Protein AF-A0A3M1RGP3-F1 (afdb_monomer)

Sequence (458 aa):
MGAYPSLNSSNGSRHYDITQAWLGENVTSEGDSKQVDNDDFDDGLNSTTPVTFTVTNDKWDGELYVNILMDLNHDGDWENSTHNGPDTSPDEWVVKNMKVDVPEGETRGFKTNVSLPEETWMRLTLTSHVLKDWFGEGEFEIGETEDYYFSRITATPPPTTAPPVTTPPPTTTPPPTEIPPPTETPPPPEKFYCSQNTFENNSYRPGNICVDDCPENFICTEECVCVAYAINPPTPEPTLPPTTPPPSCEDLGGYSTQSACESSCQKPDFCQYGEGISNCWVCIDVTCQPPLTESQSCDNACGTGEVCLEYQNSGCYSCECEVDLDVTALSAGINLHSSTECVNNECSTTCSLEATSYVKVINRGLGNAGASTLSVDISPGVGAQTASIPALGPGEVSQTVTITHSKSAVVAGKAEACATLSWWSATYTVTATADAGNQIAECNEDNSLSGTATPQSQ

Solvent-accessible surface area (backbone atoms only — not comparable to full-atom values): 27195 Å² total; per-residue (Å²): 130,55,77,55,44,24,40,66,92,57,43,12,39,44,48,76,35,46,81,31,27,31,41,14,91,49,79,66,94,67,90,42,34,59,68,82,55,84,50,83,50,78,50,21,70,77,44,48,84,46,31,22,34,30,36,25,17,56,70,47,90,70,60,37,22,38,34,30,38,37,33,82,84,73,81,32,55,54,75,64,51,79,88,89,57,94,70,86,70,71,72,21,60,72,37,73,54,43,74,53,93,51,57,63,69,35,72,45,77,50,75,55,93,52,57,66,63,75,68,24,44,36,38,43,35,38,28,65,59,82,80,71,97,67,55,61,56,43,80,38,71,30,13,36,59,48,55,45,75,40,68,70,81,73,70,72,72,73,79,75,75,75,72,79,89,70,79,81,76,85,86,77,83,81,80,83,85,80,80,82,80,84,86,79,81,85,78,82,86,79,86,85,75,95,75,86,83,85,90,80,78,99,68,86,74,92,85,80,90,57,86,86,76,52,58,97,67,39,48,65,43,100,82,71,44,70,42,73,66,78,80,68,76,79,73,81,71,75,81,72,72,85,73,75,74,78,79,51,31,66,78,72,72,28,21,89,39,65,69,64,27,55,73,68,39,59,80,39,21,32,66,45,76,41,83,84,89,65,78,20,22,32,71,45,87,51,75,61,49,87,81,30,27,72,37,80,58,33,82,71,67,50,59,66,27,35,40,57,40,64,49,82,77,11,61,23,13,29,63,39,43,34,24,27,51,33,47,70,41,79,50,60,52,36,41,57,48,70,50,69,51,72,57,96,90,47,36,37,14,43,32,36,39,45,34,42,35,42,33,28,39,31,20,78,8,76,33,70,37,64,65,42,33,36,30,41,34,36,36,55,71,70,48,72,49,74,48,80,40,72,59,29,46,52,72,32,65,50,72,77,45,78,48,76,49,78,50,73,49,77,38,76,34,52,67,76,43,43,64,73,41,77,52,48,65,78,60,31,44,40,36,38,26,40,44,67,73,66,82,63,68,33,51,52,87,82,17,61,39,76,49,78,35,59,54,53,88,118

Radius of gyration: 32.44 Å; Cα contacts (8 Å, |Δi|>4): 927; chains: 1; bounding box: 83×82×86 Å

Nearest PDB structures (foldseek):
  1qrk-assembly1_A  TM=2.706E-01  e=4.408E-01  Homo sapiens
  4v2t-assembly1_A  TM=1.969E-01  e=1.156E+00  Pleurotus ostreatus
  7nyd-assembly1_C  TM=1.085E-01  e=2.580E+00  Homo sapiens
  7nyd-assembly1_D  TM=2.063E-01  e=9.842E+00  Homo sapiens

Foldseek 3Di:
DAPEQFAVVSQFEDEPAAPFKEAADDDDDDRTQPADFPDPDPHQFDAQAPTKGKMDGAHDPAKKWKWKFKPQVPNRFQDQDPDDDDGPDDNRRPGFGHIDDADHGGMDMDTDPHGHDAQMKMKMWMARDGDDPDGRGHYGHYYDIHIDTHHPLPPPPDPPPPPPDDDDDDDDDDDDDDDDDDDDDDDDDDDDDDDDDDDDDDDDDPDDDDCPPAPPQWDQDPVRDTDGDPPDPDPPDPPDPPDDPDDALVSVQFAPDQVVQQVVADALWHWDQDPDDHRGIHTDDDDQDPVWDLDQQSVVPADWQWHWDRDRSRSITHTFHQWAKAWRDKDKAKAWDKDWDDDPNKIKIKIKMKMKMKTKMFIQGQHKAAKAKKWKQKDDPQGIDIDIFHIHHHGGMTRIDMDMTMDIDMAIDGPVRLVVDSGDDQKMKMKMATRPVPPDGTSDNPRMDIDMYGHDDD

Structure (mmCIF, N/CA/C/O backbone):
data_AF-A0A3M1RGP3-F1
#
_entry.id   AF-A0A3M1RGP3-F1
#
loop_
_atom_site.group_PDB
_atom_site.id
_atom_site.type_symbol
_atom_site.label_atom_id
_atom_site.label_alt_id
_atom_site.label_comp_id
_atom_site.label_asym_id
_atom_site.label_entity_id
_atom_site.label_seq_id
_atom_site.pdbx_PDB_ins_code
_atom_site.Cartn_x
_atom_site.Cartn_y
_atom_site.Cartn_z
_atom_site.occupancy
_atom_site.B_iso_or_equiv
_atom_site.auth_seq_id
_atom_site.auth_comp_id
_atom_site.auth_asym_id
_atom_site.auth_atom_id
_atom_site.pdbx_PDB_model_num
ATOM 1 N N . MET A 1 1 ? 18.348 -0.772 -4.976 1.00 46.59 1 MET A N 1
ATOM 2 C CA . MET A 1 1 ? 17.249 -1.742 -4.827 1.00 46.59 1 MET A CA 1
ATOM 3 C C . MET A 1 1 ? 17.706 -2.992 -5.547 1.00 46.59 1 MET A C 1
ATOM 5 O O . MET A 1 1 ? 18.244 -2.838 -6.640 1.00 46.59 1 MET A O 1
ATOM 9 N N . GLY A 1 2 ? 17.644 -4.149 -4.885 1.00 49.38 2 GLY A N 1
ATOM 10 C CA . GLY A 1 2 ? 17.996 -5.438 -5.487 1.00 49.38 2 GLY A CA 1
ATOM 11 C C . GLY A 1 2 ? 17.131 -5.729 -6.709 1.00 49.38 2 GLY A C 1
ATOM 12 O O . GLY A 1 2 ? 16.048 -5.159 -6.842 1.00 49.38 2 GLY A O 1
ATOM 13 N N . ALA A 1 3 ? 17.629 -6.563 -7.615 1.00 64.00 3 ALA A N 1
ATOM 14 C CA . ALA A 1 3 ? 16.906 -6.979 -8.811 1.00 64.00 3 ALA A CA 1
ATOM 15 C C . ALA A 1 3 ? 16.181 -8.299 -8.529 1.00 64.00 3 ALA A C 1
ATOM 17 O O . ALA A 1 3 ? 16.393 -9.286 -9.228 1.00 64.00 3 ALA A O 1
ATOM 18 N N . TYR A 1 4 ? 15.351 -8.333 -7.484 1.00 77.31 4 TYR A N 1
ATOM 19 C CA . TYR A 1 4 ? 14.565 -9.525 -7.195 1.00 77.31 4 TYR A CA 1
ATOM 20 C C . TYR A 1 4 ? 13.663 -9.821 -8.404 1.00 77.31 4 TYR A C 1
ATOM 22 O O . TYR A 1 4 ? 13.050 -8.900 -8.952 1.00 77.31 4 TYR A O 1
ATOM 30 N N . PRO A 1 5 ? 13.520 -11.080 -8.832 1.00 67.44 5 PRO A N 1
ATOM 31 C CA . PRO A 1 5 ? 12.704 -11.414 -9.991 1.00 67.44 5 PRO A CA 1
ATOM 32 C C . PRO A 1 5 ? 11.212 -11.191 -9.688 1.00 67.44 5 PRO A C 1
ATOM 34 O O . PRO A 1 5 ? 10.537 -12.060 -9.146 1.00 67.44 5 PRO A O 1
ATOM 37 N N . SER A 1 6 ? 10.697 -9.994 -9.957 1.00 70.81 6 SER A N 1
ATOM 38 C CA . SER A 1 6 ? 9.275 -9.604 -9.849 1.00 70.81 6 SER A CA 1
ATOM 39 C C . SER A 1 6 ? 8.570 -9.629 -11.182 1.00 70.81 6 SER A C 1
ATOM 41 O O . SER A 1 6 ? 7.405 -9.997 -11.296 1.00 70.81 6 SER A O 1
ATOM 43 N N . LEU A 1 7 ? 9.299 -9.154 -12.184 1.00 74.69 7 LEU A N 1
ATOM 44 C CA . LEU A 1 7 ? 8.767 -8.864 -13.491 1.00 74.69 7 LEU A CA 1
ATOM 45 C C . LEU A 1 7 ? 8.746 -10.138 -14.322 1.00 74.69 7 LEU A C 1
ATOM 47 O O . LEU A 1 7 ? 9.617 -11.005 -14.223 1.00 74.69 7 LEU A O 1
ATOM 51 N N . ASN A 1 8 ? 7.805 -10.207 -15.247 1.00 75.56 8 ASN A N 1
ATOM 52 C CA . ASN A 1 8 ? 7.763 -11.234 -16.269 1.00 75.56 8 ASN A CA 1
ATOM 53 C C . ASN A 1 8 ? 9.063 -11.252 -17.100 1.00 75.56 8 ASN A C 1
ATOM 55 O O . ASN A 1 8 ? 9.512 -12.314 -17.527 1.00 75.56 8 ASN A O 1
ATOM 59 N N . SER A 1 9 ? 9.722 -10.097 -17.277 1.00 78.56 9 SER A N 1
ATOM 60 C CA . SER A 1 9 ? 11.030 -10.001 -17.944 1.00 78.56 9 SER A CA 1
ATOM 61 C C . SER 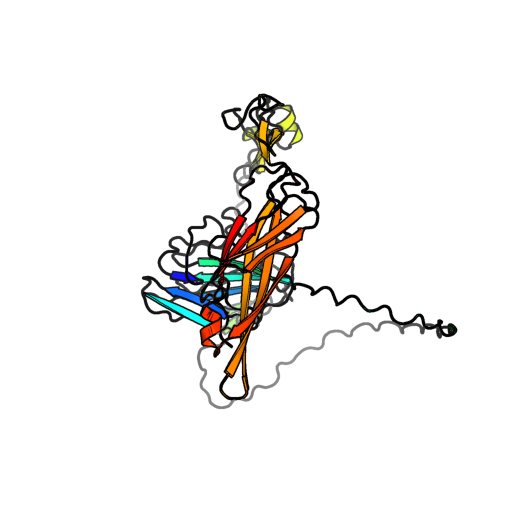A 1 9 ? 12.166 -10.696 -17.185 1.00 78.56 9 SER A C 1
ATOM 63 O O . SER A 1 9 ? 13.125 -11.130 -17.819 1.00 78.56 9 SER A O 1
ATOM 65 N N . SER A 1 10 ? 12.050 -10.842 -15.862 1.00 77.25 10 SER A N 1
ATOM 66 C CA . SER A 1 10 ? 12.989 -11.565 -14.997 1.00 77.25 10 SER A CA 1
ATOM 67 C C . SER A 1 10 ? 12.436 -12.910 -14.518 1.00 77.25 10 SER A C 1
ATOM 69 O O . SER A 1 10 ? 12.938 -13.470 -13.552 1.00 77.25 10 SER A O 1
ATOM 71 N N . ASN A 1 11 ? 11.409 -13.445 -15.193 1.00 85.50 11 ASN A N 1
ATOM 72 C CA . ASN A 1 11 ? 10.757 -14.706 -14.836 1.00 85.50 11 ASN A CA 1
ATOM 73 C C . ASN A 1 11 ? 10.256 -14.751 -13.376 1.00 85.50 11 ASN A C 1
ATOM 75 O O . ASN A 1 11 ? 10.244 -15.810 -12.741 1.00 85.50 11 ASN A O 1
ATOM 79 N N . GLY A 1 12 ? 9.797 -13.608 -12.861 1.00 86.19 12 GLY A N 1
ATOM 80 C CA . GLY A 1 12 ? 9.202 -13.523 -11.535 1.00 86.19 12 GLY A CA 1
ATOM 81 C C . GLY A 1 12 ? 8.064 -14.522 -11.330 1.00 86.19 12 GLY A C 1
ATOM 82 O O . GLY A 1 12 ? 7.392 -14.940 -12.283 1.00 86.19 12 GLY A O 1
ATOM 83 N N . SER A 1 13 ? 7.894 -14.933 -10.071 1.00 88.94 13 SER A N 1
ATOM 84 C CA . SER A 1 13 ? 6.812 -15.830 -9.663 1.00 88.94 13 SER A CA 1
ATOM 85 C C . SER A 1 13 ? 5.458 -15.264 -10.083 1.00 88.94 13 SER A C 1
ATOM 87 O O . SER A 1 13 ? 5.135 -14.125 -9.760 1.00 88.94 13 SER A O 1
ATOM 89 N N . ARG A 1 14 ? 4.680 -16.060 -10.822 1.00 89.38 14 ARG A N 1
ATOM 90 C CA . ARG A 1 14 ? 3.366 -15.665 -11.346 1.00 89.38 14 ARG A CA 1
ATOM 91 C C . ARG A 1 14 ? 2.382 -16.824 -11.361 1.00 89.38 14 ARG A C 1
ATOM 93 O O . ARG A 1 14 ? 2.771 -17.986 -11.495 1.00 89.38 14 ARG A O 1
ATOM 100 N N . HIS A 1 15 ? 1.099 -16.491 -11.275 1.00 91.31 15 HIS A N 1
ATOM 101 C CA . HIS A 1 15 ? 0.010 -17.457 -11.165 1.00 91.31 15 HIS A CA 1
ATOM 102 C C . HIS A 1 15 ? -0.970 -17.317 -12.330 1.00 91.31 15 HIS A C 1
ATOM 104 O O . HIS A 1 15 ? -1.378 -16.215 -12.687 1.00 91.31 15 HIS A O 1
ATOM 110 N N . TYR A 1 16 ? -1.360 -18.442 -12.930 1.00 89.62 16 TYR A N 1
ATOM 111 C CA . TYR A 1 16 ? -2.324 -18.456 -14.033 1.00 89.62 16 TYR A CA 1
ATOM 112 C C . TYR A 1 16 ? -3.757 -18.178 -13.566 1.00 89.62 16 TYR A C 1
ATOM 114 O O . TYR A 1 16 ? -4.519 -17.528 -14.283 1.00 89.62 16 TYR A O 1
ATOM 122 N N . ASP A 1 17 ? -4.133 -18.682 -12.389 1.00 92.56 17 ASP A N 1
ATOM 123 C CA . ASP A 1 17 ? -5.457 -18.482 -11.804 1.00 92.56 17 ASP A CA 1
ATOM 124 C C . ASP A 1 17 ? -5.375 -18.192 -10.300 1.00 92.56 17 ASP A C 1
ATOM 126 O O . ASP A 1 17 ? -5.370 -19.078 -9.444 1.00 92.56 17 ASP A O 1
ATOM 130 N N . ILE A 1 18 ? -5.366 -16.902 -9.996 1.00 92.00 18 ILE A N 1
ATOM 131 C CA . ILE A 1 18 ? -5.402 -16.338 -8.643 1.00 92.00 18 ILE A CA 1
ATOM 132 C C . ILE A 1 18 ? -6.786 -16.453 -7.974 1.00 92.00 18 ILE A C 1
ATOM 134 O O . ILE A 1 18 ? -6.942 -16.185 -6.792 1.00 92.00 18 ILE A O 1
ATOM 138 N N . THR A 1 19 ? -7.834 -16.851 -8.709 1.00 93.94 19 THR A N 1
ATOM 139 C CA . THR A 1 19 ? -9.224 -16.803 -8.215 1.00 93.94 19 THR A CA 1
ATOM 140 C C . THR A 1 19 ? -9.668 -18.071 -7.494 1.00 93.94 19 THR A C 1
ATOM 142 O O . THR A 1 19 ? -10.836 -18.183 -7.125 1.00 93.94 19 THR A O 1
ATOM 145 N N . GLN A 1 20 ? -8.796 -19.075 -7.367 1.00 96.50 20 GLN A N 1
ATOM 146 C CA . GLN A 1 20 ? -9.144 -20.338 -6.703 1.00 96.50 20 GLN A CA 1
ATOM 147 C C . GLN A 1 20 ? -8.692 -20.374 -5.248 1.00 96.50 20 GLN A C 1
ATOM 149 O O . GLN A 1 20 ? -9.427 -20.867 -4.393 1.00 96.50 20 GLN A O 1
ATOM 154 N N . ALA A 1 21 ? -7.495 -19.856 -4.988 1.00 97.25 21 ALA A N 1
ATOM 155 C CA . ALA A 1 21 ? -6.922 -19.688 -3.666 1.00 97.25 21 ALA A CA 1
ATOM 156 C C . ALA A 1 21 ? -5.844 -18.601 -3.729 1.00 97.25 21 ALA A C 1
ATOM 158 O O . ALA A 1 21 ? -5.143 -18.507 -4.736 1.00 97.25 21 ALA A O 1
ATOM 159 N N . TRP A 1 22 ? -5.714 -17.827 -2.659 1.00 96.38 22 TRP A N 1
ATOM 160 C CA . TRP A 1 22 ? -4.839 -16.657 -2.580 1.00 96.38 22 TRP A CA 1
ATOM 161 C C . TRP A 1 22 ? -4.418 -16.382 -1.129 1.00 96.38 22 TRP A C 1
ATOM 163 O O . TRP A 1 22 ? -4.882 -17.049 -0.190 1.00 96.38 22 TRP A O 1
ATOM 173 N N . LEU A 1 23 ? -3.479 -15.466 -0.945 1.00 95.44 23 LEU A N 1
ATOM 174 C CA . LEU A 1 23 ? -3.013 -14.983 0.346 1.00 95.44 23 LEU A CA 1
ATOM 175 C C . LEU A 1 23 ? -3.961 -13.877 0.826 1.00 95.44 23 LEU A C 1
ATOM 177 O O . LEU A 1 23 ? -4.411 -13.053 0.057 1.00 95.44 23 LEU A O 1
ATOM 181 N N . GLY A 1 24 ? -4.325 -13.888 2.107 1.00 94.38 24 GLY A N 1
ATOM 182 C CA . GLY A 1 24 ? -5.146 -12.808 2.664 1.00 94.38 24 GLY A CA 1
ATOM 183 C C . GLY A 1 24 ? -6.655 -12.936 2.424 1.00 94.38 24 GLY A C 1
ATOM 184 O O . GLY A 1 24 ? -7.174 -14.054 2.352 1.00 94.38 24 GLY A O 1
ATOM 185 N N . GLU A 1 25 ? -7.390 -11.820 2.449 1.00 89.31 25 GLU A N 1
ATOM 186 C CA . GLU A 1 25 ? -8.863 -11.780 2.343 1.00 89.31 25 GLU A CA 1
ATOM 187 C C . GLU A 1 25 ? -9.347 -11.534 0.911 1.00 89.31 25 GLU A C 1
ATOM 189 O O . GLU A 1 25 ? -10.409 -12.032 0.529 1.00 89.31 25 GLU A O 1
ATOM 194 N N . ASN A 1 26 ? -8.578 -10.806 0.106 1.00 88.31 26 ASN A N 1
ATOM 195 C CA . ASN A 1 26 ? -8.952 -10.403 -1.247 1.00 88.31 26 ASN A CA 1
ATOM 196 C C . ASN A 1 26 ? -7.829 -10.742 -2.225 1.00 88.31 26 ASN A C 1
ATOM 198 O O . ASN A 1 26 ? -6.731 -11.059 -1.808 1.00 88.31 26 ASN A O 1
ATOM 202 N N . VAL A 1 27 ? -8.130 -10.705 -3.523 1.00 86.25 27 VAL A N 1
ATOM 203 C CA . VAL A 1 27 ? -7.144 -10.998 -4.565 1.00 86.25 27 VAL A CA 1
ATOM 204 C C . VAL A 1 27 ? -7.339 -10.075 -5.755 1.00 86.25 27 VAL A C 1
ATOM 206 O O . VAL A 1 27 ? -8.477 -9.777 -6.147 1.00 86.25 27 VAL A O 1
ATOM 209 N N . THR A 1 28 ? -6.241 -9.654 -6.366 1.00 79.81 28 THR A N 1
ATOM 210 C CA . THR A 1 28 ? -6.213 -8.796 -7.556 1.00 79.81 28 THR A CA 1
ATOM 211 C C . THR A 1 28 ? -5.351 -9.402 -8.646 1.00 79.81 28 THR A C 1
ATOM 213 O O . THR A 1 28 ? -4.367 -10.093 -8.415 1.00 79.81 28 THR A O 1
ATOM 216 N N . SER A 1 29 ? -5.778 -9.188 -9.894 1.00 68.56 29 SER A N 1
ATOM 217 C CA . SER A 1 29 ? -5.028 -9.661 -11.055 1.00 68.56 29 SER A CA 1
ATOM 218 C C . SER A 1 29 ? -3.837 -8.758 -11.301 1.00 68.56 29 SER A C 1
ATOM 220 O O . SER A 1 29 ? -3.963 -7.708 -11.929 1.00 68.56 29 SER A O 1
ATOM 222 N N . GLU A 1 30 ? -2.687 -9.243 -10.876 1.00 64.44 30 GLU A N 1
ATOM 223 C CA . GLU A 1 30 ? -1.382 -8.648 -11.101 1.00 64.44 30 GLU A CA 1
ATOM 224 C C . GLU A 1 30 ? -0.695 -9.362 -12.284 1.00 64.44 30 GLU A C 1
ATOM 226 O O . GLU A 1 30 ? -0.736 -10.588 -12.405 1.00 64.44 30 GLU A O 1
ATOM 231 N N . GLY A 1 31 ? -0.128 -8.599 -13.225 1.00 57.97 31 GLY A N 1
ATOM 232 C CA . GLY A 1 31 ? 0.628 -9.163 -14.356 1.00 57.97 31 GLY A CA 1
ATOM 233 C C . GLY A 1 31 ? 2.078 -9.521 -14.005 1.00 57.97 31 GLY A C 1
ATOM 234 O O . GLY A 1 31 ? 2.650 -10.409 -14.633 1.00 57.97 31 GLY A O 1
ATOM 235 N N . ASP A 1 32 ? 2.627 -8.842 -12.997 1.00 63.00 32 ASP A N 1
ATOM 236 C CA . ASP A 1 32 ? 3.975 -8.962 -12.434 1.00 63.00 32 ASP A CA 1
ATOM 237 C C . ASP A 1 32 ? 3.838 -8.927 -10.901 1.00 63.00 32 ASP A C 1
ATOM 239 O O . ASP A 1 32 ? 2.897 -8.300 -10.421 1.00 63.00 32 ASP A O 1
ATOM 243 N N . SER A 1 33 ? 4.746 -9.536 -10.122 1.00 55.97 33 SER A N 1
ATOM 244 C CA . SER A 1 33 ? 4.723 -9.334 -8.662 1.00 55.97 33 SER A CA 1
ATOM 245 C C . SER A 1 33 ? 5.227 -7.916 -8.381 1.00 55.97 33 SER A C 1
ATOM 247 O O . SER A 1 33 ? 6.406 -7.605 -8.559 1.00 55.97 33 SER A O 1
ATOM 249 N N . LYS A 1 34 ? 4.331 -6.981 -8.075 1.00 58.12 34 LYS A N 1
ATOM 250 C CA . LYS A 1 34 ? 4.708 -5.581 -7.879 1.00 58.12 34 LYS A CA 1
ATOM 251 C C . LYS A 1 34 ? 5.490 -5.433 -6.584 1.00 58.12 34 LYS A C 1
ATOM 253 O O . LYS A 1 34 ? 4.974 -5.428 -5.481 1.00 58.12 34 LYS A O 1
ATOM 258 N N . GLN A 1 35 ? 6.803 -5.341 -6.727 1.00 51.16 35 GLN A N 1
ATOM 259 C CA . GLN A 1 35 ? 7.724 -5.539 -5.616 1.00 51.16 35 GLN A CA 1
ATOM 260 C C . GLN A 1 35 ? 7.766 -4.443 -4.545 1.00 51.16 35 GLN A C 1
ATOM 262 O O . GLN A 1 35 ? 8.606 -4.551 -3.661 1.00 51.16 35 GLN A O 1
ATOM 267 N N . VAL A 1 36 ? 6.990 -3.354 -4.592 1.00 46.66 36 VAL A N 1
ATOM 268 C CA . VAL A 1 36 ? 7.234 -2.233 -3.650 1.00 46.66 36 VAL A CA 1
ATOM 269 C C . VAL A 1 36 ? 6.022 -1.345 -3.329 1.00 46.66 36 VAL A C 1
ATOM 271 O O . VAL A 1 36 ? 6.083 -0.554 -2.386 1.00 46.66 36 VAL A O 1
ATOM 274 N N . ASP A 1 37 ? 4.923 -1.439 -4.057 1.00 44.66 37 ASP A N 1
ATOM 275 C CA . ASP A 1 37 ? 3.616 -0.928 -3.658 1.00 44.66 37 ASP A CA 1
ATOM 276 C C . ASP A 1 37 ? 2.801 -2.168 -3.308 1.00 44.66 37 ASP A C 1
ATOM 278 O O . ASP A 1 37 ? 2.616 -2.985 -4.187 1.00 44.66 37 ASP A O 1
ATOM 282 N N . ASN A 1 38 ? 2.415 -2.447 -2.053 1.00 48.03 38 ASN A N 1
ATOM 283 C CA . ASN A 1 38 ? 1.129 -2.010 -1.484 1.00 48.03 38 ASN A CA 1
ATOM 284 C C . ASN A 1 38 ? 0.089 -1.710 -2.568 1.00 48.03 38 ASN A C 1
ATOM 286 O O . ASN A 1 38 ? -0.570 -0.663 -2.546 1.00 48.03 38 ASN A O 1
ATOM 290 N N . ASP A 1 39 ? 0.019 -2.611 -3.538 1.00 57.03 39 ASP A N 1
ATOM 291 C CA . ASP A 1 39 ? -1.046 -2.705 -4.490 1.00 57.03 39 ASP A CA 1
ATOM 292 C C . ASP A 1 39 ? -2.323 -3.028 -3.714 1.00 57.03 39 ASP A C 1
ATOM 294 O O . ASP A 1 39 ? -2.351 -3.205 -2.484 1.00 57.03 39 ASP A O 1
ATOM 298 N N . ASP A 1 40 ? -3.442 -2.943 -4.417 1.00 55.59 40 ASP A N 1
ATOM 299 C CA . ASP A 1 40 ? -4.697 -3.292 -3.793 1.00 55.59 40 ASP A CA 1
ATOM 300 C C . ASP A 1 40 ? -4.605 -4.777 -3.404 1.00 55.59 40 ASP A C 1
ATOM 302 O O . ASP A 1 40 ? -4.646 -5.630 -4.284 1.00 55.59 40 ASP A O 1
ATOM 306 N N . PHE A 1 41 ? -4.546 -5.041 -2.092 1.00 67.00 41 PHE A N 1
ATOM 307 C CA . PHE A 1 41 ? -4.661 -6.353 -1.440 1.00 67.00 41 PHE A CA 1
ATOM 308 C C . PHE A 1 41 ? -3.394 -7.213 -1.246 1.00 67.00 41 PHE A C 1
ATOM 310 O O . PHE A 1 41 ? -3.543 -8.420 -1.108 1.00 67.00 41 PHE A O 1
ATOM 317 N N . ASP A 1 42 ? -2.217 -6.614 -1.017 1.00 77.38 42 ASP A N 1
ATOM 318 C CA . ASP A 1 42 ? -1.113 -7.232 -0.236 1.00 77.38 42 ASP A CA 1
ATOM 319 C C . ASP A 1 42 ? -1.530 -7.493 1.245 1.00 77.38 42 ASP A C 1
ATOM 321 O O . ASP A 1 42 ? -0.951 -6.975 2.212 1.00 77.38 42 ASP A O 1
ATOM 325 N N . ASP A 1 43 ? -2.629 -8.221 1.455 1.00 80.00 43 ASP A N 1
ATOM 326 C CA . ASP A 1 43 ? -3.298 -8.417 2.744 1.00 80.00 43 ASP A CA 1
ATOM 327 C C . ASP A 1 43 ? -3.035 -9.807 3.356 1.00 80.00 43 ASP A C 1
ATOM 329 O O . ASP A 1 43 ? -3.526 -10.132 4.447 1.00 80.00 43 ASP A O 1
ATOM 333 N N . GLY A 1 44 ? -2.168 -10.603 2.721 1.00 87.06 44 GLY A N 1
ATOM 334 C CA . GLY A 1 44 ? -1.752 -11.915 3.189 1.00 87.06 44 GLY A CA 1
ATOM 335 C C . GLY A 1 44 ? -0.969 -11.924 4.493 1.00 87.06 44 GLY A C 1
ATOM 336 O O . GLY A 1 44 ? -1.117 -12.863 5.284 1.00 87.06 44 GLY A O 1
ATOM 337 N N . LEU A 1 45 ? -0.152 -10.912 4.784 1.00 92.94 45 LEU A N 1
ATOM 338 C CA . LEU A 1 45 ? 0.722 -10.910 5.958 1.00 92.94 45 LEU A CA 1
ATOM 339 C C . LEU A 1 45 ? 0.121 -10.193 7.181 1.00 92.94 45 LEU A C 1
ATOM 341 O O . LEU A 1 45 ? -0.057 -8.981 7.216 1.00 92.94 45 LEU A O 1
ATOM 345 N N . ASN A 1 46 ? -0.041 -10.931 8.283 1.00 90.38 46 ASN A N 1
ATOM 346 C CA . ASN A 1 46 ? -0.625 -10.416 9.530 1.00 90.38 46 ASN A CA 1
ATOM 347 C C . ASN A 1 46 ? 0.409 -9.933 10.570 1.00 90.38 46 ASN A C 1
ATOM 349 O O . ASN A 1 46 ? 0.113 -9.085 11.410 1.00 90.38 46 ASN A O 1
ATOM 353 N N . SER A 1 47 ? 1.600 -10.541 10.618 1.00 92.44 47 SER A N 1
ATOM 354 C CA . SER A 1 47 ? 2.681 -10.182 11.558 1.00 92.44 47 SER A CA 1
ATOM 355 C C . SER A 1 47 ? 4.008 -10.779 11.101 1.00 92.44 47 SER A C 1
ATOM 357 O O . SER A 1 47 ? 4.017 -11.802 10.427 1.00 92.44 47 SER A O 1
ATOM 359 N N . THR A 1 48 ? 5.125 -10.177 11.519 1.00 92.12 48 THR A N 1
ATOM 360 C CA . THR A 1 48 ? 6.495 -10.582 11.161 1.00 92.12 48 THR A CA 1
ATOM 361 C C . THR A 1 48 ? 7.272 -11.291 12.273 1.00 92.12 48 THR A C 1
ATOM 363 O O . THR A 1 48 ? 8.321 -11.875 12.007 1.00 92.12 48 THR A O 1
ATOM 366 N N . THR A 1 49 ? 6.799 -11.259 13.527 1.00 91.62 49 THR A N 1
ATOM 367 C CA . THR A 1 49 ? 7.534 -11.808 14.686 1.00 91.62 49 THR A CA 1
ATOM 368 C C . THR A 1 49 ? 6.626 -12.615 15.631 1.00 91.62 49 THR A C 1
ATOM 370 O O . THR A 1 49 ? 6.129 -12.092 16.633 1.00 91.62 49 THR A O 1
ATOM 373 N N . PRO A 1 50 ? 6.428 -13.920 15.372 1.00 95.69 50 PRO A N 1
ATOM 374 C CA . PRO A 1 50 ? 6.854 -14.634 14.168 1.00 95.69 50 PRO A CA 1
ATOM 375 C C . PRO A 1 50 ? 5.960 -14.304 12.972 1.00 95.69 50 PRO A C 1
ATOM 377 O O . PRO A 1 50 ? 4.905 -13.678 13.127 1.00 95.69 50 PRO A O 1
ATOM 380 N N . VAL A 1 51 ? 6.383 -14.758 11.794 1.00 95.88 51 VAL A N 1
ATOM 381 C CA . VAL A 1 51 ? 5.621 -14.597 10.562 1.00 95.88 51 VAL A CA 1
ATOM 382 C C . VAL A 1 51 ? 4.285 -15.326 10.688 1.00 95.88 51 VAL A C 1
ATOM 384 O O . VAL A 1 51 ? 4.236 -16.543 10.905 1.00 95.88 51 VAL A O 1
ATOM 387 N N . THR A 1 52 ? 3.204 -14.563 10.572 1.00 97.31 52 THR A N 1
ATOM 388 C CA . THR A 1 52 ? 1.828 -15.055 10.508 1.00 97.31 52 THR A CA 1
ATOM 389 C C . THR A 1 52 ? 1.156 -14.471 9.287 1.00 97.31 52 THR A C 1
ATOM 391 O O . THR A 1 52 ? 1.301 -13.278 9.042 1.00 97.31 52 THR A O 1
ATOM 394 N N . PHE A 1 53 ? 0.384 -15.282 8.585 1.00 97.06 53 PHE A N 1
ATOM 395 C CA . PHE A 1 53 ? -0.262 -14.909 7.332 1.00 97.06 53 PHE A CA 1
ATOM 396 C C . PHE A 1 53 ? -1.649 -15.546 7.243 1.00 97.06 53 PHE A C 1
ATOM 398 O O . PHE A 1 53 ? -1.980 -16.417 8.053 1.00 97.06 53 PHE A O 1
ATOM 405 N N . THR A 1 54 ? -2.458 -15.101 6.297 1.00 97.62 54 THR A N 1
ATOM 406 C CA . THR A 1 54 ? -3.795 -15.620 6.013 1.00 97.62 54 THR A CA 1
ATOM 407 C C . THR A 1 54 ? -3.802 -16.266 4.632 1.00 97.62 54 THR A C 1
ATOM 409 O O . THR A 1 54 ? -3.062 -15.853 3.749 1.00 97.62 54 THR A O 1
ATOM 412 N N . VAL A 1 55 ? -4.606 -17.311 4.453 1.00 97.94 55 VAL A N 1
ATOM 413 C CA . VAL A 1 55 ? -4.863 -17.939 3.152 1.00 97.94 55 VAL A CA 1
ATOM 414 C C . VAL A 1 55 ? -6.366 -18.078 2.983 1.00 97.94 55 VAL A C 1
ATOM 416 O O . VAL A 1 55 ? -7.037 -18.576 3.897 1.00 97.94 55 VAL A O 1
ATOM 419 N N . THR A 1 56 ? -6.870 -17.700 1.816 1.00 98.00 56 THR A N 1
ATOM 420 C CA . THR A 1 56 ? -8.249 -17.947 1.396 1.00 98.00 56 THR A CA 1
ATOM 421 C C . THR A 1 56 ? -8.279 -19.042 0.340 1.00 98.00 56 THR A C 1
ATOM 423 O O . THR A 1 56 ? -7.493 -19.039 -0.603 1.00 98.00 56 THR A O 1
ATOM 426 N N . ASN A 1 57 ? -9.186 -20.003 0.510 1.00 98.31 57 ASN A N 1
ATOM 427 C CA . ASN A 1 57 ? -9.501 -21.002 -0.503 1.00 98.31 57 ASN A CA 1
ATOM 42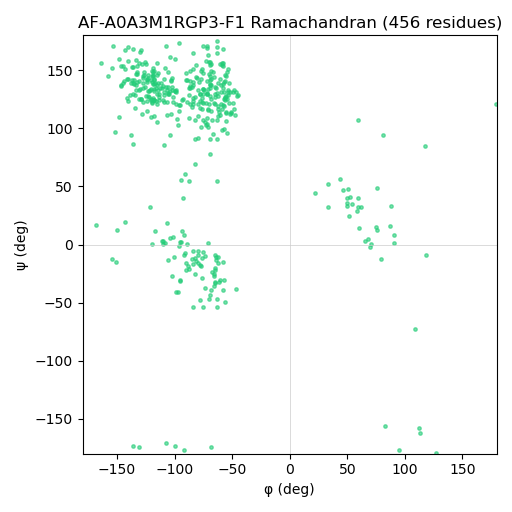8 C C . ASN A 1 57 ? -10.952 -20.799 -0.942 1.00 98.31 57 ASN A C 1
ATOM 430 O O . ASN A 1 57 ? -11.868 -21.154 -0.204 1.00 98.31 57 ASN A O 1
ATOM 434 N N . ASP A 1 58 ? -11.168 -20.239 -2.129 1.00 97.88 58 ASP A N 1
ATOM 435 C CA . ASP A 1 58 ? -12.512 -20.025 -2.673 1.00 97.88 58 ASP A CA 1
ATOM 436 C C . ASP A 1 58 ? -13.119 -21.336 -3.168 1.00 97.88 58 ASP A C 1
ATOM 438 O O . ASP A 1 58 ? -14.208 -21.719 -2.742 1.00 97.88 58 ASP A O 1
ATOM 442 N N . LYS A 1 59 ? -12.399 -22.042 -4.049 1.00 97.62 59 LYS A N 1
ATOM 443 C CA . LYS A 1 59 ? -12.939 -23.182 -4.814 1.00 97.62 59 LYS A CA 1
ATOM 444 C C . LYS A 1 59 ? -11.915 -24.269 -5.179 1.00 97.62 59 LYS A C 1
ATOM 446 O O . LYS A 1 59 ? -12.202 -25.103 -6.037 1.00 97.62 59 LYS A O 1
ATOM 451 N N . TRP A 1 60 ? -10.718 -24.261 -4.588 1.00 97.69 60 TRP A N 1
ATOM 452 C CA . TRP A 1 60 ? -9.681 -25.264 -4.859 1.00 97.69 60 TRP A CA 1
ATOM 453 C C . TRP A 1 60 ? -9.908 -26.543 -4.042 1.00 97.69 60 TRP A C 1
ATOM 455 O O . TRP A 1 60 ? -10.012 -26.503 -2.813 1.00 97.69 60 TRP A O 1
ATOM 465 N N . ASP A 1 61 ? -9.938 -27.697 -4.715 1.00 96.94 61 ASP A N 1
ATOM 466 C CA . ASP A 1 61 ? -10.157 -29.013 -4.094 1.00 96.94 61 ASP A CA 1
ATOM 467 C C . ASP A 1 61 ? -8.856 -29.782 -3.778 1.00 96.94 61 ASP A C 1
ATOM 469 O O . ASP A 1 61 ? -8.895 -30.887 -3.222 1.00 96.94 61 ASP A O 1
ATOM 473 N N . GLY A 1 62 ? -7.701 -29.198 -4.112 1.00 96.69 62 GLY A N 1
ATOM 474 C CA . GLY A 1 62 ? -6.379 -29.796 -3.952 1.00 96.69 62 GLY A CA 1
ATOM 475 C C . GLY A 1 62 ? -5.606 -29.336 -2.712 1.00 96.69 62 GLY A C 1
ATOM 476 O O . GLY A 1 62 ? -6.095 -28.621 -1.840 1.00 96.69 62 GLY A O 1
ATOM 477 N N . GLU A 1 63 ? -4.347 -29.771 -2.632 1.00 98.50 63 GLU A N 1
ATOM 478 C CA . GLU A 1 63 ? -3.422 -29.321 -1.589 1.00 98.50 63 GLU A CA 1
ATOM 479 C C . GLU A 1 63 ? -2.897 -27.915 -1.905 1.00 98.50 63 GLU A C 1
ATOM 481 O O . GLU A 1 63 ? -2.754 -27.540 -3.069 1.00 98.50 63 GLU A O 1
ATOM 486 N N . LEU A 1 64 ? -2.604 -27.153 -0.850 1.00 98.50 64 LEU A N 1
ATOM 487 C CA . LEU A 1 64 ? -2.007 -25.826 -0.922 1.00 98.50 64 LEU A CA 1
ATOM 488 C C . LEU A 1 64 ? -0.720 -25.799 -0.093 1.00 98.50 64 LEU A C 1
ATOM 490 O O . LEU A 1 64 ? -0.658 -26.361 1.0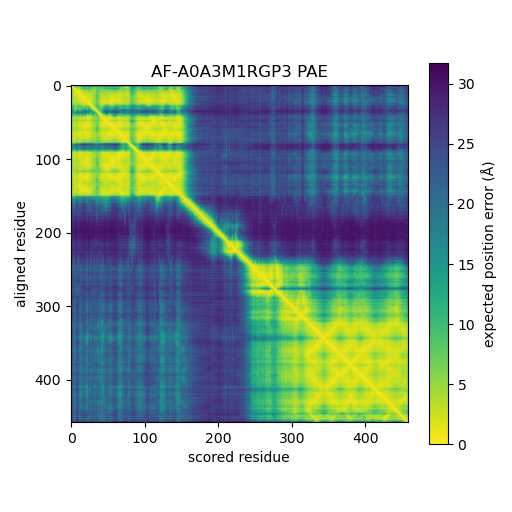09 1.00 98.50 64 LEU A O 1
ATOM 494 N N . TYR A 1 65 ? 0.302 -25.133 -0.622 1.00 98.69 65 TYR A N 1
ATOM 495 C CA . TYR A 1 65 ? 1.620 -25.017 -0.010 1.00 98.69 65 TYR A CA 1
ATOM 496 C C . TYR A 1 65 ? 2.080 -23.571 0.000 1.00 98.69 65 TYR A C 1
ATOM 498 O O . TYR A 1 65 ? 2.042 -22.897 -1.026 1.00 98.69 65 TYR A O 1
ATOM 506 N N . VAL A 1 66 ? 2.571 -23.132 1.154 1.00 98.44 66 VAL A N 1
ATOM 507 C CA . VAL A 1 66 ? 3.187 -21.821 1.329 1.00 98.44 66 VAL A CA 1
ATOM 508 C C . VAL A 1 66 ? 4.701 -21.950 1.362 1.00 98.44 66 VAL A C 1
ATOM 510 O O . VAL A 1 66 ? 5.259 -22.818 2.045 1.00 98.44 66 VAL A O 1
ATOM 513 N N . ASN A 1 67 ? 5.352 -21.051 0.635 1.00 97.81 67 ASN A N 1
ATOM 514 C CA . ASN A 1 67 ? 6.792 -20.886 0.577 1.00 97.81 67 ASN A CA 1
ATOM 515 C C . ASN A 1 67 ? 7.165 -19.455 0.966 1.00 97.81 67 ASN A C 1
ATOM 517 O O . ASN A 1 67 ? 6.434 -18.523 0.638 1.00 97.81 67 ASN A O 1
ATOM 521 N N . ILE A 1 68 ? 8.282 -19.295 1.681 1.00 96.19 68 ILE A N 1
ATOM 522 C CA . ILE A 1 68 ? 8.793 -17.978 2.081 1.00 96.19 68 ILE A CA 1
ATOM 523 C C . ILE A 1 68 ? 10.275 -17.880 1.748 1.00 96.19 68 ILE A C 1
ATOM 525 O O . ILE A 1 68 ? 11.045 -18.720 2.225 1.00 96.19 68 ILE A O 1
ATOM 529 N N . LEU A 1 69 ? 10.648 -16.852 0.984 1.00 94.62 69 LEU A N 1
ATOM 530 C CA . LEU A 1 69 ? 12.033 -16.418 0.796 1.00 94.62 69 LEU A CA 1
ATOM 531 C C . LEU A 1 69 ? 12.302 -15.175 1.647 1.00 94.62 69 LEU A C 1
ATOM 533 O O . LEU A 1 69 ? 11.413 -14.340 1.811 1.00 94.62 69 LEU A O 1
ATOM 537 N N . MET A 1 70 ? 13.502 -15.063 2.206 1.00 93.62 70 MET A N 1
ATOM 538 C CA . MET A 1 70 ? 13.983 -13.882 2.924 1.00 93.62 70 MET A CA 1
ATOM 539 C C . MET A 1 70 ? 15.400 -13.566 2.457 1.00 93.62 70 MET A C 1
ATOM 541 O O . MET A 1 70 ? 16.230 -14.462 2.501 1.00 93.62 70 MET A O 1
ATOM 545 N N . ASP A 1 71 ? 15.676 -12.323 2.068 1.00 91.69 71 ASP A N 1
ATOM 546 C CA . ASP A 1 71 ? 17.007 -11.887 1.657 1.00 91.69 71 ASP A CA 1
ATOM 547 C C . ASP A 1 71 ? 17.774 -11.639 2.952 1.00 91.69 71 ASP A C 1
ATOM 549 O O . ASP A 1 71 ? 17.641 -10.604 3.618 1.00 91.69 71 ASP A O 1
ATOM 553 N N . LEU A 1 72 ? 18.456 -12.681 3.406 1.00 89.50 72 LEU A N 1
ATOM 554 C CA . LEU A 1 72 ? 19.122 -12.694 4.699 1.00 89.50 72 LEU A CA 1
ATOM 555 C C . LEU A 1 72 ? 20.542 -12.144 4.593 1.00 89.50 72 LEU A C 1
ATOM 557 O O . LEU A 1 72 ? 21.128 -11.798 5.624 1.00 89.50 72 LEU A O 1
ATOM 561 N N . ASN A 1 73 ? 21.104 -12.100 3.385 1.00 87.75 73 ASN A N 1
ATOM 562 C CA . ASN A 1 73 ? 22.465 -11.647 3.128 1.00 87.75 73 ASN A CA 1
ATOM 563 C C . ASN A 1 73 ? 22.523 -10.188 2.599 1.00 87.75 73 ASN A C 1
ATOM 565 O O . ASN A 1 73 ? 23.597 -9.579 2.620 1.00 87.75 73 ASN A O 1
ATOM 569 N N . HIS A 1 74 ? 21.366 -9.618 2.244 1.00 86.69 74 HIS A N 1
ATOM 570 C CA . HIS A 1 74 ? 21.132 -8.267 1.728 1.00 86.69 74 HIS A CA 1
ATOM 571 C C . HIS A 1 74 ? 21.826 -7.981 0.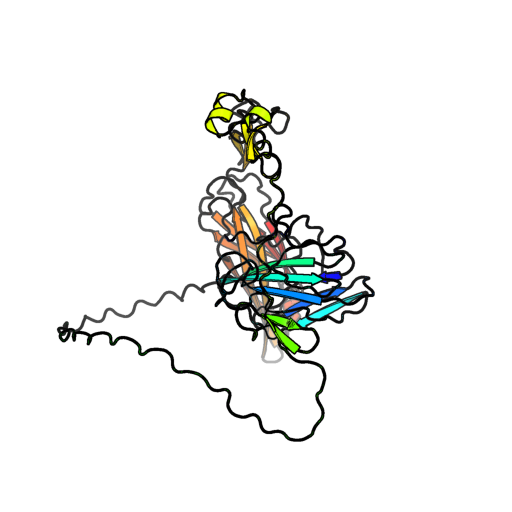390 1.00 86.69 74 HIS A C 1
ATOM 573 O O . HIS A 1 74 ? 22.255 -6.845 0.150 1.00 86.69 74 HIS A O 1
ATOM 579 N N . ASP A 1 75 ? 21.979 -8.983 -0.473 1.00 84.06 75 ASP A N 1
ATOM 580 C CA . ASP A 1 75 ? 22.644 -8.832 -1.771 1.00 84.06 75 ASP A CA 1
ATOM 581 C C . ASP A 1 75 ? 21.694 -8.489 -2.927 1.00 84.06 75 ASP A C 1
ATOM 583 O O . ASP A 1 75 ? 22.152 -8.037 -3.984 1.00 84.06 75 ASP A O 1
ATOM 587 N N . GLY A 1 76 ? 20.382 -8.541 -2.687 1.00 83.44 76 GLY A N 1
ATOM 588 C CA . GLY A 1 76 ? 19.385 -8.137 -3.665 1.00 83.44 76 GLY A CA 1
ATOM 589 C C . GLY A 1 76 ? 18.958 -9.231 -4.638 1.00 83.44 76 GLY A C 1
ATOM 590 O O . GLY A 1 76 ? 18.354 -8.884 -5.660 1.00 83.44 76 GLY A O 1
ATOM 591 N N . ASP A 1 77 ? 19.250 -10.494 -4.337 1.00 84.62 77 ASP A N 1
ATOM 592 C CA . ASP A 1 77 ? 18.652 -11.662 -4.973 1.00 84.62 77 ASP A CA 1
ATOM 593 C C . ASP A 1 77 ? 18.160 -12.683 -3.920 1.00 84.62 77 ASP A C 1
ATOM 595 O O . ASP A 1 77 ? 18.046 -12.361 -2.739 1.00 84.62 77 ASP A O 1
ATOM 599 N N . TRP A 1 78 ? 17.697 -13.853 -4.370 1.00 85.62 78 TRP A N 1
ATOM 600 C CA . TRP A 1 78 ? 17.285 -14.957 -3.486 1.00 85.62 78 TRP A CA 1
ATOM 601 C C . TRP A 1 78 ? 18.160 -16.205 -3.698 1.00 85.62 78 TRP A C 1
ATOM 603 O O . TRP A 1 78 ? 17.785 -17.319 -3.310 1.00 85.62 78 TRP A O 1
ATOM 613 N N . GLU A 1 79 ? 19.267 -16.062 -4.432 1.00 77.38 79 GLU A N 1
ATOM 614 C CA . GLU A 1 79 ? 20.082 -17.161 -4.941 1.00 77.38 79 GLU A CA 1
ATOM 615 C C . GLU A 1 79 ? 21.198 -17.549 -3.965 1.00 77.38 79 GLU A C 1
ATOM 617 O O . GLU A 1 79 ? 22.378 -17.604 -4.310 1.00 77.38 79 GLU A O 1
ATOM 622 N N . ASN A 1 80 ? 20.845 -17.977 -2.757 1.00 64.94 80 ASN A N 1
ATOM 623 C CA . ASN A 1 80 ? 21.824 -18.643 -1.899 1.00 64.94 80 ASN A CA 1
ATOM 624 C C . ASN A 1 80 ? 21.961 -20.133 -2.275 1.00 64.94 80 ASN A C 1
ATOM 626 O O . ASN A 1 80 ? 21.231 -20.990 -1.772 1.00 64.94 80 ASN A O 1
ATOM 630 N N . SER A 1 81 ? 22.905 -20.419 -3.193 1.00 44.28 81 SER A N 1
ATOM 631 C CA . SER A 1 81 ? 23.715 -21.660 -3.343 1.00 44.28 81 SER A CA 1
ATOM 632 C C . SER A 1 81 ? 23.621 -22.504 -4.623 1.00 44.28 81 SER A C 1
ATOM 634 O O . SER A 1 81 ? 24.462 -23.393 -4.774 1.00 44.28 81 SER A O 1
ATOM 636 N N . THR A 1 82 ? 22.708 -22.291 -5.580 1.00 44.88 82 THR A N 1
ATOM 637 C CA . THR A 1 82 ? 22.503 -23.321 -6.634 1.00 44.88 82 THR A CA 1
ATOM 638 C C . THR A 1 82 ? 22.941 -23.026 -8.063 1.00 44.88 82 THR A C 1
ATOM 640 O O . THR A 1 82 ? 22.830 -23.955 -8.863 1.00 44.88 82 THR A O 1
ATOM 643 N N . HIS A 1 83 ? 23.520 -21.870 -8.428 1.00 44.41 83 HIS A N 1
ATOM 644 C CA . HIS A 1 83 ? 24.065 -21.783 -9.794 1.00 44.41 83 HIS A CA 1
ATOM 645 C C . HIS A 1 83 ? 25.484 -22.352 -9.947 1.00 44.41 83 HIS A C 1
ATOM 647 O O . HIS A 1 83 ? 25.621 -23.222 -10.793 1.00 44.41 83 HIS A O 1
ATOM 653 N N . ASN A 1 84 ? 26.524 -21.961 -9.176 1.00 46.00 84 ASN A N 1
ATOM 654 C CA . ASN A 1 84 ? 27.901 -22.515 -9.336 1.00 46.00 84 ASN A CA 1
ATOM 655 C C . ASN A 1 84 ? 28.940 -22.195 -8.206 1.00 46.00 84 ASN A C 1
ATOM 657 O O . ASN A 1 84 ? 30.144 -22.311 -8.450 1.00 46.00 84 ASN A O 1
ATOM 661 N N . GLY A 1 85 ? 28.558 -21.759 -6.994 1.00 46.34 85 GLY A N 1
ATOM 662 C CA . GLY A 1 85 ? 29.509 -21.233 -5.983 1.00 46.34 85 GLY A CA 1
ATOM 663 C C . GLY A 1 85 ? 29.598 -22.028 -4.663 1.00 46.34 85 GLY A C 1
ATOM 664 O O . GLY A 1 85 ? 28.600 -22.606 -4.247 1.00 46.34 85 GLY A O 1
ATOM 665 N N . PRO A 1 86 ? 30.763 -22.069 -3.975 1.00 47.97 86 PRO A N 1
ATOM 666 C CA . PRO A 1 86 ? 30.869 -22.629 -2.626 1.00 47.97 86 PRO A CA 1
ATOM 667 C C . PRO A 1 86 ? 30.199 -21.684 -1.622 1.00 47.97 86 PRO A C 1
ATOM 669 O O . PRO A 1 86 ? 30.759 -20.640 -1.286 1.00 47.97 86 PRO A O 1
ATOM 672 N N . ASP A 1 87 ? 28.996 -22.042 -1.178 1.00 57.56 87 ASP A N 1
ATOM 673 C CA . ASP A 1 87 ? 28.150 -21.147 -0.392 1.00 57.56 87 ASP A CA 1
ATOM 674 C C . ASP A 1 87 ? 28.424 -21.221 1.124 1.00 57.56 87 ASP A C 1
ATOM 676 O O . ASP A 1 87 ? 28.555 -22.298 1.713 1.00 57.56 87 ASP A O 1
ATOM 680 N N . THR A 1 88 ? 28.520 -20.052 1.757 1.00 60.50 88 THR A N 1
ATOM 681 C CA . THR A 1 88 ? 28.546 -19.879 3.222 1.00 60.50 88 THR A CA 1
ATOM 682 C C . THR A 1 88 ? 27.384 -19.023 3.728 1.00 60.50 88 THR A C 1
ATOM 684 O O . THR A 1 88 ? 27.305 -18.763 4.932 1.00 60.50 88 THR A O 1
ATOM 687 N N . SER A 1 89 ? 26.516 -18.562 2.832 1.00 64.75 89 SER A N 1
ATOM 688 C CA . SER A 1 89 ? 25.355 -17.744 3.142 1.00 64.75 89 SER A CA 1
ATOM 689 C C . SER A 1 89 ? 24.222 -18.594 3.737 1.00 64.75 89 SER A C 1
ATOM 691 O O . SER A 1 89 ? 24.152 -19.808 3.518 1.00 64.75 89 SER A O 1
ATOM 693 N N . PRO A 1 90 ? 23.365 -18.001 4.585 1.00 72.50 90 PRO A N 1
ATOM 694 C CA . PRO A 1 90 ? 22.201 -18.692 5.127 1.00 72.50 90 PRO A CA 1
ATOM 695 C C . PRO A 1 90 ? 21.186 -19.023 4.019 1.00 72.50 90 PRO A C 1
ATOM 697 O O . PRO A 1 90 ? 20.980 -18.237 3.106 1.00 72.50 90 PRO A O 1
ATOM 700 N N . ASP A 1 91 ? 20.524 -20.175 4.135 1.00 87.00 91 ASP A N 1
ATOM 701 C CA . ASP A 1 91 ? 19.428 -20.600 3.250 1.00 87.00 91 ASP A CA 1
ATOM 702 C C . ASP A 1 91 ? 18.276 -19.584 3.294 1.00 87.00 91 ASP A C 1
ATOM 704 O O . ASP A 1 91 ? 17.662 -19.379 4.346 1.00 87.00 91 ASP A O 1
ATOM 708 N N . GLU A 1 92 ? 17.997 -18.945 2.160 1.00 91.62 92 GLU A N 1
ATOM 709 C CA . GLU A 1 92 ? 17.000 -17.870 2.054 1.00 91.62 92 GLU A CA 1
ATOM 710 C C . GLU A 1 92 ? 15.590 -18.396 1.864 1.00 91.62 92 GLU A C 1
ATOM 712 O O . GLU A 1 92 ? 14.627 -17.700 2.175 1.00 91.62 92 GLU A O 1
ATOM 717 N N . TRP A 1 93 ? 15.435 -19.663 1.477 1.00 94.06 93 TRP A N 1
ATOM 718 C CA . TRP A 1 93 ? 14.140 -20.332 1.425 1.00 94.06 93 TRP A CA 1
ATOM 719 C C . TRP A 1 93 ? 13.740 -20.843 2.813 1.00 94.06 93 TRP A C 1
ATOM 721 O O . TRP A 1 93 ? 13.702 -22.038 3.114 1.00 94.06 93 TRP A O 1
ATOM 731 N N . VAL A 1 94 ? 13.435 -19.890 3.689 1.00 95.19 94 VAL A N 1
ATOM 732 C CA . VAL A 1 94 ? 13.233 -20.090 5.129 1.00 95.19 94 VAL A CA 1
ATOM 733 C C . VAL A 1 94 ? 11.985 -20.903 5.492 1.00 95.19 94 VAL A C 1
ATOM 735 O O . VAL A 1 94 ? 11.938 -21.512 6.565 1.00 95.19 94 VAL A O 1
ATOM 738 N N . VAL A 1 95 ? 10.968 -20.951 4.623 1.00 96.69 95 VAL A N 1
ATOM 739 C CA . VAL A 1 95 ? 9.806 -21.845 4.774 1.00 96.69 95 VAL A CA 1
ATOM 740 C C . VAL A 1 95 ? 9.606 -22.634 3.490 1.00 96.69 95 VAL A C 1
ATOM 742 O O . VAL A 1 95 ? 9.212 -22.075 2.470 1.00 96.69 95 VAL A O 1
ATOM 745 N N . LYS A 1 96 ? 9.844 -23.949 3.566 1.00 97.12 96 LYS A N 1
ATOM 746 C CA . LYS A 1 96 ? 9.789 -24.873 2.427 1.00 97.12 96 LYS A CA 1
ATOM 747 C C . LYS A 1 96 ? 8.512 -25.697 2.450 1.00 97.12 96 LYS A C 1
ATOM 749 O O . LYS A 1 96 ? 8.356 -26.566 3.309 1.00 97.12 96 LYS A O 1
ATOM 754 N N . ASN A 1 97 ? 7.638 -25.459 1.477 1.00 97.94 97 ASN A N 1
ATOM 755 C CA . ASN A 1 97 ? 6.447 -26.253 1.191 1.00 97.94 97 ASN A CA 1
ATOM 756 C C . ASN A 1 97 ? 5.580 -26.508 2.433 1.00 97.94 97 ASN A C 1
ATOM 758 O O . ASN A 1 97 ? 5.178 -27.643 2.716 1.00 97.94 97 ASN A O 1
ATOM 762 N N . MET A 1 98 ? 5.305 -25.456 3.206 1.00 98.38 98 MET A N 1
ATOM 763 C CA . MET A 1 98 ? 4.425 -25.557 4.363 1.00 98.38 98 MET A CA 1
ATOM 764 C C . MET A 1 98 ? 3.004 -25.829 3.876 1.00 98.38 98 MET A C 1
ATOM 766 O O . MET A 1 98 ? 2.341 -24.941 3.350 1.00 98.38 98 MET A O 1
ATOM 770 N N . LYS A 1 99 ? 2.527 -27.062 4.062 1.00 98.50 99 LYS A N 1
ATOM 771 C CA . LYS A 1 99 ? 1.149 -27.421 3.724 1.00 98.50 99 LYS A CA 1
ATOM 772 C C . LYS A 1 99 ? 0.167 -26.612 4.576 1.00 98.50 99 LYS A C 1
ATOM 774 O O . LYS A 1 99 ? 0.254 -26.641 5.807 1.00 98.50 99 LYS A O 1
ATOM 779 N N . VAL A 1 100 ? -0.787 -25.956 3.923 1.00 98.25 100 VAL A N 1
ATOM 780 C CA . VAL A 1 100 ? -1.868 -25.196 4.560 1.00 98.25 100 VAL A CA 1
ATOM 781 C C . VAL A 1 100 ? -3.207 -25.883 4.284 1.00 98.25 100 VAL A C 1
ATOM 783 O O . VAL A 1 100 ? -3.518 -26.232 3.151 1.00 98.25 100 VAL A O 1
ATOM 786 N N . ASP A 1 101 ? -3.971 -26.159 5.343 1.00 98.25 101 ASP A N 1
ATOM 787 C CA . ASP A 1 101 ? -5.260 -26.861 5.260 1.00 98.25 101 ASP A CA 1
ATOM 788 C C . ASP A 1 101 ? -6.410 -25.859 5.416 1.00 98.25 101 ASP A C 1
ATOM 790 O O . ASP A 1 101 ? -6.792 -25.487 6.537 1.00 98.25 101 ASP A O 1
ATOM 794 N N . VAL A 1 102 ? -6.913 -25.393 4.271 1.00 97.75 102 VAL A N 1
ATOM 795 C CA . VAL A 1 102 ? -7.994 -24.410 4.145 1.00 97.75 102 VAL A CA 1
ATOM 796 C C . VAL A 1 102 ? -9.137 -25.054 3.361 1.00 97.75 102 VAL A C 1
ATOM 798 O O . VAL A 1 102 ? -8.967 -25.319 2.172 1.00 97.75 102 VAL A O 1
ATOM 801 N N . PRO A 1 103 ? -10.280 -25.363 3.998 1.00 98.12 103 PRO A N 1
ATOM 802 C CA . PRO A 1 103 ? -11.451 -25.858 3.293 1.00 98.12 103 PRO A CA 1
ATOM 803 C C . PRO A 1 103 ? -11.941 -24.871 2.241 1.00 98.12 103 PRO A C 1
ATOM 805 O O . PRO A 1 103 ? -11.767 -23.665 2.382 1.00 98.12 103 PRO A O 1
ATOM 808 N N . GLU A 1 104 ? -12.609 -25.410 1.230 1.00 98.06 104 GLU A N 1
ATOM 809 C CA . GLU A 1 104 ? -13.310 -24.633 0.213 1.00 98.06 104 GLU A CA 1
ATOM 810 C C . GLU A 1 104 ? -14.297 -23.634 0.849 1.00 98.06 104 GLU A C 1
ATOM 812 O O . GLU A 1 104 ? -15.099 -24.003 1.715 1.00 98.06 104 GLU A O 1
ATOM 817 N N . GLY A 1 105 ? -14.241 -22.376 0.412 1.00 97.06 105 GLY A N 1
ATOM 818 C CA . GLY A 1 105 ? -15.042 -21.260 0.908 1.00 97.06 105 GLY A CA 1
ATOM 819 C C . GLY A 1 105 ? -14.606 -20.695 2.266 1.00 97.06 105 GLY A C 1
ATOM 820 O O . GLY A 1 105 ? -15.377 -19.950 2.876 1.00 97.06 105 GLY A O 1
ATOM 821 N N . GLU A 1 106 ? -13.425 -21.059 2.778 1.00 98.06 106 GLU A N 1
ATOM 822 C CA . GLU A 1 106 ? -12.897 -20.562 4.054 1.00 98.06 106 GLU A CA 1
ATOM 823 C C . GLU A 1 106 ? -11.617 -19.728 3.894 1.00 98.06 106 GLU A C 1
ATOM 825 O O . GLU A 1 106 ? -10.815 -19.910 2.979 1.00 98.06 106 GLU A O 1
ATOM 830 N N . THR A 1 107 ? -11.396 -18.872 4.891 1.00 97.69 107 THR A N 1
ATOM 831 C CA . THR A 1 107 ? -10.163 -18.113 5.113 1.00 97.69 107 THR A CA 1
ATOM 832 C C . THR A 1 107 ? -9.561 -18.535 6.451 1.00 97.69 107 THR A C 1
ATOM 834 O O . THR A 1 107 ? -10.272 -18.624 7.460 1.00 97.69 107 THR A O 1
ATOM 837 N N . ARG A 1 108 ? -8.255 -18.823 6.496 1.00 98.19 108 ARG A N 1
ATOM 838 C CA . ARG A 1 108 ? -7.570 -19.269 7.722 1.00 98.19 108 ARG A CA 1
ATOM 839 C C . ARG A 1 108 ? -6.222 -18.595 7.923 1.00 98.19 108 ARG A C 1
ATOM 841 O O . ARG A 1 108 ? -5.445 -18.436 6.991 1.00 98.19 108 ARG A O 1
ATOM 848 N N . GLY A 1 109 ? -5.931 -18.278 9.184 1.00 97.19 109 GLY A N 1
ATOM 849 C CA . GLY A 1 109 ? -4.633 -17.773 9.619 1.00 97.19 109 GLY A CA 1
ATOM 850 C C . GLY A 1 109 ? -3.647 -18.896 9.949 1.00 97.19 109 GLY A C 1
ATOM 851 O O . GLY A 1 109 ? -3.998 -19.888 10.594 1.00 97.19 109 GLY A O 1
ATOM 852 N N . PHE A 1 110 ? -2.390 -18.698 9.571 1.00 98.25 110 PHE A N 1
ATOM 853 C CA . PHE A 1 110 ? -1.272 -19.603 9.798 1.00 98.25 110 PHE A CA 1
ATOM 854 C C . PHE A 1 110 ? -0.123 -18.881 10.498 1.00 98.25 110 PHE A C 1
ATOM 856 O O . PHE A 1 110 ? 0.005 -17.657 10.468 1.00 98.25 110 PHE A O 1
ATOM 863 N N . LYS A 1 111 ? 0.721 -19.664 11.169 1.00 97.75 111 LYS A N 1
ATOM 864 C CA . LYS A 1 111 ? 1.862 -19.178 11.942 1.00 97.75 111 LYS A CA 1
ATOM 865 C C . LYS A 1 111 ? 3.075 -20.046 11.661 1.00 97.75 111 LYS A C 1
ATOM 867 O O . LYS A 1 111 ? 2.997 -21.267 11.796 1.00 97.75 111 LYS A O 1
ATOM 872 N N . THR A 1 112 ? 4.191 -19.411 11.332 1.00 97.50 112 THR A N 1
ATOM 873 C CA . THR A 1 112 ? 5.480 -20.083 11.162 1.00 97.50 112 THR A CA 1
ATOM 874 C C . THR A 1 112 ? 6.314 -19.995 12.446 1.00 97.50 112 THR A C 1
ATOM 876 O O . THR A 1 112 ? 5.949 -19.320 13.414 1.00 97.50 112 THR A O 1
ATOM 879 N N . ASN A 1 113 ? 7.457 -20.682 12.453 1.00 96.75 113 ASN A N 1
ATOM 880 C CA . ASN A 1 113 ? 8.487 -20.510 13.481 1.00 96.75 113 ASN A CA 1
ATOM 881 C C . ASN A 1 113 ? 9.584 -19.517 13.058 1.00 96.75 113 ASN A C 1
ATOM 883 O O . ASN A 1 113 ? 10.538 -19.319 13.808 1.00 96.75 113 ASN A O 1
ATOM 887 N N . VAL A 1 114 ? 9.464 -18.919 11.870 1.00 94.94 114 VAL A N 1
ATOM 888 C CA . VAL A 1 114 ? 10.418 -17.948 11.334 1.00 94.94 114 VAL A CA 1
ATOM 889 C C . VAL A 1 114 ? 9.979 -16.554 11.772 1.00 94.94 114 VAL A C 1
ATOM 891 O O . VAL A 1 114 ? 8.788 -16.260 11.860 1.00 94.94 114 VAL A O 1
ATOM 894 N N . SER A 1 115 ? 10.938 -15.703 12.115 1.00 94.81 115 SER A N 1
ATOM 895 C CA . SER A 1 115 ? 10.704 -14.279 12.355 1.00 94.81 115 SER A CA 1
ATOM 896 C C . SER A 1 115 ? 11.517 -13.506 11.342 1.00 94.81 115 SER A C 1
ATOM 898 O O . SER A 1 115 ? 12.659 -13.876 11.073 1.00 94.81 115 SER A O 1
ATOM 900 N N . LEU A 1 116 ? 10.917 -12.467 10.787 1.00 90.12 116 LEU A N 1
ATOM 901 C CA . LEU A 1 116 ? 11.552 -11.666 9.764 1.00 90.12 116 LEU A CA 1
ATOM 902 C C . LEU A 1 116 ? 12.568 -10.716 10.410 1.00 90.12 116 LEU A C 1
ATOM 904 O O . LEU A 1 116 ? 12.189 -9.968 11.321 1.00 90.12 116 LEU A O 1
ATOM 908 N N . PRO A 1 117 ? 13.846 -10.757 9.997 1.00 89.69 117 PRO A N 1
ATOM 909 C CA . PRO A 1 117 ? 14.825 -9.781 10.439 1.00 89.69 117 PRO A CA 1
ATOM 910 C C . PRO A 1 117 ? 14.453 -8.369 9.985 1.00 89.69 117 PRO A C 1
ATOM 912 O O . PRO A 1 117 ? 13.595 -8.149 9.132 1.00 89.69 117 PRO A O 1
ATOM 915 N N . GLU A 1 118 ? 15.107 -7.393 10.595 1.00 84.81 118 GLU A N 1
ATOM 916 C CA . GLU A 1 118 ? 14.950 -5.998 10.202 1.00 84.81 118 GLU A CA 1
ATOM 917 C C . GLU A 1 118 ? 15.695 -5.725 8.905 1.00 84.81 118 GLU A C 1
ATOM 919 O O . GLU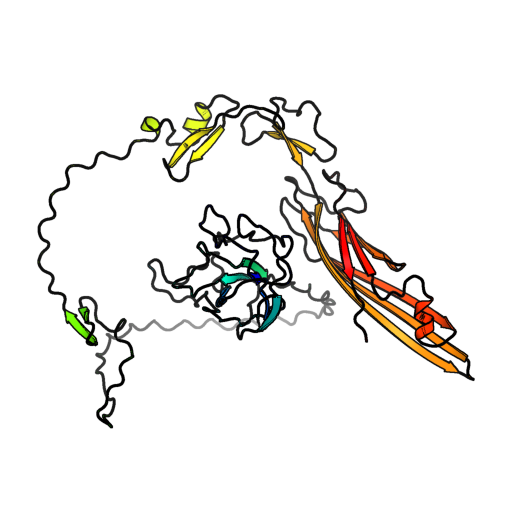 A 1 118 ? 16.760 -6.292 8.679 1.00 84.81 118 GLU A O 1
ATOM 924 N N . GLU A 1 119 ? 15.148 -4.813 8.101 1.00 85.94 119 GLU A N 1
ATOM 925 C CA . GLU A 1 119 ? 15.724 -4.376 6.824 1.00 85.94 119 GLU A CA 1
ATOM 926 C C . GLU A 1 119 ? 15.899 -5.527 5.825 1.00 85.94 119 GLU A C 1
ATOM 928 O O . GLU A 1 119 ? 16.803 -5.515 5.001 1.00 85.94 119 GLU A O 1
ATOM 933 N N . THR A 1 120 ? 15.006 -6.516 5.885 1.00 89.88 120 THR A N 1
ATOM 934 C CA . THR A 1 120 ? 15.023 -7.695 5.018 1.00 89.88 120 THR A CA 1
ATOM 935 C C . THR A 1 120 ? 13.836 -7.679 4.059 1.00 89.88 120 THR A C 1
ATOM 937 O O . THR A 1 120 ? 12.707 -7.344 4.437 1.00 89.88 120 THR A O 1
ATOM 940 N N . TRP A 1 121 ? 14.114 -8.059 2.814 1.00 90.69 121 TRP A N 1
ATOM 941 C CA . TRP A 1 121 ? 13.106 -8.390 1.817 1.00 90.69 121 TRP A CA 1
ATOM 942 C C . TRP A 1 121 ? 12.537 -9.779 2.074 1.00 90.69 121 TRP A C 1
ATOM 944 O O . TRP A 1 121 ? 13.264 -10.691 2.465 1.00 90.69 121 TRP A O 1
ATOM 954 N N . MET A 1 122 ? 11.239 -9.948 1.853 1.00 92.62 122 MET A N 1
ATOM 955 C CA . MET A 1 122 ? 10.555 -11.228 1.974 1.00 92.62 122 MET A CA 1
ATOM 956 C C . MET A 1 122 ? 9.620 -11.449 0.792 1.00 92.62 122 MET A C 1
ATOM 958 O O . MET A 1 122 ? 8.871 -10.546 0.443 1.00 92.62 122 MET A O 1
ATOM 962 N N . ARG A 1 123 ? 9.601 -12.669 0.258 1.00 93.06 123 ARG A N 1
ATOM 963 C CA . ARG A 1 123 ? 8.586 -13.137 -0.690 1.00 93.06 123 ARG A CA 1
ATOM 964 C C . ARG A 1 123 ? 7.747 -14.227 -0.054 1.00 93.06 123 ARG A C 1
ATOM 966 O O . ARG A 1 123 ? 8.300 -15.202 0.456 1.00 93.06 123 ARG A O 1
ATOM 973 N N . LEU A 1 124 ? 6.429 -14.091 -0.114 1.00 94.69 124 LEU A N 1
ATOM 974 C CA . LEU A 1 124 ? 5.454 -15.099 0.290 1.00 94.69 124 LEU A CA 1
ATOM 975 C C . LEU A 1 124 ? 4.790 -15.655 -0.971 1.00 94.69 124 LEU A C 1
ATOM 977 O O . LEU A 1 124 ? 4.402 -14.902 -1.853 1.00 94.69 124 LEU A O 1
ATOM 981 N N . THR A 1 125 ? 4.701 -16.976 -1.121 1.00 95.50 125 THR A N 1
ATOM 982 C CA . THR A 1 125 ? 4.089 -17.577 -2.319 1.00 95.50 125 THR A CA 1
ATOM 983 C C . THR A 1 125 ? 3.264 -18.806 -1.971 1.00 95.50 125 THR A C 1
ATOM 985 O O . THR A 1 125 ? 3.756 -19.743 -1.334 1.00 95.50 125 THR A O 1
ATOM 988 N N . LEU A 1 126 ? 2.005 -18.801 -2.404 1.00 97.50 126 LEU A N 1
ATOM 989 C CA . LEU A 1 126 ? 1.041 -19.886 -2.268 1.00 97.50 126 LEU A CA 1
ATOM 990 C C . LEU A 1 126 ? 0.964 -20.678 -3.576 1.00 97.50 126 LEU A C 1
ATOM 992 O O . LEU A 1 126 ? 0.810 -20.096 -4.637 1.00 97.50 126 LEU A O 1
ATOM 996 N N . THR A 1 127 ? 1.030 -22.007 -3.526 1.00 98.19 127 THR A N 1
ATOM 997 C CA . THR A 1 127 ? 1.028 -22.868 -4.727 1.00 98.19 127 THR A CA 1
ATOM 998 C C . THR A 1 127 ? 0.193 -24.130 -4.531 1.00 98.19 127 THR A C 1
ATOM 1000 O O . THR A 1 127 ? -0.012 -24.583 -3.404 1.00 98.19 127 THR A O 1
ATOM 1003 N N . SER A 1 128 ? -0.251 -24.744 -5.633 1.00 98.00 128 SER A N 1
ATOM 1004 C CA . SER A 1 128 ? -0.965 -26.035 -5.638 1.00 98.00 128 SER A CA 1
ATOM 1005 C C . SER A 1 128 ? -0.071 -27.273 -5.514 1.00 98.00 128 SER A C 1
ATOM 1007 O O . SER A 1 128 ? -0.569 -28.399 -5.453 1.00 98.00 128 SER A O 1
ATOM 1009 N N . HIS A 1 129 ? 1.252 -27.110 -5.526 1.00 97.88 129 HIS A N 1
ATOM 1010 C CA . HIS A 1 129 ? 2.194 -28.224 -5.544 1.00 97.88 129 HIS A CA 1
ATOM 1011 C C . HIS A 1 129 ? 3.497 -27.888 -4.820 1.00 97.88 129 HIS A C 1
ATOM 1013 O O . HIS A 1 129 ? 3.858 -26.735 -4.627 1.00 97.88 129 HIS A O 1
ATOM 1019 N N . VAL A 1 130 ? 4.222 -28.934 -4.430 1.00 98.06 130 VAL A N 1
ATOM 1020 C CA . VAL A 1 130 ? 5.532 -28.817 -3.784 1.00 98.06 130 VAL A CA 1
ATOM 1021 C C . VAL A 1 130 ? 6.560 -28.280 -4.784 1.00 98.06 130 VAL A C 1
ATOM 1023 O O . VAL A 1 130 ? 6.785 -28.893 -5.830 1.00 98.06 130 VAL A O 1
ATOM 1026 N N . LEU A 1 131 ? 7.228 -27.186 -4.425 1.00 95.81 131 LEU A N 1
ATOM 1027 C CA . LEU A 1 131 ? 8.333 -26.597 -5.173 1.00 95.81 131 LEU A CA 1
ATOM 1028 C C . LEU A 1 131 ? 9.652 -27.325 -4.886 1.00 95.81 131 LEU A C 1
ATOM 1030 O O . LEU A 1 131 ? 9.836 -27.928 -3.821 1.00 95.81 131 LEU A O 1
ATOM 1034 N N . LYS A 1 132 ? 10.585 -27.255 -5.837 1.00 94.25 132 LYS A N 1
ATOM 1035 C CA . LYS A 1 132 ? 11.949 -27.790 -5.734 1.00 94.25 132 LYS A CA 1
ATOM 1036 C C . LYS A 1 132 ? 12.924 -26.738 -6.230 1.00 94.25 132 LYS A C 1
ATOM 1038 O O . LYS A 1 132 ? 12.643 -26.135 -7.258 1.00 94.25 132 LYS A O 1
ATOM 1043 N N . ASP A 1 133 ? 14.029 -26.570 -5.506 1.00 89.44 133 ASP A N 1
ATOM 1044 C CA . ASP A 1 133 ? 15.122 -25.657 -5.859 1.00 89.44 133 ASP A CA 1
ATOM 1045 C C . ASP A 1 133 ? 14.603 -24.271 -6.286 1.00 89.44 133 ASP A C 1
ATOM 1047 O O . ASP A 1 133 ? 14.960 -23.756 -7.339 1.00 89.44 133 ASP A O 1
ATOM 1051 N N . TRP A 1 134 ? 13.671 -23.718 -5.502 1.00 91.25 134 TRP A N 1
ATOM 1052 C CA . TRP A 1 134 ? 12.961 -22.488 -5.835 1.00 91.25 134 TRP A CA 1
ATOM 1053 C C . TRP A 1 134 ? 13.663 -21.271 -5.236 1.00 91.25 134 TRP A C 1
ATOM 1055 O O . TRP A 1 134 ? 13.870 -21.206 -4.026 1.00 91.25 134 TRP A O 1
ATOM 1065 N N . PHE A 1 135 ? 13.977 -20.310 -6.100 1.00 89.88 135 PHE A N 1
ATOM 1066 C CA . PHE A 1 135 ? 14.685 -19.057 -5.806 1.00 89.88 135 PHE A CA 1
ATOM 1067 C C . PHE A 1 135 ? 13.831 -17.839 -6.198 1.00 89.88 135 PHE A C 1
ATOM 1069 O O . PHE A 1 135 ? 14.318 -16.803 -6.633 1.00 89.88 135 PHE A O 1
ATOM 1076 N N . GLY A 1 136 ? 12.509 -17.975 -6.076 1.00 89.88 136 GLY A N 1
ATOM 1077 C CA . GLY A 1 136 ? 11.575 -16.871 -6.289 1.00 89.88 136 GLY A CA 1
ATOM 1078 C C . GLY A 1 136 ? 11.070 -16.744 -7.721 1.00 89.88 136 GLY A C 1
ATOM 1079 O O . GLY A 1 136 ? 10.253 -15.871 -7.987 1.00 89.88 136 GLY A O 1
ATOM 1080 N N . GLU A 1 137 ? 11.461 -17.617 -8.638 1.00 90.38 137 GLU A N 1
ATOM 1081 C CA . GLU A 1 137 ? 11.009 -17.581 -10.032 1.00 90.38 137 GLU A CA 1
ATOM 1082 C C . GLU A 1 137 ? 9.958 -18.645 -10.361 1.00 90.38 137 GLU A C 1
ATOM 1084 O O . GLU A 1 137 ? 9.854 -19.673 -9.684 1.00 90.38 137 GLU A O 1
ATOM 1089 N N . GLY A 1 138 ? 9.229 -18.435 -11.459 1.00 90.56 138 GLY A N 1
ATOM 1090 C CA . GLY A 1 138 ? 8.448 -19.485 -12.113 1.00 90.56 138 GLY A CA 1
ATOM 1091 C C . GLY A 1 138 ? 6.975 -19.168 -12.350 1.00 90.56 138 GLY A C 1
ATOM 1092 O O . GLY A 1 138 ? 6.468 -18.095 -12.043 1.00 90.56 138 GLY A O 1
ATOM 1093 N N . GLU A 1 139 ? 6.289 -20.144 -12.939 1.00 92.31 139 GLU A N 1
ATOM 1094 C CA . GLU A 1 139 ? 4.861 -20.089 -13.251 1.00 92.31 139 GLU A CA 1
ATOM 1095 C C . GLU A 1 139 ? 4.113 -21.176 -12.495 1.00 92.31 139 GLU A C 1
ATOM 1097 O O . GLU A 1 139 ? 4.504 -22.348 -12.521 1.00 92.31 139 GLU A O 1
ATOM 1102 N N . PHE A 1 140 ? 2.993 -20.805 -11.888 1.00 93.94 140 PHE A N 1
ATOM 1103 C CA . PHE A 1 140 ? 2.177 -21.704 -11.087 1.00 93.94 140 PHE A CA 1
ATOM 1104 C C . PHE A 1 140 ? 0.726 -21.695 -11.566 1.00 93.94 140 PHE A C 1
ATOM 1106 O O . PHE A 1 140 ? 0.201 -20.683 -12.021 1.00 93.94 140 PHE A O 1
ATOM 1113 N N . GLU A 1 141 ? 0.061 -22.846 -11.479 1.00 95.44 141 GLU A N 1
ATOM 1114 C CA . GLU A 1 141 ? -1.319 -23.010 -11.957 1.00 95.44 141 GLU A CA 1
ATOM 1115 C C . GLU A 1 141 ? -2.309 -22.119 -11.196 1.00 95.44 141 GLU A C 1
ATOM 1117 O O . GLU A 1 141 ? -3.121 -21.434 -11.810 1.00 95.44 141 GLU A O 1
ATOM 1122 N N . ILE A 1 142 ? -2.209 -22.110 -9.867 1.00 95.38 142 ILE A N 1
ATOM 1123 C CA . ILE A 1 142 ? -3.043 -21.309 -8.968 1.00 95.38 142 ILE A CA 1
ATOM 1124 C C . ILE A 1 142 ? -2.204 -20.745 -7.824 1.00 95.38 142 ILE A C 1
ATOM 1126 O O . ILE A 1 142 ? -1.067 -21.189 -7.617 1.00 95.38 142 ILE A O 1
ATOM 1130 N N . GLY A 1 143 ? -2.790 -19.831 -7.056 1.00 94.81 143 GLY A N 1
ATOM 1131 C CA . GLY A 1 143 ? -2.184 -19.233 -5.873 1.00 94.81 143 GLY A CA 1
ATOM 1132 C C . GLY A 1 143 ? -1.886 -17.756 -6.070 1.00 94.81 143 GLY A C 1
ATOM 1133 O O . GLY A 1 143 ? -2.475 -17.119 -6.937 1.00 94.81 143 GLY A O 1
ATOM 1134 N N . GLU A 1 144 ? -0.957 -17.243 -5.275 1.00 93.12 144 GLU A N 1
ATOM 1135 C CA . GLU A 1 144 ? -0.550 -15.841 -5.282 1.00 93.12 144 GLU A CA 1
ATOM 1136 C C . GLU A 1 144 ? 0.882 -15.697 -4.755 1.00 93.12 144 GLU A C 1
ATOM 1138 O O . GLU A 1 144 ? 1.335 -16.509 -3.934 1.00 93.12 144 GLU A O 1
ATOM 1143 N N . THR A 1 145 ? 1.572 -14.656 -5.219 1.00 92.44 145 THR A N 1
ATOM 1144 C CA . THR A 1 145 ? 2.873 -14.218 -4.716 1.00 92.44 145 THR A CA 1
ATOM 1145 C C . THR A 1 145 ? 2.761 -12.775 -4.249 1.00 92.44 145 THR A C 1
ATOM 1147 O O . THR A 1 145 ? 2.394 -11.920 -5.043 1.00 92.44 145 THR A O 1
ATOM 1150 N N . GLU A 1 146 ? 3.172 -12.518 -3.010 1.00 90.38 146 GLU A N 1
ATOM 1151 C CA . GLU A 1 146 ? 3.264 -11.181 -2.417 1.00 90.38 146 GLU A CA 1
ATOM 1152 C C . GLU A 1 146 ? 4.715 -10.912 -1.985 1.00 90.38 146 GLU A C 1
ATOM 1154 O O . GLU A 1 146 ? 5.398 -11.802 -1.453 1.00 90.38 146 GLU A O 1
ATOM 1159 N N . ASP A 1 147 ? 5.186 -9.682 -2.181 1.00 88.38 147 ASP A N 1
ATOM 1160 C CA . ASP A 1 147 ? 6.531 -9.239 -1.817 1.00 88.38 147 ASP A CA 1
ATOM 1161 C C . ASP A 1 147 ? 6.476 -8.138 -0.760 1.00 88.38 147 ASP A C 1
ATOM 1163 O O . ASP A 1 147 ? 5.681 -7.210 -0.825 1.00 88.38 147 ASP A O 1
ATOM 1167 N N . TYR A 1 148 ? 7.371 -8.204 0.220 1.00 86.94 148 TYR A N 1
ATOM 1168 C CA . TYR A 1 148 ? 7.368 -7.285 1.346 1.00 86.94 148 TYR A CA 1
ATOM 1169 C C . TYR A 1 148 ? 8.770 -6.786 1.680 1.00 86.94 148 TYR A C 1
ATOM 1171 O O . TYR A 1 148 ? 9.720 -7.566 1.779 1.00 86.94 148 TYR A O 1
ATOM 1179 N N . TYR A 1 149 ? 8.881 -5.492 1.985 1.00 87.00 149 TYR A N 1
ATOM 1180 C CA . TYR A 1 149 ? 10.097 -4.903 2.543 1.00 87.00 149 TYR A CA 1
ATOM 1181 C C . TYR A 1 149 ? 9.873 -4.318 3.934 1.00 87.00 149 TYR A C 1
ATOM 1183 O O . TYR A 1 149 ? 9.050 -3.420 4.136 1.00 87.00 149 TYR A O 1
ATOM 1191 N N . PHE A 1 150 ? 10.670 -4.773 4.902 1.00 80.81 150 PHE A N 1
ATOM 1192 C CA . PHE A 1 150 ? 10.553 -4.337 6.291 1.00 80.81 150 PHE A CA 1
ATOM 1193 C C . PHE A 1 150 ? 11.713 -3.458 6.714 1.00 80.81 150 PHE A C 1
ATOM 1195 O O . PHE A 1 150 ? 12.646 -3.907 7.371 1.00 80.81 150 PHE A O 1
ATOM 1202 N N . SER A 1 151 ? 11.623 -2.159 6.446 1.00 79.62 151 SER A N 1
ATOM 1203 C CA . SER A 1 151 ? 12.497 -1.196 7.117 1.00 79.62 151 SER A CA 1
ATOM 1204 C C . SER A 1 151 ? 12.029 -0.987 8.558 1.00 79.62 151 SER A C 1
ATOM 1206 O O . SER A 1 151 ? 10.857 -0.659 8.784 1.00 79.62 151 SER A O 1
ATOM 1208 N N . ARG A 1 152 ? 12.927 -1.096 9.545 1.00 66.25 152 ARG A N 1
ATOM 1209 C CA . ARG A 1 152 ? 12.608 -0.649 10.905 1.00 66.25 152 ARG A CA 1
ATOM 1210 C C . ARG A 1 152 ? 12.225 0.830 10.821 1.00 66.25 152 ARG A C 1
ATOM 1212 O O . ARG A 1 152 ? 13.016 1.649 10.361 1.00 66.25 152 ARG A O 1
ATOM 1219 N N . ILE A 1 153 ? 11.043 1.202 11.317 1.00 47.41 153 ILE A N 1
ATOM 1220 C CA . ILE A 1 153 ? 10.811 2.600 11.684 1.00 47.41 153 ILE A CA 1
ATOM 1221 C C . ILE A 1 153 ? 11.742 2.831 12.869 1.00 47.41 153 ILE A C 1
ATOM 1223 O O . ILE A 1 153 ? 11.415 2.475 14.003 1.00 47.41 153 ILE A O 1
ATOM 1227 N N . THR A 1 154 ? 12.941 3.357 12.623 1.00 41.72 154 THR A N 1
ATOM 1228 C CA . THR A 1 154 ? 13.759 3.899 13.700 1.00 41.72 154 THR A CA 1
ATOM 1229 C C . THR A 1 154 ? 12.924 4.996 14.326 1.00 41.72 154 THR A C 1
ATOM 1231 O O . THR A 1 154 ? 12.836 6.095 13.782 1.00 41.72 154 THR A O 1
ATOM 1234 N N . ALA A 1 155 ? 12.257 4.691 15.441 1.00 39.28 155 ALA A N 1
ATOM 1235 C CA . ALA A 1 155 ? 11.684 5.716 16.284 1.00 39.28 155 ALA A CA 1
ATOM 1236 C C . ALA A 1 155 ? 12.829 6.686 16.550 1.00 39.28 155 ALA A C 1
ATOM 1238 O O . ALA A 1 155 ? 13.829 6.295 17.162 1.00 39.28 155 ALA A O 1
ATOM 1239 N N . THR A 1 156 ? 12.725 7.902 16.007 1.00 37.84 156 THR A N 1
ATOM 1240 C CA . THR A 1 156 ? 13.698 8.955 16.268 1.00 37.84 156 THR A CA 1
ATOM 1241 C C . THR A 1 156 ? 13.877 8.968 17.777 1.00 37.84 156 THR A C 1
ATOM 1243 O O . THR A 1 156 ? 12.874 9.154 18.478 1.00 37.84 156 THR A O 1
ATOM 1246 N N . PRO A 1 157 ? 15.083 8.669 18.304 1.00 42.72 157 PRO A N 1
ATOM 1247 C CA . PRO A 1 157 ? 15.265 8.596 19.740 1.00 42.72 157 PRO A CA 1
ATOM 1248 C C . PRO A 1 157 ? 14.724 9.907 20.313 1.00 42.72 157 PRO A C 1
ATOM 1250 O O . PRO A 1 157 ? 15.016 10.965 19.738 1.00 42.72 157 PRO A O 1
ATOM 1253 N N . PRO A 1 158 ? 13.878 9.860 21.363 1.00 47.19 158 PRO A N 1
ATOM 1254 C CA . PRO A 1 158 ? 13.301 11.068 21.936 1.00 47.19 158 PRO A CA 1
ATOM 1255 C C . PRO A 1 158 ? 14.443 12.060 22.144 1.00 47.19 158 PRO A C 1
ATOM 1257 O O . PRO A 1 158 ? 15.499 11.620 22.611 1.00 47.19 158 PRO A O 1
ATOM 1260 N N . PRO A 1 159 ? 14.288 13.337 21.737 1.00 47.97 159 PRO A N 1
ATOM 1261 C CA . PRO A 1 159 ? 15.390 14.286 21.676 1.00 47.97 159 PRO A CA 1
ATOM 1262 C C . PRO A 1 159 ? 16.162 14.199 22.980 1.00 47.97 159 PRO A C 1
ATOM 1264 O O . PRO A 1 159 ? 15.616 14.512 24.039 1.00 47.97 159 PRO A O 1
ATOM 1267 N N . THR A 1 160 ? 17.393 13.682 22.907 1.00 53.78 160 THR A N 1
ATOM 1268 C CA . THR A 1 160 ? 18.234 13.494 24.082 1.00 53.78 160 THR A CA 1
ATOM 1269 C C . THR A 1 160 ? 18.336 14.853 24.743 1.00 53.78 160 THR A C 1
ATOM 1271 O O . THR A 1 160 ? 18.993 15.750 24.213 1.00 53.78 160 THR A O 1
ATOM 1274 N N . THR A 1 161 ? 17.644 15.033 25.872 1.00 45.84 161 THR A N 1
ATOM 1275 C CA . THR A 1 161 ? 17.787 16.226 26.702 1.00 45.84 161 THR A CA 1
ATOM 1276 C C . THR A 1 161 ? 19.275 16.392 26.931 1.00 45.84 161 THR A C 1
ATOM 1278 O O . THR A 1 161 ? 19.899 15.501 27.512 1.00 45.84 161 THR A O 1
ATOM 1281 N N . ALA A 1 162 ? 19.844 17.470 26.384 1.00 48.16 162 ALA A N 1
ATOM 1282 C CA . ALA A 1 162 ? 21.280 17.677 26.379 1.00 48.16 162 ALA A CA 1
ATOM 1283 C C . ALA A 1 162 ? 21.809 17.452 27.805 1.00 48.16 162 ALA A C 1
ATOM 1285 O O . ALA A 1 162 ? 21.314 18.104 28.734 1.00 48.16 162 ALA A O 1
ATOM 1286 N N . PRO A 1 163 ? 22.751 16.515 28.017 1.00 55.38 163 PRO A N 1
ATOM 1287 C CA . PRO A 1 163 ? 23.328 16.334 29.335 1.00 55.38 163 PRO A CA 1
ATOM 1288 C C . PRO A 1 163 ? 23.930 17.673 29.784 1.00 55.38 163 PRO A C 1
ATOM 1290 O O . PRO A 1 163 ? 24.506 18.391 28.957 1.00 55.38 163 PRO A O 1
ATOM 1293 N N . PRO A 1 164 ? 23.788 18.052 31.067 1.00 58.25 164 PRO A N 1
ATOM 1294 C CA . PRO A 1 164 ? 24.412 19.261 31.579 1.00 58.25 164 PRO A CA 1
ATOM 1295 C C . PRO A 1 164 ? 25.903 19.208 31.257 1.00 58.25 164 PRO A C 1
ATOM 1297 O O . PRO A 1 164 ? 26.560 18.206 31.531 1.00 58.25 164 PRO A O 1
ATOM 1300 N N . VAL A 1 165 ? 26.410 20.279 30.643 1.00 56.09 165 VAL A N 1
ATOM 1301 C CA . VAL A 1 165 ? 27.813 20.435 30.250 1.00 56.09 165 VAL A CA 1
ATOM 1302 C C . VAL A 1 165 ? 28.697 20.217 31.478 1.00 56.09 165 VAL A C 1
ATOM 1304 O O . VAL A 1 165 ? 28.906 21.125 32.281 1.00 56.09 165 VAL A O 1
ATOM 1307 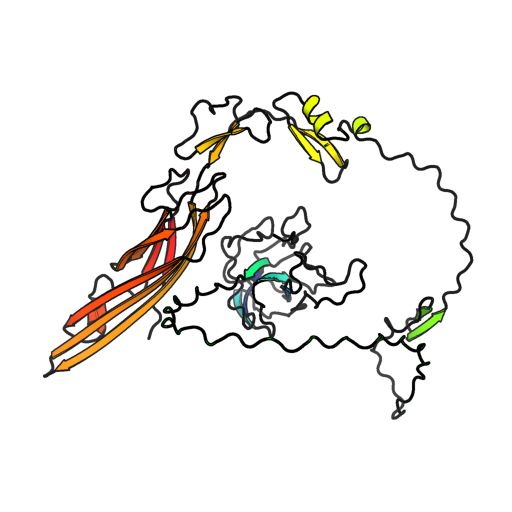N N . THR A 1 166 ? 29.209 19.000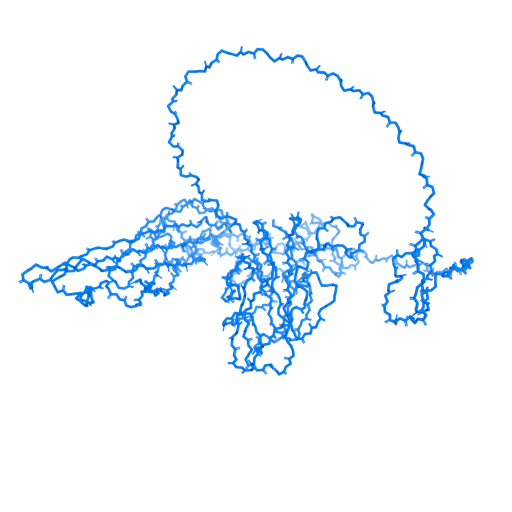 31.650 1.00 51.62 166 THR A N 1
ATOM 1308 C CA . THR A 1 166 ? 30.242 18.706 32.636 1.00 51.62 166 THR A CA 1
ATOM 1309 C C . THR A 1 166 ? 31.596 18.919 31.987 1.00 51.62 166 THR A C 1
ATOM 1311 O O . THR A 1 166 ? 31.920 18.314 30.967 1.00 51.62 166 THR A O 1
ATOM 1314 N N . THR A 1 167 ? 32.371 19.806 32.601 1.00 52.06 167 THR A N 1
ATOM 1315 C CA . THR A 1 167 ? 33.751 20.148 32.263 1.00 52.06 167 THR A CA 1
ATOM 1316 C C . THR A 1 167 ? 34.594 18.887 32.030 1.00 52.06 167 THR A C 1
ATOM 1318 O O . THR A 1 167 ? 34.554 17.983 32.870 1.00 52.06 167 THR A O 1
ATOM 1321 N N . PRO A 1 168 ? 35.366 18.804 30.930 1.00 48.31 168 PRO A N 1
ATOM 1322 C CA . PRO A 1 168 ? 36.151 17.616 30.627 1.00 48.31 168 PRO A CA 1
ATOM 1323 C C . PRO A 1 168 ? 37.228 17.380 31.704 1.00 48.31 168 PRO A C 1
ATOM 1325 O O . PRO A 1 168 ? 37.917 18.328 32.098 1.00 48.31 168 PRO A O 1
ATOM 1328 N N . PRO A 1 169 ? 37.397 16.137 32.188 1.00 62.34 169 PRO A N 1
ATOM 1329 C CA . PRO A 1 169 ? 38.517 15.774 33.046 1.00 62.34 169 PRO A CA 1
ATOM 1330 C C . PRO A 1 169 ? 39.840 15.783 32.254 1.00 62.34 169 PRO A C 1
ATOM 1332 O O . PRO A 1 169 ? 39.832 15.615 31.033 1.00 62.34 169 PRO A O 1
ATOM 1335 N N . PRO A 1 170 ? 40.986 15.992 32.929 1.00 54.47 170 PRO A N 1
ATOM 1336 C CA . PRO A 1 170 ? 42.283 16.122 32.277 1.00 54.47 170 PRO A CA 1
ATOM 1337 C C . PRO A 1 170 ? 42.681 14.838 31.542 1.00 54.47 170 PRO A C 1
ATOM 1339 O O . PRO A 1 170 ? 42.660 13.745 32.105 1.00 54.47 170 PRO A O 1
ATOM 1342 N N . THR A 1 171 ? 43.088 15.012 30.287 1.00 52.72 171 THR A N 1
ATOM 1343 C CA . THR A 1 171 ? 43.607 13.980 29.390 1.00 52.72 171 THR A CA 1
ATOM 1344 C C . THR A 1 171 ? 44.792 13.242 30.014 1.00 52.72 171 THR A C 1
ATOM 1346 O O . THR A 1 171 ? 45.871 13.811 30.180 1.00 52.72 171 THR A O 1
ATOM 1349 N N . THR A 1 172 ? 44.617 11.958 30.327 1.00 52.59 172 THR A N 1
ATOM 1350 C CA . THR A 1 172 ? 45.728 11.055 30.641 1.00 52.59 172 THR A CA 1
ATOM 1351 C C . THR A 1 172 ? 46.273 10.424 29.364 1.00 52.59 172 THR A C 1
ATOM 1353 O O . THR A 1 172 ? 45.525 9.873 28.559 1.00 52.59 172 THR A O 1
ATOM 1356 N N . THR A 1 173 ? 47.590 10.516 29.202 1.00 58.56 173 THR A N 1
ATOM 1357 C CA . THR A 1 173 ? 48.395 9.942 28.118 1.00 58.56 173 THR A CA 1
ATOM 1358 C C . THR A 1 173 ? 48.152 8.433 27.957 1.00 58.56 173 THR A C 1
ATOM 1360 O O . THR A 1 173 ? 48.196 7.721 28.964 1.00 58.56 173 THR A O 1
ATOM 1363 N N . PRO A 1 174 ? 47.937 7.919 26.731 1.00 58.31 174 PRO A N 1
ATOM 1364 C CA . PRO A 1 174 ? 47.790 6.485 26.504 1.00 58.31 174 PRO A CA 1
ATOM 1365 C C . PRO A 1 174 ? 49.123 5.734 26.703 1.00 58.31 174 PRO A C 1
ATOM 1367 O O . PRO A 1 174 ? 50.190 6.283 26.404 1.00 58.31 174 PRO A O 1
ATOM 1370 N N . PRO A 1 175 ? 49.084 4.485 27.203 1.00 63.41 175 PRO A N 1
ATOM 1371 C CA . PRO A 1 175 ? 50.257 3.621 27.301 1.00 63.41 175 PRO A CA 1
ATOM 1372 C C . PRO A 1 175 ? 50.736 3.161 25.908 1.00 63.41 175 PRO A C 1
ATOM 1374 O O . PRO A 1 175 ? 49.955 3.170 24.954 1.00 63.41 175 PRO A O 1
ATOM 1377 N N . PRO A 1 176 ? 52.019 2.779 25.770 1.00 61.00 176 PRO A N 1
ATOM 1378 C CA . PRO A 1 176 ? 52.616 2.448 24.482 1.00 61.00 176 PRO A CA 1
ATOM 1379 C C . PRO A 1 176 ? 52.061 1.140 23.908 1.00 61.00 176 PRO A C 1
ATOM 1381 O O . PRO A 1 176 ? 51.920 0.144 24.613 1.00 61.00 176 PRO A O 1
ATOM 1384 N N . THR A 1 177 ? 51.787 1.171 22.605 1.00 55.16 177 THR A N 1
ATOM 1385 C CA . THR A 1 177 ? 51.343 0.052 21.770 1.00 55.16 177 THR A CA 1
ATOM 1386 C C . THR A 1 177 ? 52.339 -1.109 21.820 1.00 55.16 177 THR A C 1
ATOM 1388 O O . THR A 1 177 ? 53.496 -0.950 21.426 1.00 55.16 177 THR A O 1
ATOM 1391 N N . GLU A 1 178 ? 51.893 -2.278 22.284 1.00 56.78 178 GLU A N 1
ATOM 1392 C CA . GLU A 1 178 ? 52.663 -3.520 22.182 1.00 56.78 178 GLU A CA 1
ATOM 1393 C C . GLU A 1 178 ? 52.702 -4.030 20.734 1.00 56.78 178 GLU A C 1
ATOM 1395 O O . GLU A 1 178 ? 51.729 -3.951 19.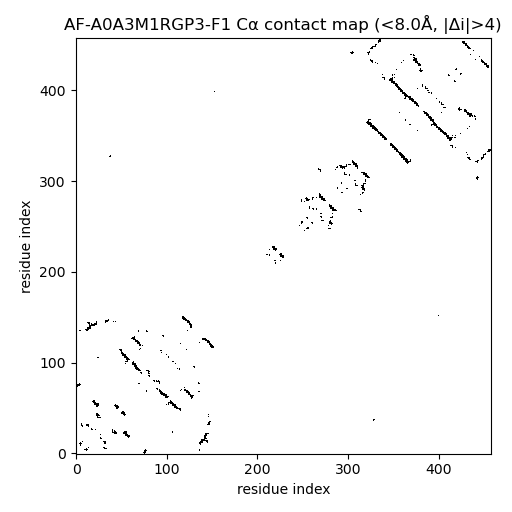984 1.00 56.78 178 GLU A O 1
ATOM 1400 N N . ILE A 1 179 ? 53.874 -4.536 20.350 1.00 59.09 179 ILE A N 1
ATOM 1401 C CA . ILE A 1 179 ? 54.180 -5.100 19.034 1.00 59.09 179 ILE A CA 1
ATOM 1402 C C . ILE A 1 179 ? 53.597 -6.523 18.970 1.00 59.09 179 ILE A C 1
ATOM 1404 O O . ILE A 1 179 ? 53.891 -7.316 19.868 1.00 59.09 179 ILE A O 1
ATOM 1408 N N . PRO A 1 180 ? 52.824 -6.888 17.931 1.00 54.66 180 PRO A N 1
ATOM 1409 C CA . PRO A 1 180 ? 52.316 -8.248 17.794 1.00 54.66 180 PRO A CA 1
ATOM 1410 C C . PRO A 1 180 ? 53.457 -9.248 17.506 1.00 54.66 180 PRO A C 1
ATOM 1412 O O . PRO A 1 180 ? 54.391 -8.920 16.765 1.00 54.66 180 PRO A O 1
ATOM 1415 N N . PRO A 1 181 ? 53.403 -10.468 18.074 1.00 65.25 181 PRO A N 1
ATOM 1416 C CA . PRO A 1 181 ? 54.370 -11.525 17.791 1.00 65.25 181 PRO A CA 1
ATOM 1417 C C . PRO A 1 181 ? 54.222 -12.062 16.352 1.00 65.25 181 PRO A C 1
ATOM 1419 O O . PRO A 1 181 ? 53.158 -11.920 15.745 1.00 65.25 181 PRO A O 1
ATOM 1422 N N . PRO A 1 182 ? 55.281 -12.672 15.787 1.00 55.00 182 PRO A N 1
ATOM 1423 C CA . PRO A 1 182 ? 55.280 -13.152 14.410 1.00 55.00 182 PRO A CA 1
ATOM 1424 C C . PRO A 1 182 ? 54.340 -14.348 14.216 1.00 55.00 182 PRO A C 1
ATOM 1426 O O . PRO A 1 182 ? 54.318 -15.277 15.020 1.00 55.00 182 PRO A O 1
ATOM 1429 N N . THR A 1 183 ? 53.604 -14.316 13.107 1.00 47.22 183 THR A N 1
ATOM 1430 C CA . THR A 1 183 ? 52.713 -15.371 12.617 1.00 47.22 183 THR A CA 1
ATOM 1431 C C . THR A 1 183 ? 53.471 -16.683 12.398 1.00 47.22 183 THR A C 1
ATOM 1433 O O . THR A 1 183 ? 54.397 -16.735 11.587 1.00 47.22 183 THR A O 1
ATOM 1436 N N . GLU A 1 184 ? 53.073 -17.747 13.099 1.00 49.59 184 GLU A N 1
ATOM 1437 C CA . GLU A 1 184 ? 53.570 -19.105 12.860 1.00 49.59 184 GLU A CA 1
ATOM 1438 C C . GLU A 1 184 ? 52.879 -19.753 11.650 1.00 49.59 184 GLU A C 1
ATOM 1440 O O . GLU A 1 184 ? 51.674 -19.615 11.433 1.00 49.59 184 GLU A O 1
ATOM 1445 N N . THR A 1 185 ? 53.675 -20.467 10.855 1.00 49.91 185 THR A N 1
ATOM 1446 C CA . THR A 1 185 ? 53.266 -21.238 9.675 1.00 49.91 185 THR A CA 1
ATOM 1447 C C . THR A 1 185 ? 52.441 -22.470 10.079 1.00 49.91 185 THR A C 1
ATOM 1449 O O . THR A 1 185 ? 52.875 -23.203 10.972 1.00 49.91 185 THR A O 1
ATOM 1452 N N . PRO A 1 186 ? 51.306 -22.773 9.417 1.00 45.12 186 PRO A N 1
ATOM 1453 C CA . PRO A 1 186 ? 50.499 -23.942 9.755 1.00 45.12 186 PRO A CA 1
ATOM 1454 C C . PRO A 1 186 ? 51.211 -25.262 9.388 1.00 45.12 186 PRO A C 1
ATOM 1456 O O . PRO A 1 186 ? 51.865 -25.339 8.340 1.00 45.12 186 PRO A O 1
ATOM 1459 N N . PRO A 1 187 ? 51.097 -26.312 10.225 1.00 52.34 187 PRO A N 1
ATOM 1460 C CA . PRO A 1 187 ? 51.638 -27.634 9.927 1.00 52.34 187 PRO A CA 1
ATOM 1461 C C . PRO A 1 187 ? 50.819 -28.356 8.837 1.00 52.34 187 PRO A C 1
ATOM 1463 O O . PRO A 1 187 ? 49.649 -28.035 8.619 1.00 52.34 187 PRO A O 1
ATOM 1466 N N . PRO A 1 188 ? 51.422 -29.338 8.139 1.00 41.19 188 PRO A N 1
ATOM 1467 C CA . PRO A 1 188 ? 50.760 -30.087 7.074 1.00 41.19 188 PRO A CA 1
ATOM 1468 C C . PRO A 1 188 ? 49.612 -30.957 7.620 1.00 41.19 188 PRO A C 1
ATOM 1470 O O . PRO A 1 188 ? 49.717 -31.456 8.743 1.00 41.19 188 PRO A O 1
ATOM 1473 N N . PRO A 1 189 ? 48.542 -31.184 6.834 1.00 37.00 189 PRO A N 1
ATOM 1474 C CA . PRO A 1 189 ? 47.360 -31.895 7.307 1.00 37.00 189 PRO A CA 1
ATOM 1475 C C . PRO A 1 189 ? 47.664 -33.361 7.648 1.00 37.00 189 PRO A C 1
ATOM 1477 O O . PRO A 1 189 ? 48.202 -34.123 6.838 1.00 37.00 189 PRO A O 1
ATOM 1480 N N . GLU A 1 190 ? 47.298 -33.743 8.872 1.00 34.69 190 GLU A N 1
ATOM 1481 C CA . GLU A 1 190 ? 47.286 -35.120 9.356 1.00 34.69 190 GLU A CA 1
ATOM 1482 C C . GLU A 1 190 ? 46.183 -35.943 8.676 1.00 34.69 190 GLU A C 1
ATOM 1484 O O . GLU A 1 190 ? 45.090 -35.468 8.373 1.00 34.69 190 GLU A O 1
ATOM 1489 N N . LYS A 1 191 ? 46.491 -37.222 8.448 1.00 28.75 191 LYS A N 1
ATOM 1490 C CA . LYS A 1 191 ? 45.585 -38.217 7.871 1.00 28.75 191 LYS A CA 1
ATOM 1491 C C . LYS A 1 191 ? 44.474 -38.563 8.863 1.00 28.75 191 LYS A C 1
ATOM 1493 O O . LYS A 1 191 ? 44.761 -39.110 9.927 1.00 28.75 191 LYS A O 1
ATOM 1498 N N . PHE A 1 192 ? 43.221 -38.351 8.474 1.00 29.31 192 PHE A N 1
ATOM 1499 C CA . PHE A 1 192 ? 42.070 -38.883 9.196 1.00 29.31 192 PHE A CA 1
ATOM 1500 C C . PHE A 1 192 ? 41.896 -40.380 8.907 1.00 29.31 192 PHE A C 1
ATOM 1502 O O . PHE A 1 192 ? 41.751 -40.802 7.761 1.00 29.31 192 PHE A O 1
ATOM 1509 N N . TYR A 1 193 ? 41.914 -41.186 9.969 1.00 30.12 193 TYR A N 1
ATOM 1510 C CA . TYR A 1 193 ? 41.413 -42.557 9.968 1.00 30.12 193 TYR A CA 1
ATOM 1511 C C . TYR A 1 193 ? 39.958 -42.532 10.444 1.00 30.12 193 TYR A C 1
ATOM 1513 O O . TYR A 1 193 ? 39.687 -42.071 11.552 1.00 30.12 193 TYR A O 1
ATOM 1521 N N . CYS A 1 194 ? 39.029 -43.070 9.650 1.00 30.23 194 CYS A N 1
ATOM 1522 C CA . CYS A 1 194 ? 37.677 -43.368 10.119 1.00 30.23 194 CYS A CA 1
ATOM 1523 C C . CYS A 1 194 ? 37.759 -44.430 11.221 1.00 30.23 194 CYS A C 1
ATOM 1525 O O . CYS A 1 194 ? 38.027 -45.603 10.951 1.00 30.23 194 CYS A O 1
ATOM 1527 N N . SER A 1 195 ? 37.538 -44.028 12.471 1.00 37.56 195 SER A N 1
ATOM 1528 C CA . SER A 1 195 ? 37.394 -44.957 13.583 1.00 37.56 195 SER A CA 1
ATOM 1529 C C . SER A 1 195 ? 35.973 -44.918 14.134 1.00 37.56 195 SER A C 1
ATOM 1531 O O . SER A 1 195 ? 35.529 -43.887 14.623 1.00 37.56 195 SER A O 1
ATOM 1533 N N . GLN A 1 196 ? 35.372 -46.110 14.145 1.00 35.03 196 GLN A N 1
ATOM 1534 C CA . GLN A 1 196 ? 34.406 -46.615 15.124 1.00 35.03 196 GLN A CA 1
ATOM 1535 C C . GLN A 1 196 ? 32.948 -46.162 14.969 1.00 35.03 196 GLN A C 1
ATOM 1537 O O . GLN A 1 196 ? 32.515 -45.201 15.586 1.00 35.03 196 GLN A O 1
ATOM 1542 N N . ASN A 1 197 ? 32.159 -46.992 14.280 1.00 33.72 197 ASN A N 1
ATOM 1543 C CA . ASN A 1 197 ? 30.787 -47.264 14.697 1.00 33.72 197 ASN A CA 1
ATOM 1544 C C . ASN A 1 197 ? 30.639 -48.765 14.964 1.00 33.72 197 ASN A C 1
ATOM 1546 O O . ASN A 1 197 ? 30.983 -49.617 14.143 1.00 33.72 197 ASN A O 1
ATOM 1550 N N . THR A 1 198 ? 30.189 -49.066 16.176 1.00 34.53 198 THR A N 1
ATOM 1551 C CA . THR A 1 198 ? 29.922 -50.394 16.716 1.00 34.53 198 THR A CA 1
ATOM 1552 C C . THR A 1 198 ? 28.716 -51.032 16.036 1.00 34.53 198 THR A C 1
ATOM 1554 O O . THR A 1 198 ? 27.635 -50.454 15.980 1.00 34.53 198 THR A O 1
ATOM 1557 N N . PHE A 1 199 ? 28.928 -52.254 15.553 1.00 31.61 199 PHE A N 1
ATOM 1558 C CA . PHE A 1 199 ? 27.927 -53.193 15.061 1.00 31.61 199 PHE A CA 1
ATOM 1559 C C . PHE A 1 199 ? 27.039 -53.694 16.210 1.00 31.61 199 PHE A C 1
ATOM 1561 O O . PHE A 1 199 ? 27.517 -54.467 17.036 1.00 31.61 199 PHE A O 1
ATOM 1568 N N . GLU A 1 200 ? 25.744 -53.373 16.209 1.00 32.94 200 GLU A N 1
ATOM 1569 C CA . GLU A 1 200 ? 24.723 -54.214 16.847 1.00 32.94 200 GLU A CA 1
ATOM 1570 C C . GLU A 1 200 ? 23.464 -54.292 15.961 1.00 32.94 200 GLU A C 1
ATOM 1572 O O . GLU A 1 200 ? 22.914 -53.281 15.537 1.00 32.94 200 GLU A O 1
ATOM 1577 N N . ASN A 1 201 ? 23.007 -55.525 15.706 1.00 34.97 201 ASN A N 1
ATOM 1578 C CA . ASN A 1 201 ? 21.707 -55.904 15.126 1.00 34.97 201 ASN A CA 1
ATOM 1579 C C . ASN A 1 201 ? 21.455 -55.735 13.614 1.00 34.97 201 ASN A C 1
ATOM 1581 O O . ASN A 1 201 ? 20.383 -55.294 13.221 1.00 34.97 201 ASN A O 1
ATOM 1585 N N . ASN A 1 202 ? 22.384 -56.213 12.778 1.00 39.38 202 ASN A N 1
ATOM 1586 C CA . ASN A 1 202 ? 22.169 -56.986 11.531 1.00 39.38 202 ASN A CA 1
ATOM 1587 C C . ASN A 1 202 ? 20.930 -56.719 10.627 1.00 39.38 202 ASN A C 1
ATOM 1589 O O . ASN A 1 202 ? 20.441 -57.635 9.963 1.00 39.38 202 ASN A O 1
ATOM 1593 N N . SER A 1 203 ? 20.426 -55.490 10.537 1.00 31.77 203 SER A N 1
ATOM 1594 C CA . SER A 1 203 ? 19.357 -55.124 9.606 1.00 31.77 203 SER A CA 1
ATOM 1595 C C . SER A 1 203 ? 19.517 -53.671 9.168 1.00 31.77 203 SER A C 1
ATOM 1597 O O . SER A 1 203 ? 19.338 -52.746 9.957 1.00 31.77 203 SER A O 1
ATOM 1599 N N . TYR A 1 204 ? 19.885 -53.482 7.901 1.00 32.31 204 TYR A N 1
ATOM 1600 C CA . TYR A 1 204 ? 19.893 -52.178 7.244 1.00 32.31 204 TYR A CA 1
ATOM 1601 C C . TYR A 1 204 ? 18.445 -51.733 6.995 1.00 32.31 204 TYR A C 1
ATOM 1603 O O . TYR A 1 204 ? 17.658 -52.485 6.416 1.00 32.31 204 TYR A O 1
ATOM 1611 N N . ARG A 1 205 ? 18.090 -50.507 7.401 1.00 34.56 205 ARG A N 1
ATOM 1612 C CA . ARG A 1 205 ? 16.915 -49.817 6.853 1.00 34.56 205 ARG A CA 1
ATOM 1613 C C . ARG A 1 205 ? 17.336 -49.108 5.557 1.00 34.56 205 ARG A C 1
ATOM 1615 O O . ARG A 1 205 ? 18.389 -48.476 5.565 1.00 34.56 205 ARG A O 1
ATOM 1622 N N . PRO A 1 206 ? 16.555 -49.187 4.465 1.00 32.62 206 PRO A N 1
ATOM 1623 C CA . PRO A 1 206 ? 16.811 -48.395 3.269 1.00 32.62 206 PRO A CA 1
ATOM 1624 C C . PRO A 1 206 ? 16.470 -46.932 3.551 1.00 32.62 206 PRO A C 1
ATOM 1626 O O . PRO A 1 206 ? 15.386 -46.641 4.058 1.00 32.62 206 PRO A O 1
ATOM 1629 N N . GLY A 1 207 ? 17.394 -46.040 3.211 1.00 44.72 207 GLY A N 1
ATOM 1630 C CA . GLY A 1 207 ? 17.251 -44.598 3.380 1.00 44.72 207 GLY A CA 1
ATOM 1631 C C . GLY A 1 207 ? 18.299 -44.050 4.335 1.00 44.72 207 GLY A C 1
ATOM 1632 O O . GLY A 1 207 ? 18.042 -43.972 5.532 1.00 44.72 207 GLY A O 1
ATOM 1633 N N . ASN A 1 208 ? 19.488 -43.751 3.799 1.00 38.44 208 ASN A N 1
ATOM 1634 C CA . ASN A 1 208 ? 20.207 -42.491 4.023 1.00 38.44 208 ASN A CA 1
ATOM 1635 C C . ASN A 1 208 ? 21.555 -42.470 3.271 1.00 38.44 208 ASN A C 1
ATOM 1637 O O . ASN A 1 208 ? 22.419 -43.302 3.522 1.00 38.44 208 ASN A O 1
ATOM 1641 N N . ILE A 1 209 ? 21.671 -41.467 2.390 1.00 47.88 209 ILE A N 1
ATOM 1642 C CA . ILE A 1 209 ? 22.814 -40.562 2.164 1.00 47.88 209 ILE A CA 1
ATOM 1643 C C . ILE A 1 209 ? 24.156 -41.209 1.771 1.00 47.88 209 ILE A C 1
ATOM 1645 O O . ILE A 1 209 ? 24.876 -41.741 2.607 1.00 47.88 209 ILE A O 1
ATOM 1649 N N . CYS A 1 210 ? 24.529 -41.058 0.495 1.00 42.38 210 CYS A N 1
ATOM 1650 C CA . CYS A 1 210 ? 25.912 -41.170 -0.002 1.00 42.38 210 CYS A CA 1
ATOM 1651 C C . CYS A 1 210 ? 26.210 -40.154 -1.127 1.00 42.38 210 CYS A C 1
ATOM 1653 O O . CYS A 1 210 ? 27.119 -40.388 -1.920 1.00 42.38 210 CYS A O 1
ATOM 1655 N N . VAL A 1 211 ? 25.425 -39.079 -1.269 1.00 50.44 211 VAL A N 1
ATOM 1656 C CA . VAL A 1 211 ? 25.589 -38.173 -2.422 1.00 50.44 211 VAL A CA 1
ATOM 1657 C C . VAL A 1 211 ? 26.815 -37.262 -2.254 1.00 50.44 211 VAL A C 1
ATOM 1659 O O . VAL A 1 211 ? 27.488 -37.006 -3.245 1.00 50.44 211 VAL A O 1
ATOM 1662 N N . ASP A 1 212 ? 27.212 -36.927 -1.018 1.00 58.41 212 ASP A N 1
ATOM 1663 C CA . ASP A 1 212 ? 28.222 -35.875 -0.787 1.00 58.41 212 ASP A CA 1
ATOM 1664 C C . ASP A 1 212 ? 29.606 -36.363 -0.311 1.00 58.41 212 ASP A C 1
ATOM 1666 O O . ASP A 1 212 ? 30.508 -35.554 -0.122 1.00 58.41 212 ASP A O 1
ATOM 1670 N N . ASP A 1 213 ? 29.822 -37.677 -0.156 1.00 66.69 213 ASP A N 1
ATOM 1671 C CA . ASP A 1 213 ? 31.068 -38.228 0.423 1.00 66.69 213 ASP A CA 1
ATOM 1672 C C . ASP A 1 213 ? 31.983 -38.964 -0.583 1.00 66.69 213 ASP A C 1
ATOM 1674 O O . ASP A 1 213 ? 33.019 -39.517 -0.195 1.00 66.69 213 ASP A O 1
ATOM 1678 N N . CYS A 1 214 ? 31.652 -39.006 -1.881 1.00 69.88 214 CYS A N 1
ATOM 1679 C CA . CYS A 1 214 ? 32.569 -39.601 -2.860 1.00 69.88 214 CYS A CA 1
ATOM 1680 C C . CYS A 1 214 ? 33.710 -38.613 -3.199 1.00 69.88 214 CYS A C 1
ATOM 1682 O O . CYS A 1 214 ? 33.439 -37.468 -3.556 1.00 69.88 214 CYS A O 1
ATOM 1684 N N . PRO A 1 215 ? 34.991 -39.034 -3.147 1.00 74.56 215 PRO A N 1
ATOM 1685 C CA . PRO A 1 215 ? 36.114 -38.200 -3.573 1.00 74.56 215 PRO A CA 1
ATOM 1686 C C . PRO A 1 215 ? 35.974 -37.765 -5.035 1.00 74.56 215 PRO A C 1
ATOM 1688 O O . PRO A 1 215 ? 35.408 -38.508 -5.844 1.00 74.56 215 PRO A O 1
ATOM 1691 N N . GLU A 1 216 ? 36.582 -36.629 -5.397 1.00 60.69 216 GLU A N 1
ATOM 1692 C CA . GLU A 1 216 ? 36.725 -36.219 -6.799 1.00 60.69 216 GLU A CA 1
ATOM 1693 C C . GLU A 1 216 ? 37.199 -37.426 -7.638 1.00 60.69 216 GLU A C 1
ATOM 1695 O O . GLU A 1 216 ? 38.187 -38.087 -7.291 1.00 60.69 216 GLU A O 1
ATOM 1700 N N . ASN A 1 217 ? 36.476 -37.721 -8.729 1.00 68.94 217 ASN A N 1
ATOM 1701 C CA . ASN A 1 217 ? 36.629 -38.857 -9.665 1.00 68.94 217 ASN A CA 1
ATOM 1702 C C . ASN A 1 217 ? 35.849 -40.162 -9.363 1.00 68.94 217 ASN A C 1
ATOM 1704 O O . ASN A 1 217 ? 36.052 -41.166 -10.058 1.00 68.94 217 ASN A O 1
ATOM 1708 N N . PHE A 1 218 ? 34.941 -40.175 -8.385 1.00 73.69 218 PHE A N 1
ATOM 1709 C CA . PHE A 1 218 ? 34.070 -41.323 -8.098 1.00 73.69 218 PHE A CA 1
ATOM 1710 C C . PHE A 1 218 ? 32.589 -40.957 -8.247 1.00 73.69 218 PHE A C 1
ATOM 1712 O O . PHE A 1 218 ? 32.189 -39.846 -7.926 1.00 73.69 218 PHE A O 1
ATOM 1719 N N . ILE A 1 219 ? 31.773 -41.904 -8.720 1.00 72.06 219 ILE A N 1
ATOM 1720 C CA . ILE A 1 219 ? 30.315 -41.744 -8.834 1.00 72.06 219 ILE A CA 1
ATOM 1721 C C . ILE A 1 219 ? 29.651 -42.707 -7.850 1.00 72.06 219 ILE A C 1
ATOM 1723 O O . ILE A 1 219 ? 30.046 -43.875 -7.760 1.00 72.06 219 ILE A O 1
ATOM 1727 N N . CYS A 1 220 ? 28.655 -42.227 -7.108 1.00 69.00 220 CYS A N 1
ATOM 1728 C CA . CYS A 1 220 ? 27.859 -43.062 -6.217 1.00 69.00 220 CYS A CA 1
ATOM 1729 C C . CYS A 1 220 ? 26.864 -43.896 -7.034 1.00 69.00 220 CYS A C 1
ATOM 1731 O O . CYS A 1 220 ? 26.112 -43.364 -7.849 1.00 69.00 220 CYS A O 1
ATOM 1733 N N . THR A 1 221 ? 26.880 -45.213 -6.850 1.00 71.38 221 THR A N 1
ATOM 1734 C CA . THR A 1 221 ? 25.909 -46.119 -7.484 1.00 71.38 221 THR A CA 1
ATOM 1735 C C . THR A 1 221 ? 24.622 -46.211 -6.676 1.00 71.38 221 THR A C 1
ATOM 1737 O O . THR A 1 221 ? 24.599 -45.892 -5.489 1.00 71.38 221 THR A O 1
ATOM 1740 N N . GLU A 1 222 ? 23.560 -46.735 -7.293 1.00 58.53 222 GLU A N 1
ATOM 1741 C CA . GLU A 1 222 ? 22.274 -47.013 -6.631 1.00 58.53 222 GLU A CA 1
ATOM 1742 C C . GLU A 1 222 ? 22.395 -47.971 -5.425 1.00 58.53 222 GLU A C 1
ATOM 1744 O O . GLU A 1 222 ? 21.493 -48.040 -4.595 1.00 58.53 222 GLU A O 1
ATOM 1749 N N . GLU A 1 223 ? 23.525 -48.676 -5.288 1.00 67.31 223 GLU A N 1
ATOM 1750 C CA . GLU A 1 223 ? 23.845 -49.540 -4.145 1.00 67.31 223 GLU A CA 1
ATOM 1751 C C . GLU A 1 223 ? 24.669 -48.834 -3.045 1.00 67.31 223 GLU A C 1
ATOM 1753 O O . GLU A 1 223 ? 25.181 -49.498 -2.145 1.00 67.31 223 GLU A O 1
ATOM 1758 N N . CYS A 1 224 ? 24.810 -47.502 -3.092 1.00 62.28 224 CYS A N 1
ATOM 1759 C CA . CYS A 1 224 ? 25.620 -46.706 -2.156 1.00 62.28 224 CYS A CA 1
ATOM 1760 C C . CYS A 1 224 ? 27.112 -47.098 -2.145 1.00 62.28 224 CYS A C 1
ATOM 1762 O O . CYS A 1 224 ? 27.756 -47.145 -1.096 1.00 62.28 224 CYS A O 1
ATOM 1764 N N . VAL A 1 225 ? 27.680 -47.381 -3.322 1.00 68.06 225 VAL A N 1
ATOM 1765 C CA . VAL A 1 225 ? 29.114 -47.669 -3.490 1.00 68.06 225 VAL A CA 1
ATOM 1766 C C . VAL A 1 225 ? 29.740 -46.635 -4.424 1.00 68.06 225 VAL A C 1
ATOM 1768 O O . VAL A 1 225 ? 29.289 -46.492 -5.562 1.00 68.06 225 VAL A O 1
ATOM 1771 N N . CYS A 1 226 ? 30.794 -45.947 -3.970 1.00 65.44 226 CYS A N 1
ATOM 1772 C CA . CYS A 1 226 ? 31.613 -45.081 -4.822 1.00 65.44 226 CYS A CA 1
ATOM 1773 C C . CYS A 1 226 ? 32.453 -45.948 -5.775 1.00 65.44 226 CYS A C 1
ATOM 1775 O O . CYS A 1 226 ? 33.334 -46.694 -5.338 1.00 65.44 226 CYS A O 1
ATOM 1777 N N . VAL A 1 227 ? 32.219 -45.836 -7.082 1.00 72.69 227 VAL A N 1
ATOM 1778 C CA . VAL A 1 227 ? 33.037 -46.487 -8.123 1.00 72.69 227 VAL A CA 1
ATOM 1779 C C . VAL A 1 227 ? 33.822 -45.441 -8.899 1.00 72.69 227 VAL A C 1
ATOM 1781 O O . VAL A 1 227 ? 33.284 -44.407 -9.290 1.00 72.69 227 VAL A O 1
ATOM 1784 N N . ALA A 1 228 ? 35.106 -45.718 -9.126 1.00 65.75 228 ALA A N 1
ATOM 1785 C CA . ALA A 1 228 ? 35.965 -44.870 -9.943 1.00 65.75 228 ALA A CA 1
ATOM 1786 C C . ALA A 1 228 ? 35.465 -44.904 -11.391 1.00 65.75 228 ALA A C 1
ATOM 1788 O O . ALA A 1 228 ? 35.416 -45.983 -11.994 1.00 65.75 228 ALA A O 1
ATOM 1789 N N . TYR A 1 229 ? 35.124 -43.751 -11.970 1.00 60.97 229 TYR A N 1
ATOM 1790 C CA . TYR A 1 229 ? 34.830 -43.707 -13.399 1.00 60.97 229 TYR A CA 1
ATOM 1791 C C . TYR A 1 229 ? 36.161 -43.785 -14.147 1.00 60.97 229 TYR A C 1
ATOM 1793 O O . TYR A 1 229 ? 36.972 -42.860 -14.114 1.00 60.97 229 TYR A O 1
ATOM 1801 N N . ALA A 1 230 ? 36.434 -44.931 -14.774 1.00 49.38 230 ALA A N 1
ATOM 1802 C CA . ALA A 1 230 ? 37.612 -45.082 -15.612 1.00 49.38 230 ALA A CA 1
ATOM 1803 C C . ALA A 1 230 ? 37.520 -44.061 -16.752 1.00 49.38 230 ALA A C 1
ATOM 1805 O O . ALA A 1 230 ? 36.656 -44.163 -17.624 1.00 49.38 230 ALA A O 1
ATOM 1806 N N . ILE A 1 231 ? 38.413 -43.072 -16.724 1.00 45.25 231 ILE A N 1
ATOM 1807 C CA . ILE A 1 231 ? 38.597 -42.098 -17.794 1.00 45.25 231 ILE A CA 1
ATOM 1808 C C . ILE A 1 231 ? 39.067 -42.887 -19.020 1.00 45.25 231 ILE A C 1
ATOM 1810 O O . ILE A 1 231 ? 40.257 -43.150 -19.202 1.00 45.25 231 ILE A O 1
ATOM 1814 N N . ASN A 1 232 ? 38.128 -43.341 -19.846 1.00 44.44 232 ASN A N 1
ATOM 1815 C CA . ASN A 1 232 ? 38.470 -43.744 -21.198 1.00 44.44 232 ASN A CA 1
ATOM 1816 C C . ASN A 1 232 ? 39.058 -42.498 -21.877 1.00 44.44 232 ASN A C 1
ATOM 1818 O O . ASN A 1 232 ? 38.464 -41.422 -21.756 1.00 44.44 232 ASN A O 1
ATOM 1822 N N . PRO A 1 233 ? 40.223 -42.596 -22.544 1.00 48.34 233 PRO A N 1
ATOM 1823 C CA . PRO A 1 233 ? 40.789 -41.461 -23.258 1.00 48.34 233 PRO A CA 1
ATOM 1824 C C . PRO A 1 233 ? 39.725 -40.902 -24.210 1.00 48.34 233 PRO A C 1
ATOM 1826 O O . PRO A 1 233 ? 38.991 -41.699 -24.808 1.00 48.34 233 PRO A O 1
ATOM 1829 N N . PRO A 1 234 ? 39.608 -39.567 -24.329 1.00 42.94 234 PRO A N 1
ATOM 1830 C CA . PRO A 1 234 ? 38.562 -38.950 -25.124 1.00 42.94 234 PRO A CA 1
ATOM 1831 C C . PRO A 1 234 ? 38.604 -39.552 -26.523 1.00 42.94 234 PRO A C 1
ATOM 1833 O O . PRO A 1 234 ? 39.631 -39.533 -27.208 1.00 42.94 234 PRO A O 1
ATOM 1836 N N . THR A 1 235 ? 37.479 -40.145 -26.919 1.00 49.00 235 THR A N 1
ATOM 1837 C CA . THR A 1 235 ? 37.249 -40.474 -28.322 1.00 49.00 235 THR A CA 1
ATOM 1838 C C . THR A 1 235 ? 37.398 -39.153 -29.073 1.00 49.00 235 THR A C 1
ATOM 1840 O O . THR A 1 235 ? 36.770 -38.187 -28.642 1.00 49.00 235 THR A O 1
ATOM 1843 N N . PRO A 1 236 ? 38.260 -39.057 -30.104 1.00 45.22 236 PRO A N 1
ATOM 1844 C CA . PRO A 1 236 ? 38.482 -37.801 -30.801 1.00 45.22 236 PRO A CA 1
ATOM 1845 C C . PRO A 1 236 ? 37.136 -37.286 -31.291 1.00 45.22 236 PRO A C 1
ATOM 1847 O O . PRO A 1 236 ? 36.464 -37.933 -32.097 1.00 45.22 236 PRO A O 1
ATOM 1850 N N . GLU A 1 237 ? 36.737 -36.157 -30.719 1.00 48.22 237 GLU A N 1
ATOM 1851 C CA . GLU A 1 237 ? 35.509 -35.465 -31.048 1.00 48.22 237 GLU A CA 1
ATOM 1852 C C . GLU A 1 237 ? 35.523 -35.198 -32.560 1.00 48.22 237 GLU A C 1
ATOM 1854 O O . GLU A 1 237 ? 36.543 -34.731 -33.091 1.00 48.22 237 GLU A O 1
ATOM 1859 N N . PRO A 1 238 ? 34.463 -35.575 -33.300 1.00 51.69 238 PRO A N 1
ATOM 1860 C CA . PRO A 1 238 ? 34.389 -35.277 -34.717 1.00 51.69 238 PRO A CA 1
ATOM 1861 C C . PRO A 1 238 ? 34.545 -33.770 -34.870 1.00 51.69 238 PRO A C 1
ATOM 1863 O O . PRO A 1 238 ? 33.823 -32.997 -34.249 1.00 51.69 238 PRO A O 1
ATOM 1866 N N . THR A 1 239 ? 35.525 -33.366 -35.673 1.00 48.97 239 THR A N 1
ATOM 1867 C CA . THR A 1 239 ? 35.806 -31.969 -35.986 1.00 48.97 239 THR A CA 1
ATOM 1868 C C . THR A 1 239 ? 34.532 -31.386 -36.583 1.00 48.97 239 THR A C 1
ATOM 1870 O O . THR A 1 239 ? 34.211 -31.654 -37.744 1.00 48.97 239 THR A O 1
ATOM 1873 N N . LEU A 1 240 ? 33.757 -30.669 -35.766 1.00 51.50 240 LEU A N 1
ATOM 1874 C CA . LEU A 1 240 ? 32.580 -29.967 -36.244 1.00 51.50 240 LEU A CA 1
ATOM 1875 C C . LEU A 1 240 ? 33.056 -29.006 -37.341 1.00 51.50 240 LEU A C 1
ATOM 1877 O O . LEU A 1 240 ? 34.104 -28.366 -37.186 1.00 51.50 240 LEU A O 1
ATOM 1881 N N . PRO A 1 241 ? 32.352 -28.947 -38.484 1.00 65.25 241 PRO A N 1
ATOM 1882 C CA . PRO A 1 241 ? 32.681 -27.986 -39.523 1.00 65.25 241 PRO A CA 1
ATOM 1883 C C . PRO A 1 241 ? 32.685 -26.579 -38.909 1.00 65.25 241 PRO A C 1
ATOM 1885 O O . PRO A 1 241 ? 31.926 -26.340 -37.968 1.00 65.25 241 PRO A O 1
ATOM 1888 N N . PRO A 1 242 ? 33.531 -25.660 -39.408 1.00 60.75 242 PRO A N 1
ATOM 1889 C CA . PRO A 1 242 ? 33.630 -24.311 -38.869 1.00 60.75 242 PRO A CA 1
ATOM 1890 C C . PRO A 1 242 ? 32.230 -23.702 -38.781 1.00 60.75 242 PRO A C 1
ATOM 1892 O O . PRO A 1 242 ? 31.566 -23.504 -39.799 1.00 60.75 242 PRO A O 1
ATOM 1895 N N . THR A 1 243 ? 31.772 -23.469 -37.553 1.00 62.38 243 THR A N 1
ATOM 1896 C CA . THR A 1 243 ? 30.520 -22.777 -37.275 1.00 62.38 243 THR A CA 1
ATOM 1897 C C . THR A 1 243 ? 30.629 -21.392 -37.885 1.00 62.38 243 THR A C 1
ATOM 1899 O O . THR A 1 243 ? 31.560 -20.645 -37.573 1.00 62.38 243 THR A O 1
ATOM 1902 N N . THR A 1 244 ? 29.715 -21.066 -38.796 1.00 73.31 244 THR A N 1
ATOM 1903 C CA . THR A 1 244 ? 29.553 -19.704 -39.304 1.00 73.31 244 THR A CA 1
ATOM 1904 C C . THR A 1 244 ? 29.474 -18.749 -38.114 1.00 73.31 244 THR A C 1
ATOM 1906 O O . THR A 1 244 ? 28.735 -19.053 -37.173 1.00 73.31 244 THR A O 1
ATOM 1909 N N . PRO A 1 245 ? 30.244 -17.644 -38.110 1.00 80.69 245 PRO A N 1
ATOM 1910 C CA . PRO A 1 245 ? 30.146 -16.663 -37.042 1.00 80.69 245 PRO A CA 1
ATOM 1911 C C . PRO A 1 245 ? 28.693 -16.181 -36.933 1.00 80.69 245 PRO A C 1
ATOM 1913 O O . PRO A 1 245 ? 28.002 -16.124 -37.958 1.00 80.69 245 PRO A O 1
ATOM 1916 N N . PRO A 1 246 ? 28.213 -15.877 -35.715 1.00 80.44 246 PRO A N 1
ATOM 1917 C CA . PRO A 1 246 ? 26.902 -15.271 -35.551 1.00 80.44 246 PRO A CA 1
ATOM 1918 C C . PRO A 1 246 ? 26.821 -13.986 -36.395 1.00 80.44 246 PRO A C 1
ATOM 1920 O O . PRO A 1 246 ? 27.845 -13.310 -36.552 1.00 80.44 246 PRO A O 1
ATOM 1923 N N . PRO A 1 247 ? 25.647 -13.676 -36.974 1.00 87.38 247 PRO A N 1
ATOM 1924 C CA . PRO A 1 247 ? 25.461 -12.464 -37.768 1.00 87.38 247 PRO A CA 1
ATOM 1925 C C . PRO A 1 247 ? 25.825 -11.227 -36.939 1.00 87.38 247 PRO A C 1
ATOM 1927 O O . PRO A 1 247 ? 25.553 -11.184 -35.737 1.00 87.38 247 PRO A O 1
ATOM 1930 N N . SER A 1 248 ? 26.471 -10.239 -37.564 1.00 91.12 248 SER A N 1
ATOM 1931 C CA . SER A 1 248 ? 26.771 -8.974 -36.890 1.00 91.12 248 SER A CA 1
ATOM 1932 C C . SER A 1 248 ? 25.500 -8.138 -36.702 1.00 91.12 248 SER A C 1
ATOM 1934 O O . SER A 1 248 ? 24.460 -8.424 -37.296 1.00 91.12 248 SER A O 1
ATOM 1936 N N . CYS A 1 249 ? 25.569 -7.067 -35.908 1.00 89.94 249 CYS A N 1
ATOM 1937 C CA . CYS A 1 249 ? 24.438 -6.147 -35.774 1.00 89.94 249 CYS A CA 1
ATOM 1938 C C . CYS A 1 249 ? 24.009 -5.558 -37.116 1.00 89.94 249 CYS A C 1
ATOM 1940 O O . CYS A 1 249 ? 22.820 -5.458 -37.393 1.00 89.94 249 CYS A O 1
ATOM 1942 N N . GLU A 1 250 ? 24.972 -5.241 -37.973 1.00 89.69 250 GLU A N 1
ATOM 1943 C CA . GLU A 1 250 ? 24.728 -4.704 -39.304 1.00 89.69 250 GLU A CA 1
ATOM 1944 C C . GLU A 1 250 ? 24.031 -5.734 -40.211 1.00 89.69 250 GLU A C 1
ATOM 1946 O O . GLU A 1 250 ? 23.146 -5.362 -40.982 1.00 89.69 250 GLU A O 1
ATOM 1951 N N . ASP A 1 251 ? 24.359 -7.027 -40.074 1.00 90.19 251 ASP A N 1
ATOM 1952 C CA . ASP A 1 251 ? 23.667 -8.116 -40.783 1.00 90.19 251 ASP A CA 1
ATOM 1953 C C . ASP A 1 251 ? 22.200 -8.260 -40.336 1.00 90.19 251 ASP A C 1
ATOM 1955 O O . ASP A 1 251 ? 21.353 -8.718 -41.106 1.00 90.19 251 ASP A O 1
ATOM 1959 N N . LEU A 1 252 ? 21.895 -7.852 -39.100 1.00 88.56 252 LEU A N 1
ATOM 1960 C CA . LEU A 1 252 ? 20.558 -7.874 -38.498 1.00 88.56 252 LEU A CA 1
ATOM 1961 C C . LEU A 1 252 ? 19.804 -6.540 -38.644 1.00 88.56 252 LEU A C 1
ATOM 1963 O O . LEU A 1 252 ? 18.685 -6.418 -38.152 1.00 88.56 252 LEU A O 1
ATOM 1967 N N . GLY A 1 253 ? 20.387 -5.544 -39.322 1.00 89.62 253 GLY A N 1
ATOM 1968 C CA . GLY A 1 253 ? 19.785 -4.216 -39.488 1.00 89.62 253 GLY A CA 1
ATOM 1969 C C . GLY A 1 253 ? 19.846 -3.322 -38.242 1.00 89.62 253 GLY A C 1
ATOM 1970 O O . GLY A 1 253 ? 19.137 -2.321 -38.181 1.00 89.62 253 GLY A O 1
ATOM 1971 N N . GLY A 1 254 ? 20.679 -3.670 -37.261 1.00 90.31 254 GLY A N 1
ATOM 1972 C CA . GLY A 1 254 ? 20.973 -2.870 -36.075 1.00 90.31 254 GLY A CA 1
ATOM 1973 C C . GLY A 1 254 ? 22.375 -2.255 -36.093 1.00 90.31 254 GLY A C 1
ATOM 1974 O O . GLY A 1 254 ? 23.117 -2.319 -37.073 1.00 90.31 254 GLY A O 1
ATOM 1975 N N . TYR A 1 255 ? 22.758 -1.676 -34.959 1.00 93.69 255 TYR A N 1
ATOM 1976 C CA . TYR A 1 255 ? 24.022 -0.990 -34.740 1.00 93.69 255 TYR A CA 1
ATOM 1977 C C . TYR A 1 255 ? 24.755 -1.598 -33.545 1.00 93.69 255 TYR A C 1
ATOM 1979 O O . TYR A 1 255 ? 24.167 -1.934 -32.517 1.00 93.69 255 TYR A O 1
ATOM 1987 N N . SER A 1 256 ? 26.075 -1.689 -33.664 1.00 91.94 256 SER A N 1
ATOM 1988 C CA . SER A 1 256 ? 26.958 -2.211 -32.616 1.00 91.94 256 SER A CA 1
ATOM 1989 C C . SER A 1 256 ? 27.195 -1.232 -31.455 1.00 91.94 256 SER A C 1
ATOM 1991 O O . SER A 1 256 ? 27.721 -1.630 -30.419 1.00 91.94 256 SER A O 1
ATOM 1993 N N . THR A 1 257 ? 26.810 0.045 -31.591 1.00 92.38 257 THR A N 1
ATOM 1994 C CA . THR A 1 257 ? 26.926 1.061 -30.528 1.00 92.38 257 THR A CA 1
ATOM 1995 C C . THR A 1 257 ? 25.740 2.025 -30.533 1.00 92.38 257 THR A C 1
ATOM 1997 O O . THR A 1 257 ? 25.194 2.329 -31.596 1.00 92.38 257 THR A O 1
ATOM 2000 N N . GLN A 1 258 ? 25.405 2.567 -29.358 1.00 92.19 258 GLN A N 1
ATOM 2001 C CA . GLN A 1 258 ? 24.352 3.570 -29.187 1.00 92.19 258 GLN A CA 1
ATOM 2002 C C . GLN A 1 258 ? 24.590 4.804 -30.063 1.00 92.19 258 GLN A C 1
ATOM 2004 O O . GLN A 1 258 ? 23.718 5.191 -30.828 1.00 92.19 258 GLN A O 1
ATOM 2009 N N . SER A 1 259 ? 25.796 5.380 -30.037 1.00 91.88 259 SER A N 1
ATOM 2010 C CA . SER A 1 259 ? 26.097 6.604 -30.793 1.00 91.88 259 SER A CA 1
ATOM 2011 C C . SER A 1 259 ? 26.011 6.416 -32.315 1.00 91.88 259 SER A C 1
ATOM 2013 O O . SER A 1 259 ? 25.641 7.343 -33.039 1.00 91.88 259 SER A O 1
ATOM 2015 N N . ALA A 1 260 ? 26.345 5.225 -32.828 1.00 93.56 260 ALA A N 1
ATOM 2016 C CA . ALA A 1 260 ? 26.173 4.910 -34.248 1.00 93.56 260 ALA A CA 1
ATOM 2017 C C . ALA A 1 260 ? 24.689 4.824 -34.627 1.00 93.56 260 ALA A C 1
ATOM 2019 O O . ALA A 1 260 ? 24.302 5.320 -35.686 1.00 93.56 260 ALA A O 1
ATOM 2020 N N . CYS A 1 261 ? 23.871 4.257 -33.740 1.00 93.25 261 CYS A N 1
ATOM 2021 C CA . CYS A 1 261 ? 22.426 4.264 -33.891 1.00 93.25 261 CYS A CA 1
ATOM 2022 C C . CYS A 1 261 ? 21.880 5.701 -33.850 1.00 93.25 261 CYS A C 1
ATOM 2024 O O . CYS A 1 261 ? 21.243 6.132 -34.804 1.00 93.25 261 CYS A O 1
ATOM 2026 N N . GLU A 1 262 ? 22.192 6.483 -32.811 1.00 88.94 262 GLU A N 1
ATOM 2027 C CA . GLU A 1 262 ? 21.635 7.831 -32.591 1.00 88.94 262 GLU A CA 1
ATOM 2028 C C . GLU A 1 262 ? 21.983 8.809 -33.718 1.00 88.94 262 GLU A C 1
ATOM 2030 O O . GLU A 1 262 ? 21.202 9.696 -34.046 1.00 88.94 262 GLU A O 1
ATOM 2035 N N . SER A 1 263 ? 23.158 8.653 -34.334 1.00 91.56 263 SER A N 1
ATOM 2036 C CA . SER A 1 263 ? 23.567 9.470 -35.484 1.00 91.56 263 SER A CA 1
ATOM 2037 C C . SER A 1 263 ? 22.913 9.057 -36.806 1.00 91.56 263 SER A C 1
ATOM 2039 O O . SER A 1 263 ? 22.917 9.850 -37.750 1.00 91.56 263 SER A O 1
ATOM 2041 N N . SER A 1 264 ? 22.374 7.838 -36.882 1.00 92.31 264 SER A N 1
ATOM 2042 C CA . SER A 1 264 ? 21.747 7.277 -38.085 1.00 92.31 264 SER A CA 1
ATOM 2043 C C . SER A 1 264 ? 20.215 7.302 -38.026 1.00 92.31 264 SER A C 1
ATOM 2045 O O . SER A 1 264 ? 19.575 7.383 -39.074 1.00 92.31 264 SER A O 1
ATOM 2047 N N . CYS A 1 265 ? 19.635 7.264 -36.824 1.00 90.38 265 CYS A N 1
ATOM 2048 C CA . CYS A 1 265 ? 18.202 7.393 -36.579 1.00 90.38 265 CYS A CA 1
ATOM 2049 C C . CYS A 1 265 ? 17.702 8.781 -36.984 1.00 90.38 265 CYS A C 1
ATOM 2051 O O . CYS A 1 265 ? 18.272 9.803 -36.592 1.00 90.38 265 CYS A O 1
ATOM 2053 N N . GLN A 1 266 ? 16.636 8.833 -37.782 1.00 88.44 266 GLN A N 1
ATOM 2054 C CA . GLN A 1 266 ? 15.994 10.100 -38.111 1.00 88.44 266 GLN A CA 1
ATOM 2055 C C . GLN A 1 266 ? 15.018 10.442 -37.002 1.00 88.44 266 GLN A C 1
ATOM 2057 O O . GLN A 1 266 ? 14.138 9.652 -36.709 1.00 88.44 266 GLN A O 1
ATOM 2062 N N . LYS A 1 267 ? 15.122 11.637 -36.416 1.00 78.88 267 LYS A N 1
ATOM 2063 C CA . LYS A 1 267 ? 14.070 12.097 -35.508 1.00 78.88 267 LYS A CA 1
ATOM 2064 C C . LYS A 1 267 ? 12.717 12.088 -36.253 1.00 78.88 267 LYS A C 1
ATOM 2066 O O . LYS A 1 267 ? 12.669 12.631 -37.363 1.00 78.88 267 LYS A O 1
ATOM 2071 N N . PRO A 1 268 ? 11.648 11.520 -35.670 1.00 77.00 268 PRO A N 1
ATOM 2072 C CA . PRO A 1 268 ? 11.502 11.273 -34.237 1.00 77.00 268 PRO A CA 1
ATOM 2073 C C . PRO A 1 268 ? 11.949 9.910 -33.668 1.00 77.00 268 PRO A C 1
ATOM 2075 O O . PRO A 1 268 ? 11.731 9.616 -32.498 1.00 77.00 268 PRO A O 1
ATOM 2078 N N . ASP A 1 269 ? 12.595 9.067 -34.453 1.00 85.44 269 ASP A N 1
ATOM 2079 C CA . ASP A 1 269 ? 13.006 7.735 -34.018 1.00 85.44 269 ASP A CA 1
ATOM 2080 C C . ASP A 1 269 ? 14.120 7.813 -32.960 1.00 85.44 269 ASP A C 1
ATOM 2082 O O . ASP A 1 269 ? 14.949 8.734 -32.965 1.00 85.44 269 ASP A O 1
ATOM 2086 N N . PHE A 1 270 ? 14.166 6.837 -32.051 1.00 85.06 270 PHE A N 1
ATOM 2087 C CA . PHE A 1 270 ? 15.214 6.743 -31.030 1.00 85.06 270 PHE A CA 1
ATOM 2088 C C . PHE A 1 270 ? 15.857 5.358 -31.002 1.00 85.06 270 PHE A C 1
ATOM 2090 O O . PHE A 1 270 ? 15.377 4.394 -31.597 1.00 85.06 270 PHE A O 1
ATOM 2097 N N . CYS A 1 271 ? 16.984 5.273 -30.301 1.00 90.38 271 CYS A N 1
ATOM 2098 C CA . CYS A 1 271 ? 17.786 4.066 -30.226 1.00 90.38 271 CYS A CA 1
ATOM 2099 C C . CYS A 1 271 ? 17.512 3.286 -28.951 1.00 90.38 271 CYS A C 1
ATOM 2101 O O . CYS A 1 271 ? 17.755 3.784 -27.854 1.00 90.38 271 CYS A O 1
ATOM 2103 N N . GLN A 1 272 ? 17.079 2.039 -29.111 1.00 89.50 272 GLN A N 1
ATOM 2104 C CA . GLN A 1 272 ? 16.860 1.105 -28.012 1.00 89.50 272 GLN A CA 1
ATOM 2105 C C . GLN A 1 272 ? 17.776 -0.108 -28.161 1.00 89.50 272 GLN A C 1
ATOM 2107 O O . GLN A 1 272 ? 18.020 -0.591 -29.270 1.00 89.50 272 GLN A O 1
ATOM 2112 N N . TYR A 1 273 ? 18.291 -0.605 -27.039 1.00 90.50 273 TYR A N 1
ATOM 2113 C CA . TYR A 1 273 ? 19.033 -1.858 -27.002 1.00 90.50 273 TYR A CA 1
ATOM 2114 C C . TYR A 1 273 ? 18.053 -3.032 -26.895 1.00 90.50 273 TYR A C 1
ATOM 2116 O O . TYR A 1 273 ? 17.255 -3.089 -25.962 1.00 90.50 273 TYR A O 1
ATOM 2124 N N . GLY A 1 274 ? 18.082 -3.947 -27.866 1.00 85.00 274 GLY A N 1
ATOM 2125 C CA . GLY A 1 274 ? 17.208 -5.121 -27.878 1.00 85.00 274 GLY A CA 1
ATOM 2126 C C . GLY A 1 274 ? 17.820 -6.294 -27.115 1.00 85.00 274 GLY A C 1
ATOM 2127 O O . GLY A 1 274 ? 18.763 -6.921 -27.610 1.00 85.00 274 GLY A O 1
ATOM 2128 N N . GLU A 1 275 ? 17.265 -6.623 -25.949 1.00 74.75 275 GLU A N 1
ATOM 2129 C CA . GLU A 1 275 ? 17.601 -7.854 -25.228 1.00 74.75 275 GLU A CA 1
ATOM 2130 C C . GLU A 1 275 ? 16.944 -9.071 -25.906 1.00 74.75 275 GLU A C 1
ATOM 2132 O O . GLU A 1 275 ? 15.780 -9.039 -26.307 1.00 74.75 275 GLU A O 1
ATOM 2137 N N . GLY A 1 276 ? 17.710 -10.150 -26.096 1.00 68.75 276 GLY A N 1
ATOM 2138 C CA . GLY A 1 276 ? 17.216 -11.428 -26.621 1.00 68.75 276 GLY A CA 1
ATOM 2139 C C . GLY A 1 276 ? 17.674 -11.764 -28.042 1.00 68.75 276 GLY A C 1
ATOM 2140 O O . GLY A 1 276 ? 18.482 -12.670 -28.224 1.00 68.75 276 GLY A O 1
ATOM 2141 N N . ILE A 1 277 ? 17.153 -11.088 -29.072 1.00 50.19 277 ILE A N 1
ATOM 2142 C CA . ILE A 1 277 ? 17.270 -11.600 -30.458 1.00 50.19 277 ILE A CA 1
ATOM 2143 C C . ILE A 1 277 ? 18.534 -11.100 -31.186 1.00 50.19 277 ILE A C 1
ATOM 2145 O O . ILE A 1 277 ? 18.944 -11.698 -32.180 1.00 50.19 277 ILE A O 1
ATOM 2149 N N . SER A 1 278 ? 19.214 -10.062 -30.686 1.00 65.06 278 SER A N 1
ATOM 2150 C CA . SER A 1 278 ? 20.402 -9.544 -31.381 1.00 65.06 278 SER A CA 1
ATOM 2151 C C . SER A 1 278 ? 21.484 -8.884 -30.528 1.00 65.06 278 SER A C 1
ATOM 2153 O O . SER A 1 278 ? 22.586 -8.748 -31.043 1.00 65.06 278 SER A O 1
ATOM 2155 N N . ASN A 1 279 ? 21.251 -8.502 -29.262 1.00 85.94 279 ASN A N 1
ATOM 2156 C CA . ASN A 1 279 ? 22.235 -7.726 -28.479 1.00 85.94 279 ASN A CA 1
ATOM 2157 C C . ASN A 1 279 ? 22.754 -6.495 -29.259 1.00 85.94 279 ASN A C 1
ATOM 2159 O O . ASN A 1 279 ? 23.946 -6.183 -29.264 1.00 85.94 279 ASN A O 1
ATOM 2163 N N . CYS A 1 280 ? 21.849 -5.825 -29.977 1.00 92.94 280 CYS A N 1
ATOM 2164 C CA . CYS A 1 280 ? 22.158 -4.715 -30.875 1.00 92.94 280 CYS A CA 1
ATOM 2165 C C . CYS A 1 280 ? 21.270 -3.519 -30.562 1.00 92.94 280 CYS A C 1
ATOM 2167 O O . CYS A 1 280 ? 20.149 -3.668 -30.073 1.00 92.94 280 CYS A O 1
ATOM 2169 N N . TRP A 1 281 ? 21.761 -2.336 -30.914 1.00 92.56 281 TRP A N 1
ATOM 2170 C CA . TRP A 1 281 ? 20.965 -1.119 -30.927 1.00 92.56 281 TRP A CA 1
ATOM 2171 C C . TRP A 1 281 ? 20.117 -1.085 -32.191 1.00 92.56 281 TRP A C 1
ATOM 2173 O O . TRP A 1 281 ? 20.633 -1.324 -33.280 1.00 92.56 281 TRP A O 1
ATOM 2183 N N . VAL A 1 282 ? 18.835 -0.779 -32.073 1.00 92.38 282 VAL A N 1
ATOM 2184 C CA . VAL A 1 282 ? 17.928 -0.637 -33.215 1.00 92.38 282 VAL A CA 1
ATOM 2185 C C . VAL A 1 282 ? 17.226 0.711 -33.153 1.00 92.38 282 VAL A C 1
ATOM 2187 O O . VAL A 1 282 ? 16.985 1.243 -32.070 1.00 92.38 282 VAL A O 1
ATOM 2190 N N . CYS A 1 283 ? 16.929 1.258 -34.330 1.00 91.50 283 CYS A N 1
ATOM 2191 C CA . CYS A 1 283 ? 16.055 2.414 -34.455 1.00 91.50 283 CYS A CA 1
ATOM 2192 C C . CYS A 1 283 ? 14.614 1.966 -34.250 1.00 91.50 283 CYS A C 1
ATOM 2194 O O . CYS A 1 283 ? 14.134 1.087 -34.967 1.00 91.50 283 CYS A O 1
ATOM 2196 N N . ILE A 1 284 ? 13.956 2.552 -33.260 1.00 86.75 284 ILE A N 1
ATOM 2197 C CA . ILE A 1 284 ? 12.537 2.361 -33.010 1.00 86.75 284 ILE A CA 1
ATOM 2198 C C . ILE A 1 284 ? 11.803 3.515 -33.673 1.00 86.75 284 ILE A C 1
ATOM 2200 O O . ILE A 1 284 ? 11.971 4.666 -33.265 1.00 86.75 284 ILE A O 1
ATOM 2204 N N . ASP A 1 285 ? 11.004 3.184 -34.687 1.00 86.19 285 ASP A N 1
ATOM 2205 C CA . ASP A 1 285 ? 10.160 4.152 -35.375 1.00 86.19 285 ASP A CA 1
ATOM 2206 C C . ASP A 1 285 ? 9.146 4.730 -34.381 1.00 86.19 285 ASP A C 1
ATOM 2208 O O . ASP A 1 285 ? 8.281 4.008 -33.869 1.00 86.19 285 ASP A O 1
ATOM 2212 N N . VAL A 1 286 ? 9.225 6.033 -34.115 1.00 80.75 286 VAL A N 1
ATOM 2213 C CA . VAL A 1 286 ? 8.238 6.726 -33.279 1.00 80.75 286 VAL A CA 1
ATOM 2214 C C . VAL A 1 286 ? 7.364 7.566 -34.183 1.00 80.75 286 VAL A C 1
ATOM 2216 O O . VAL A 1 286 ? 7.830 8.335 -35.007 1.00 80.75 286 VAL A O 1
ATOM 2219 N N . THR A 1 287 ? 6.050 7.458 -34.040 1.00 86.38 287 THR A N 1
ATOM 2220 C CA . THR A 1 287 ? 5.157 8.457 -34.631 1.00 86.38 287 THR A CA 1
ATOM 2221 C C . THR A 1 287 ? 4.619 9.303 -33.494 1.00 86.38 287 THR A C 1
ATOM 2223 O O . THR A 1 287 ? 4.006 8.750 -32.583 1.00 86.38 287 THR A O 1
ATOM 2226 N N . CYS A 1 288 ? 4.822 10.626 -33.540 1.00 83.00 288 CYS A N 1
ATOM 2227 C CA . CYS A 1 288 ? 4.212 11.549 -32.580 1.00 83.00 288 CYS A CA 1
ATOM 2228 C C . CYS A 1 288 ? 2.692 11.600 -32.829 1.00 83.00 288 CYS A C 1
ATOM 2230 O O . CYS A 1 288 ? 2.174 12.480 -33.517 1.00 83.00 288 CYS A O 1
ATOM 2232 N N . GLN A 1 289 ? 1.983 10.579 -32.357 1.00 83.00 289 GLN A N 1
ATOM 2233 C CA . GLN A 1 289 ? 0.529 10.523 -32.318 1.00 83.00 289 GLN A CA 1
ATOM 2234 C C . GLN A 1 289 ? 0.076 10.721 -30.875 1.00 83.00 289 GLN A C 1
ATOM 2236 O O . GLN A 1 289 ? 0.785 10.278 -29.968 1.00 83.00 289 GLN A O 1
ATOM 2241 N N . PRO A 1 290 ? -1.102 11.335 -30.652 1.00 79.62 290 PRO A N 1
ATOM 2242 C CA . PRO A 1 290 ? -1.638 11.537 -29.314 1.00 79.62 290 PRO A CA 1
ATOM 2243 C C . PRO A 1 290 ? -1.510 10.268 -28.453 1.00 79.62 290 PRO A C 1
ATOM 2245 O O . PRO A 1 290 ? -1.922 9.197 -28.911 1.00 79.62 290 PRO A O 1
ATOM 2248 N N . PRO A 1 291 ? -0.936 10.375 -27.240 1.00 79.19 291 PRO A N 1
ATOM 2249 C CA . PRO A 1 291 ? -0.705 11.617 -26.487 1.00 79.19 291 PRO A CA 1
ATOM 2250 C C . PRO A 1 291 ? 0.573 12.409 -26.842 1.00 79.19 291 PRO A C 1
ATOM 2252 O O . PRO A 1 291 ? 0.739 13.517 -26.344 1.00 79.19 291 PRO A O 1
ATOM 2255 N N . LEU A 1 292 ? 1.447 11.897 -27.712 1.00 84.75 292 LEU A N 1
ATOM 2256 C CA . LEU A 1 292 ? 2.690 12.560 -28.117 1.00 84.75 292 LEU A CA 1
ATOM 2257 C C . LEU A 1 292 ? 2.466 13.625 -29.212 1.00 84.75 292 LEU A C 1
ATOM 2259 O O . LEU A 1 292 ? 1.663 13.435 -30.126 1.00 84.75 292 LEU A O 1
ATOM 2263 N N . THR A 1 293 ? 3.222 14.725 -29.165 1.00 87.31 293 THR A N 1
ATOM 2264 C CA . THR A 1 293 ? 3.218 15.823 -30.157 1.00 87.31 293 THR A CA 1
ATOM 2265 C C . THR A 1 293 ? 4.639 16.222 -30.568 1.00 87.31 293 THR A C 1
ATOM 2267 O O . THR A 1 293 ? 5.580 16.055 -29.809 1.00 87.31 293 THR A O 1
ATOM 2270 N N . GLU A 1 294 ? 4.826 16.767 -31.771 1.00 88.31 294 GLU A N 1
ATOM 2271 C CA . GLU A 1 294 ? 6.125 17.292 -32.247 1.00 88.31 294 GLU A CA 1
ATOM 2272 C C . GLU A 1 294 ? 6.495 18.649 -31.605 1.00 88.31 294 GLU A C 1
ATOM 2274 O O . GLU A 1 294 ? 7.569 19.209 -31.837 1.00 88.31 294 GLU A O 1
ATOM 2279 N N . SER A 1 295 ? 5.578 19.229 -30.830 1.00 88.19 295 SER A N 1
ATOM 2280 C CA . SER A 1 295 ? 5.691 20.569 -30.260 1.00 88.19 295 SER A CA 1
ATOM 2281 C C . SER A 1 295 ? 6.430 20.552 -28.924 1.00 88.19 295 SER A C 1
ATOM 2283 O O . SER A 1 295 ? 5.942 19.972 -27.961 1.00 88.19 295 SER A O 1
ATOM 2285 N N . GLN A 1 296 ? 7.545 21.285 -28.815 1.00 87.31 296 GLN A N 1
ATOM 2286 C CA . GLN A 1 296 ? 8.301 21.420 -27.553 1.00 87.31 296 GLN A CA 1
ATOM 2287 C C . GLN A 1 296 ? 7.507 22.093 -26.422 1.00 87.31 296 GLN A C 1
ATOM 2289 O O . GLN A 1 296 ? 7.915 22.064 -25.267 1.00 87.31 296 GLN A O 1
ATOM 2294 N N . SER A 1 297 ? 6.403 22.763 -26.757 1.00 87.56 297 SER A N 1
ATOM 2295 C CA . SER A 1 297 ? 5.469 23.350 -25.792 1.00 87.56 297 SER A CA 1
ATOM 2296 C C . SER A 1 297 ? 4.219 22.498 -25.588 1.00 87.56 297 SER A C 1
ATOM 2298 O O . SER A 1 297 ? 3.259 22.969 -24.984 1.00 87.56 297 SER A O 1
ATOM 2300 N N . CYS A 1 298 ? 4.177 21.306 -26.184 1.00 88.06 298 CYS A N 1
ATOM 2301 C CA . CYS A 1 298 ? 3.020 20.426 -26.238 1.00 88.06 298 CYS A CA 1
ATOM 2302 C C . CYS A 1 298 ? 1.759 21.165 -26.707 1.00 88.06 298 CYS A C 1
ATOM 2304 O O . CYS A 1 298 ? 0.662 20.935 -26.215 1.00 88.06 298 CYS A O 1
ATOM 2306 N N . ASP A 1 299 ? 1.935 22.154 -27.591 1.00 87.50 299 ASP A N 1
ATOM 2307 C CA . ASP A 1 299 ? 0.896 23.085 -28.050 1.00 87.50 299 ASP A CA 1
ATOM 2308 C C . ASP A 1 299 ? 0.100 23.800 -26.937 1.00 87.50 299 ASP A C 1
ATOM 2310 O O . ASP A 1 299 ? -1.005 24.290 -27.167 1.00 87.50 299 ASP A O 1
ATOM 2314 N N . ASN A 1 300 ? 0.690 23.942 -25.744 1.00 86.31 300 ASN A N 1
ATOM 2315 C CA . ASN A 1 300 ? 0.037 24.410 -24.515 1.00 86.31 300 ASN A CA 1
ATOM 2316 C C . ASN A 1 300 ? -1.159 23.536 -24.097 1.00 86.31 300 ASN A C 1
ATOM 2318 O O . ASN A 1 300 ? -2.111 24.038 -23.501 1.00 86.31 300 ASN A O 1
ATOM 2322 N N . ALA A 1 301 ? -1.134 22.249 -24.450 1.00 89.25 301 ALA A N 1
ATOM 2323 C CA . ALA A 1 301 ? -2.155 21.283 -24.068 1.00 89.25 301 ALA A CA 1
ATOM 2324 C C . ALA A 1 301 ? -1.987 20.772 -22.630 1.00 89.25 301 ALA A C 1
ATOM 2326 O O . ALA A 1 301 ? -2.942 20.215 -22.097 1.00 89.25 301 ALA A O 1
ATOM 2327 N N . CYS A 1 302 ? -0.814 20.969 -22.018 1.00 90.19 302 CYS A N 1
ATOM 2328 C CA . CYS A 1 302 ? -0.540 20.492 -20.666 1.00 90.19 302 CYS A CA 1
ATOM 2329 C C . CYS A 1 302 ? -1.421 21.197 -19.636 1.00 90.19 302 CYS A C 1
ATOM 2331 O O . CYS A 1 302 ? -1.618 22.418 -19.685 1.00 90.19 302 CYS A O 1
ATOM 2333 N N . GLY A 1 303 ? -1.967 20.397 -18.727 1.00 89.19 303 GLY A N 1
ATOM 2334 C CA . GLY A 1 303 ? -2.754 20.826 -17.588 1.00 89.19 303 GLY A CA 1
ATOM 2335 C C . GLY A 1 303 ? -1.931 21.577 -16.542 1.00 89.19 303 GLY A C 1
ATOM 2336 O O . GLY A 1 303 ? -0.759 21.904 -16.718 1.00 89.19 303 GLY A O 1
ATOM 2337 N N . THR A 1 304 ? -2.582 21.893 -15.424 1.00 87.44 304 THR A N 1
ATOM 2338 C CA . THR A 1 304 ? -1.882 22.440 -14.251 1.00 87.44 304 THR A CA 1
ATOM 2339 C C . THR A 1 304 ? -1.002 21.339 -13.650 1.00 87.44 304 THR A C 1
ATOM 2341 O O . THR A 1 304 ? -1.429 20.194 -13.641 1.00 87.44 304 THR A O 1
ATOM 2344 N N . GLY A 1 305 ? 0.228 21.665 -13.233 1.00 85.81 305 GLY A N 1
ATOM 2345 C CA . GLY A 1 305 ? 1.190 20.690 -12.684 1.00 85.81 305 GLY A CA 1
ATOM 2346 C C . GLY A 1 305 ? 1.939 19.841 -13.722 1.00 85.81 305 GLY A C 1
ATOM 2347 O O . GLY A 1 305 ? 2.953 19.220 -13.403 1.00 85.81 305 GLY A O 1
ATOM 2348 N N . GLU A 1 306 ? 1.495 19.860 -14.980 1.00 91.00 306 GLU A N 1
ATOM 2349 C CA . GLU A 1 306 ? 2.154 19.154 -16.076 1.00 91.00 306 GLU A CA 1
ATOM 2350 C C . GLU A 1 306 ? 3.222 20.021 -16.758 1.00 91.00 306 GLU A C 1
ATOM 2352 O O . GLU A 1 306 ? 3.042 21.217 -17.014 1.00 91.00 306 GLU A O 1
ATOM 2357 N N . VAL A 1 307 ? 4.326 19.383 -17.132 1.00 91.25 307 VAL A N 1
ATOM 2358 C CA . VAL A 1 307 ? 5.402 19.953 -17.942 1.00 91.25 307 VAL A CA 1
ATOM 2359 C C . VAL A 1 307 ? 5.535 19.183 -19.245 1.00 91.25 307 VAL A C 1
ATOM 2361 O O . VAL A 1 307 ? 5.407 17.965 -19.298 1.00 91.25 307 VAL A O 1
ATOM 2364 N N . CYS A 1 308 ? 5.810 19.905 -20.327 1.00 93.19 308 CYS A N 1
ATOM 2365 C CA . CYS A 1 308 ? 6.053 19.283 -21.618 1.00 93.19 308 CYS A CA 1
ATOM 2366 C C . CYS A 1 308 ? 7.488 18.742 -21.675 1.00 93.19 308 CYS A C 1
ATOM 2368 O O . CYS A 1 308 ? 8.438 19.531 -21.702 1.00 93.19 308 CYS A O 1
ATOM 2370 N N . LEU A 1 309 ? 7.654 17.418 -21.689 1.00 90.31 309 LEU A N 1
ATOM 2371 C CA . LEU A 1 309 ? 8.962 16.757 -21.719 1.00 90.31 309 LEU A CA 1
ATOM 2372 C C . LEU A 1 309 ? 9.158 15.974 -23.013 1.00 90.31 309 LEU A C 1
ATOM 2374 O O . LEU A 1 309 ? 8.217 15.421 -23.574 1.00 90.31 309 LEU A O 1
ATOM 2378 N N . GLU A 1 310 ? 10.403 15.939 -23.495 1.00 89.25 310 GLU A N 1
ATOM 2379 C CA . GLU A 1 310 ? 10.771 15.143 -24.668 1.00 89.25 310 GLU A CA 1
ATOM 2380 C C . GLU A 1 310 ? 10.790 13.660 -24.290 1.00 89.25 310 GLU A C 1
ATOM 2382 O O . GLU A 1 310 ? 11.552 13.239 -23.418 1.00 89.25 310 GLU A O 1
ATOM 2387 N N . TYR A 1 311 ? 9.992 12.854 -24.980 1.00 82.88 311 TYR A N 1
ATOM 2388 C CA . TYR A 1 311 ? 9.950 11.415 -24.777 1.00 82.88 311 TYR A CA 1
ATOM 2389 C C . TYR A 1 311 ? 11.235 10.784 -25.325 1.00 82.88 311 TYR A C 1
ATOM 2391 O O . TYR A 1 311 ? 11.437 10.750 -26.535 1.00 82.88 311 TYR A O 1
ATOM 2399 N N . GLN A 1 312 ? 12.132 10.305 -24.462 1.00 81.81 312 GLN A N 1
ATOM 2400 C CA . GLN A 1 312 ? 13.313 9.502 -24.838 1.00 81.81 312 GLN A CA 1
ATOM 2401 C C . GLN A 1 312 ? 14.186 10.086 -25.976 1.00 81.81 312 GLN A C 1
ATOM 2403 O O . GLN A 1 312 ? 14.739 9.348 -26.788 1.00 81.81 312 GLN A O 1
ATOM 2408 N N . ASN A 1 313 ? 14.329 11.416 -26.051 1.00 78.69 313 ASN A N 1
ATOM 2409 C CA . ASN A 1 313 ? 15.037 12.129 -27.135 1.00 78.69 313 ASN A CA 1
ATOM 2410 C C . ASN A 1 313 ? 14.464 11.915 -28.552 1.00 78.69 313 ASN A C 1
ATOM 2412 O O . ASN A 1 313 ? 15.113 12.270 -29.545 1.00 78.69 313 ASN A O 1
ATOM 2416 N N . SER A 1 314 ? 13.247 11.377 -28.645 1.00 81.56 314 SER A N 1
ATOM 2417 C CA . SER A 1 314 ? 12.513 11.178 -29.894 1.00 81.56 314 SER A CA 1
ATOM 2418 C C . SER A 1 314 ? 12.171 12.498 -30.580 1.00 81.56 314 SER A C 1
ATOM 2420 O O . SER A 1 314 ? 11.751 12.514 -31.716 1.00 81.56 314 SER A O 1
ATOM 2422 N N . GLY A 1 315 ? 12.282 13.662 -29.940 1.00 85.50 315 GLY A N 1
ATOM 2423 C CA . GLY A 1 315 ? 11.694 14.891 -30.482 1.00 85.50 315 GLY A CA 1
ATOM 2424 C C . GLY A 1 315 ? 10.160 14.873 -30.543 1.00 85.50 315 GLY A C 1
ATOM 2425 O O . GLY A 1 315 ? 9.575 15.851 -31.006 1.00 85.50 315 GLY A O 1
ATOM 2426 N N . CYS A 1 316 ? 9.512 13.811 -30.056 1.00 89.00 316 CYS A N 1
ATOM 2427 C CA . CYS A 1 316 ? 8.136 13.861 -29.605 1.00 89.00 316 CYS A CA 1
ATOM 2428 C C . CYS A 1 316 ? 8.101 14.297 -28.140 1.00 89.00 316 CYS A C 1
ATOM 2430 O O . CYS A 1 316 ? 9.004 13.992 -27.360 1.00 89.00 316 CYS A O 1
ATOM 2432 N N . TYR A 1 317 ? 7.033 14.979 -27.763 1.00 91.25 317 TYR A N 1
ATOM 2433 C CA . TYR A 1 317 ? 6.821 15.526 -26.438 1.00 91.25 317 TYR A CA 1
ATOM 2434 C C . TYR A 1 317 ? 5.471 15.074 -25.888 1.00 91.25 317 TYR A C 1
ATOM 2436 O O . TYR A 1 317 ? 4.495 14.989 -26.637 1.00 91.25 317 TYR A O 1
ATOM 2444 N N . SER A 1 318 ? 5.414 14.810 -24.589 1.00 92.56 318 SER A N 1
ATOM 2445 C CA . SER A 1 318 ? 4.187 14.553 -23.830 1.00 92.56 318 SER A CA 1
ATOM 2446 C C . SER A 1 318 ? 4.099 15.514 -22.655 1.00 92.56 318 SER A C 1
ATOM 2448 O O . SER A 1 318 ? 5.104 16.045 -22.176 1.00 92.56 318 SER A O 1
ATOM 2450 N N . CYS A 1 319 ? 2.870 15.750 -22.208 1.00 92.19 319 CYS A N 1
ATOM 2451 C CA . CYS A 1 319 ? 2.635 16.362 -20.914 1.00 92.19 319 CYS A CA 1
ATOM 2452 C C . CYS A 1 319 ? 2.879 15.297 -19.853 1.00 92.19 319 CYS A C 1
ATOM 2454 O O . CYS A 1 319 ? 2.219 14.263 -19.848 1.00 92.19 319 CYS A O 1
ATOM 2456 N N . GLU A 1 320 ? 3.875 15.545 -19.018 1.00 91.31 320 GLU A N 1
ATOM 2457 C CA . GLU A 1 320 ? 4.280 14.672 -17.930 1.00 91.31 320 GLU A CA 1
ATOM 2458 C C . GLU A 1 320 ? 4.116 15.415 -16.615 1.00 91.31 320 GLU A C 1
ATOM 2460 O O . GLU A 1 320 ? 4.253 16.640 -16.551 1.00 91.31 320 GLU A O 1
ATOM 2465 N N . CYS A 1 321 ? 3.880 14.673 -15.545 1.00 91.12 321 CYS A N 1
ATOM 2466 C CA . CYS A 1 321 ? 3.715 15.272 -14.235 1.00 91.12 321 CYS A CA 1
ATOM 2467 C C . CYS A 1 321 ? 5.043 15.662 -13.617 1.00 91.12 321 CYS A C 1
ATOM 2469 O O . CYS A 1 321 ? 5.886 14.807 -13.339 1.00 91.12 321 CYS A O 1
ATOM 2471 N N . GLU A 1 322 ? 5.233 16.965 -13.382 1.00 91.81 322 GLU A N 1
ATOM 2472 C CA . GLU A 1 322 ? 6.426 17.434 -12.682 1.00 91.81 322 GLU A CA 1
ATOM 2473 C C . GLU A 1 322 ? 6.357 17.019 -11.217 1.00 91.81 322 GLU A C 1
ATOM 2475 O O . GLU A 1 322 ? 7.316 16.472 -10.690 1.00 91.81 322 GLU A O 1
ATOM 2480 N N . VAL A 1 323 ? 5.221 17.223 -10.557 1.00 93.75 323 VAL A N 1
ATOM 2481 C CA . VAL A 1 323 ? 5.016 16.795 -9.174 1.00 93.75 323 VAL A CA 1
ATOM 2482 C C . VAL A 1 323 ? 3.621 16.203 -9.034 1.00 93.75 323 VAL A C 1
ATOM 2484 O O . VAL A 1 323 ? 2.665 16.723 -9.607 1.00 93.75 323 VAL A O 1
ATOM 2487 N N . ASP A 1 324 ? 3.528 15.106 -8.291 1.00 94.88 324 ASP A N 1
ATOM 2488 C CA . ASP A 1 324 ? 2.267 14.429 -8.000 1.00 94.88 324 ASP A CA 1
ATOM 2489 C C . ASP A 1 324 ? 2.415 13.717 -6.654 1.00 94.88 324 ASP A C 1
ATOM 2491 O O . ASP A 1 324 ? 3.059 12.669 -6.571 1.00 94.88 324 ASP A O 1
ATOM 2495 N N . LEU A 1 325 ? 1.953 14.340 -5.571 1.00 95.69 325 LEU A N 1
ATOM 2496 C CA . LEU A 1 325 ? 2.007 13.744 -4.243 1.00 95.69 325 LEU A CA 1
ATOM 2497 C C . LEU A 1 325 ? 0.769 12.884 -4.048 1.00 95.69 325 LEU A C 1
ATOM 2499 O O . LEU A 1 325 ? -0.331 13.322 -4.324 1.00 95.69 325 LEU A O 1
ATOM 2503 N N . ASP A 1 326 ? 0.929 11.678 -3.518 1.00 95.00 326 ASP A N 1
ATOM 2504 C CA . ASP A 1 326 ? -0.184 10.746 -3.344 1.00 95.00 326 ASP A CA 1
ATOM 2505 C C . ASP A 1 326 ? -0.069 9.994 -2.016 1.00 95.00 326 ASP A C 1
ATOM 2507 O O . ASP A 1 326 ? 1.030 9.651 -1.570 1.00 95.00 326 ASP A O 1
ATOM 2511 N N . VAL A 1 327 ? -1.197 9.745 -1.351 1.00 94.31 327 VAL A N 1
ATOM 2512 C CA . VAL A 1 327 ? -1.222 8.994 -0.091 1.00 94.31 327 VAL A CA 1
ATOM 2513 C C . VAL A 1 327 ? -1.207 7.502 -0.407 1.00 94.31 327 VAL A C 1
ATOM 2515 O O . VAL A 1 327 ? -2.220 6.933 -0.794 1.00 94.31 327 VAL A O 1
ATOM 2518 N N . THR A 1 328 ? -0.074 6.843 -0.169 1.00 88.88 328 THR A N 1
ATOM 2519 C CA . THR A 1 328 ? 0.102 5.414 -0.486 1.00 88.88 328 THR A CA 1
ATOM 2520 C C . THR A 1 328 ? -0.281 4.471 0.636 1.00 88.88 328 THR A C 1
ATOM 2522 O O . THR A 1 328 ? -0.544 3.303 0.387 1.00 88.88 328 THR A O 1
ATOM 2525 N N . ALA A 1 329 ? -0.298 4.942 1.883 1.00 82.75 329 ALA A N 1
ATOM 2526 C CA . ALA A 1 329 ? -0.701 4.114 3.011 1.00 82.75 329 ALA A CA 1
ATOM 2527 C C . ALA A 1 329 ? -1.401 4.944 4.080 1.00 82.75 329 ALA A C 1
ATOM 2529 O O . ALA A 1 329 ? -0.930 6.024 4.451 1.00 82.75 329 ALA A O 1
ATOM 2530 N N . LEU A 1 330 ? -2.488 4.397 4.624 1.00 92.81 330 LEU A N 1
ATOM 2531 C CA . LEU A 1 330 ? -3.254 4.986 5.715 1.00 92.81 330 LEU A CA 1
ATOM 2532 C C . LEU A 1 330 ? -3.708 3.900 6.692 1.00 92.81 330 LEU A C 1
ATOM 2534 O O . LEU A 1 330 ? -4.437 2.984 6.331 1.00 92.81 330 LEU A O 1
ATOM 2538 N N . SER A 1 331 ? -3.343 4.049 7.963 1.00 88.88 331 SER A N 1
ATOM 2539 C CA . SER A 1 331 ? -3.920 3.267 9.061 1.00 88.88 331 SER A CA 1
ATOM 2540 C C . SER A 1 331 ? -4.221 4.162 10.257 1.00 88.88 331 SER A C 1
ATOM 2542 O O . SER A 1 331 ? -3.582 5.198 10.449 1.00 88.88 331 SER A O 1
ATOM 2544 N N . ALA A 1 332 ? -5.204 3.784 11.074 1.00 93.44 332 ALA A N 1
ATOM 2545 C CA . ALA A 1 332 ? -5.566 4.548 12.260 1.00 93.44 332 ALA A CA 1
ATOM 2546 C C . ALA A 1 332 ? -6.048 3.653 13.403 1.00 93.44 332 ALA A C 1
ATOM 2548 O O . ALA A 1 332 ? -6.859 2.749 13.210 1.00 93.44 332 ALA A O 1
ATOM 2549 N N . GLY A 1 333 ? -5.579 3.949 14.615 1.00 92.38 333 GLY A N 1
ATOM 2550 C CA . GLY A 1 333 ? -6.079 3.371 15.858 1.00 92.38 333 GLY A CA 1
ATOM 2551 C C . GLY A 1 333 ? -6.945 4.381 16.601 1.00 92.38 333 GLY A C 1
ATOM 2552 O O . GLY A 1 333 ? -6.510 5.511 16.820 1.00 92.38 333 GLY A O 1
ATOM 2553 N N . ILE A 1 334 ? -8.152 3.979 17.005 1.00 96.31 334 ILE A N 1
ATOM 2554 C CA . ILE A 1 334 ? -9.083 4.822 17.768 1.00 96.31 334 ILE A CA 1
ATOM 2555 C C . ILE A 1 334 ? -9.358 4.171 19.121 1.00 96.31 334 ILE A C 1
ATOM 2557 O O . ILE A 1 334 ? -9.784 3.019 19.194 1.00 96.31 334 ILE A O 1
ATOM 2561 N N . ASN A 1 335 ? -9.153 4.934 20.189 1.00 95.25 335 ASN A N 1
ATOM 2562 C CA . ASN A 1 335 ? -9.436 4.545 21.562 1.00 95.25 335 ASN A CA 1
ATOM 2563 C C . ASN A 1 335 ? -10.531 5.450 22.125 1.00 95.25 335 ASN A C 1
ATOM 2565 O O . ASN A 1 335 ? -10.397 6.676 22.146 1.00 95.25 335 ASN A O 1
ATOM 2569 N N . LEU A 1 336 ? -11.613 4.837 22.598 1.00 95.88 336 LEU A N 1
ATOM 2570 C CA . LEU A 1 336 ? -12.674 5.518 23.330 1.00 95.88 336 LEU A CA 1
ATOM 2571 C C . LEU A 1 336 ? -12.560 5.166 24.807 1.00 95.88 336 LEU A C 1
ATOM 2573 O O . LEU A 1 336 ? -12.401 4.003 25.165 1.00 95.88 336 LEU A O 1
ATOM 2577 N N . HIS A 1 337 ? -12.680 6.167 25.670 1.00 95.88 337 HIS A N 1
ATOM 2578 C CA . HIS A 1 337 ? -12.673 5.975 27.112 1.00 95.88 337 HIS A CA 1
ATOM 2579 C C . HIS A 1 337 ? -13.819 6.752 27.757 1.00 95.88 337 HIS A C 1
ATOM 2581 O O . HIS A 1 337 ? -14.123 7.883 27.375 1.00 95.88 337 HIS A O 1
ATOM 2587 N N . SER A 1 338 ? -14.470 6.143 28.745 1.00 96.31 338 SER A N 1
ATOM 2588 C CA . SER A 1 338 ? -15.518 6.790 29.532 1.00 96.31 338 SER A CA 1
ATOM 2589 C C . SER A 1 338 ? -15.306 6.534 31.017 1.00 96.31 338 SER A C 1
ATOM 2591 O O . SER A 1 338 ? -15.119 5.387 31.421 1.00 96.31 338 SER A O 1
ATOM 2593 N N . SER A 1 339 ? -15.404 7.580 31.833 1.00 96.69 339 SER A N 1
ATOM 2594 C CA . SER A 1 339 ? -15.328 7.494 33.292 1.00 96.69 339 SER A CA 1
ATOM 2595 C C . SER A 1 339 ? -16.518 8.209 33.920 1.00 96.69 339 SER A C 1
ATOM 2597 O O . SER A 1 339 ? -16.761 9.378 33.625 1.00 96.69 339 SER A O 1
ATOM 2599 N N . THR A 1 340 ? -17.278 7.512 34.769 1.00 97.19 340 THR A N 1
ATOM 2600 C CA . THR A 1 340 ? -18.489 8.044 35.409 1.00 97.19 340 THR A CA 1
ATOM 2601 C C . THR A 1 340 ? -18.263 8.281 36.898 1.00 97.19 340 THR A C 1
ATOM 2603 O O . THR A 1 340 ? -17.907 7.365 37.638 1.00 97.19 340 THR A O 1
ATOM 2606 N N . GLU A 1 341 ? -18.588 9.485 37.360 1.00 97.31 341 GLU A N 1
ATOM 2607 C CA . GLU A 1 341 ? -18.633 9.851 38.773 1.00 97.31 341 GLU A CA 1
ATOM 2608 C C . GLU A 1 341 ? -20.073 10.176 39.178 1.00 97.31 341 GLU A C 1
ATOM 2610 O O . GLU A 1 341 ? -20.765 10.922 38.486 1.00 97.31 341 GLU A O 1
ATOM 2615 N N . CYS A 1 342 ? -20.540 9.627 40.303 1.00 97.12 342 CYS A N 1
ATOM 2616 C CA . CYS A 1 342 ? -21.888 9.885 40.810 1.00 97.12 342 CYS A CA 1
ATOM 2617 C C . CYS A 1 342 ? -21.846 10.447 42.233 1.00 97.12 342 CYS A C 1
ATOM 2619 O O . CYS A 1 342 ? -21.277 9.836 43.138 1.00 97.12 342 CYS A O 1
ATOM 2621 N N . VAL A 1 343 ? -22.517 11.578 42.448 1.00 97.25 343 VAL A N 1
ATOM 2622 C CA . VAL A 1 343 ? -22.657 12.231 43.753 1.00 97.25 343 VAL A CA 1
ATOM 2623 C C . VAL A 1 343 ? -24.138 12.508 43.990 1.00 97.25 343 VAL A C 1
ATOM 2625 O O . VAL A 1 343 ? -24.797 13.132 43.170 1.00 97.25 343 VAL A O 1
ATOM 2628 N N . ASN A 1 344 ? -24.687 12.040 45.115 1.00 95.56 344 ASN A N 1
ATOM 2629 C CA . ASN A 1 344 ? -26.093 12.268 45.489 1.00 95.56 344 ASN A CA 1
ATOM 2630 C C . ASN A 1 344 ? -27.123 11.876 44.402 1.00 95.56 344 ASN A C 1
ATOM 2632 O O . ASN A 1 344 ? -28.113 12.575 44.215 1.00 95.56 344 ASN A O 1
ATOM 2636 N N . ASN A 1 345 ? -26.911 10.745 43.715 1.00 94.31 345 ASN A N 1
ATOM 2637 C CA . ASN A 1 345 ? -27.707 10.256 42.571 1.00 94.31 345 ASN A CA 1
ATOM 2638 C C . ASN A 1 345 ? -27.617 11.083 41.277 1.00 94.31 345 ASN A C 1
ATOM 2640 O O . ASN A 1 345 ? -28.289 10.742 40.304 1.00 94.31 345 ASN A O 1
ATOM 2644 N N . GLU A 1 346 ? -26.775 12.110 41.218 1.00 96.38 346 GLU A N 1
ATOM 2645 C CA . GLU A 1 346 ? -26.428 12.783 39.970 1.00 96.38 346 GLU A CA 1
ATOM 2646 C C . GLU A 1 346 ? -25.125 12.184 39.448 1.00 96.38 346 GLU A C 1
ATOM 2648 O O . GLU A 1 346 ? -24.110 12.191 40.143 1.00 96.38 346 GLU A O 1
ATOM 2653 N N . CYS A 1 347 ? -25.168 11.614 38.245 1.00 97.50 347 CYS A N 1
ATOM 2654 C CA . CYS A 1 347 ? -23.992 11.061 37.582 1.00 97.50 347 CYS A CA 1
ATOM 2655 C C . CYS A 1 347 ? -23.511 12.007 36.487 1.00 97.50 347 CYS A C 1
ATOM 2657 O O . CYS A 1 347 ? -24.314 12.593 35.757 1.00 97.50 347 CYS A O 1
ATOM 2659 N N . SER A 1 348 ? -22.199 12.107 36.358 1.00 97.19 348 SER A N 1
ATOM 2660 C CA . SER A 1 348 ? -21.503 12.810 35.295 1.00 97.19 348 SER A CA 1
ATOM 2661 C C . SER A 1 348 ? -20.495 11.855 34.680 1.00 97.19 348 SER A C 1
ATOM 2663 O O . SER A 1 348 ? -19.786 11.161 35.405 1.00 97.19 348 SER A O 1
ATOM 2665 N N . THR A 1 349 ? -20.426 11.809 33.356 1.00 97.62 349 THR A N 1
ATOM 2666 C CA . THR A 1 349 ? -19.486 10.954 32.633 1.00 97.62 349 THR A CA 1
ATOM 2667 C C . THR A 1 349 ? -18.540 11.804 31.807 1.00 97.62 349 THR A C 1
ATOM 2669 O O . THR A 1 349 ? -18.977 12.597 30.977 1.00 97.62 349 THR A O 1
ATOM 2672 N N . THR A 1 350 ? -17.244 11.621 32.024 1.00 97.88 350 THR A N 1
ATOM 2673 C CA . THR A 1 350 ? -16.189 12.132 31.153 1.00 97.88 350 THR A CA 1
ATOM 2674 C C . THR A 1 350 ? -15.978 11.134 30.027 1.00 97.88 350 THR A C 1
ATOM 2676 O O . THR A 1 350 ? -15.608 9.991 30.277 1.00 97.88 350 THR A O 1
ATOM 2679 N N . CYS A 1 351 ? -16.215 11.572 28.801 1.00 97.50 351 CYS A N 1
ATOM 2680 C CA . CYS A 1 351 ? -16.017 10.821 27.572 1.00 97.50 351 CYS A CA 1
ATOM 2681 C C . CYS A 1 351 ? -14.766 11.376 26.887 1.00 97.50 351 CYS A C 1
ATOM 2683 O O . CYS A 1 351 ? -14.666 12.592 26.702 1.00 97.50 351 CYS A O 1
ATOM 2685 N N . SER A 1 352 ? -13.825 10.526 26.495 1.00 97.50 352 SER A N 1
ATOM 2686 C CA . SER A 1 352 ? -12.633 10.917 25.744 1.00 97.50 352 SER A CA 1
ATOM 2687 C C . SER A 1 352 ? -12.394 10.006 24.549 1.00 97.50 352 SER A C 1
ATOM 2689 O O . SER A 1 352 ? -12.688 8.814 24.591 1.00 97.50 352 SER A O 1
ATOM 2691 N N . LEU A 1 353 ? -11.854 10.596 23.490 1.00 97.38 353 LEU A N 1
ATOM 2692 C CA . LEU A 1 353 ? -11.382 9.920 22.292 1.00 97.38 353 LEU A CA 1
ATOM 2693 C C . LEU A 1 353 ? -9.918 10.286 22.099 1.00 97.38 353 LEU A C 1
ATOM 2695 O O . LEU A 1 353 ? -9.578 11.470 22.138 1.00 97.38 353 LEU A O 1
ATOM 2699 N N . GLU A 1 354 ? -9.094 9.278 21.854 1.00 97.69 354 GLU A N 1
ATOM 2700 C CA . GLU A 1 354 ? -7.721 9.418 21.381 1.00 97.69 354 GLU A CA 1
ATOM 2701 C C . GLU A 1 354 ? -7.585 8.609 20.097 1.00 97.69 354 GLU A C 1
ATOM 2703 O O . GLU A 1 354 ? -7.877 7.414 20.077 1.00 97.69 354 GLU A O 1
ATOM 2708 N N . ALA A 1 355 ? -7.170 9.260 19.018 1.00 96.62 355 ALA A N 1
ATOM 2709 C CA . ALA A 1 355 ? -6.907 8.600 17.753 1.00 96.62 355 ALA A CA 1
ATOM 2710 C C . ALA A 1 355 ? -5.483 8.898 17.296 1.00 96.62 355 ALA A C 1
ATOM 2712 O O . ALA A 1 355 ? -5.007 10.024 17.440 1.00 96.62 355 ALA A O 1
ATOM 2713 N N . THR A 1 356 ? -4.829 7.893 16.727 1.00 96.44 356 THR A N 1
ATOM 2714 C CA . THR A 1 356 ? -3.499 8.011 16.130 1.00 96.44 356 THR A CA 1
ATOM 2715 C C . THR A 1 356 ? -3.569 7.458 14.720 1.00 96.44 356 THR A C 1
ATOM 2717 O O . THR A 1 356 ? -3.954 6.305 14.540 1.00 96.44 356 THR A O 1
ATOM 2720 N N . SER A 1 357 ? -3.207 8.277 13.738 1.00 95.69 357 SER A N 1
ATOM 2721 C CA . SER A 1 357 ? -3.138 7.898 12.327 1.00 95.69 357 SER A CA 1
ATOM 2722 C C . SER A 1 357 ? -1.686 7.832 11.870 1.00 95.69 357 SER A C 1
ATOM 2724 O O . SER A 1 357 ? -0.872 8.668 12.273 1.00 95.69 357 SER A O 1
ATOM 2726 N N . TYR A 1 358 ? -1.383 6.856 11.022 1.00 92.19 358 TYR A N 1
ATOM 2727 C CA . TYR A 1 358 ? -0.083 6.628 10.407 1.00 92.19 358 TYR A CA 1
ATOM 2728 C C . TYR A 1 358 ? -0.253 6.711 8.897 1.00 92.19 358 TYR A C 1
ATOM 2730 O O . TYR A 1 358 ? -1.057 5.971 8.328 1.00 92.19 358 TYR A O 1
ATOM 2738 N N . VAL A 1 359 ? 0.485 7.622 8.269 1.00 94.25 359 VAL A N 1
ATOM 2739 C CA . VAL A 1 359 ? 0.323 7.930 6.846 1.00 94.25 359 VAL A CA 1
ATOM 2740 C C . VAL A 1 359 ? 1.672 7.925 6.143 1.00 94.25 359 VAL A C 1
ATOM 2742 O O . VAL A 1 359 ? 2.653 8.423 6.700 1.00 94.25 359 VAL A O 1
ATOM 2745 N N . LYS A 1 360 ? 1.723 7.397 4.920 1.00 91.62 360 LYS A N 1
ATOM 2746 C CA . LYS A 1 360 ? 2.850 7.577 3.996 1.00 91.62 360 LYS A CA 1
ATOM 2747 C C . LYS A 1 360 ? 2.378 8.292 2.736 1.00 91.62 360 LYS A C 1
ATOM 2749 O O . LYS A 1 360 ? 1.242 8.102 2.309 1.00 91.62 360 LYS A O 1
ATOM 2754 N N . VAL A 1 361 ? 3.258 9.112 2.175 1.00 95.31 361 VAL A N 1
ATOM 2755 C CA . VAL A 1 361 ? 3.022 9.867 0.941 1.00 95.31 361 VAL A CA 1
ATOM 2756 C C . VAL A 1 361 ? 4.146 9.557 -0.036 1.00 95.31 361 VAL A C 1
ATOM 2758 O O . VAL A 1 361 ? 5.301 9.538 0.377 1.00 95.31 361 VAL A O 1
ATOM 2761 N N . ILE A 1 362 ? 3.835 9.317 -1.303 1.00 94.50 362 ILE A N 1
ATOM 2762 C CA . ILE A 1 362 ? 4.821 9.175 -2.380 1.00 94.50 362 ILE A CA 1
ATOM 2763 C C . ILE A 1 362 ? 4.771 10.401 -3.287 1.00 94.50 362 ILE A C 1
ATOM 2765 O O . ILE A 1 362 ? 3.718 11.011 -3.430 1.00 94.50 362 ILE A O 1
ATOM 2769 N N . ASN A 1 363 ? 5.886 10.740 -3.925 1.00 96.31 363 ASN A N 1
ATOM 2770 C CA . ASN A 1 363 ? 5.880 11.608 -5.099 1.00 96.31 363 ASN A CA 1
ATOM 2771 C C . ASN A 1 363 ? 5.938 10.751 -6.374 1.00 96.31 363 ASN A C 1
ATOM 2773 O O . ASN A 1 363 ? 6.979 10.166 -6.671 1.00 96.31 363 ASN A O 1
ATOM 2777 N N . ARG A 1 364 ? 4.838 10.666 -7.126 1.00 91.19 364 ARG A N 1
ATOM 2778 C CA . ARG A 1 364 ? 4.757 9.969 -8.423 1.00 91.19 364 ARG A CA 1
ATOM 2779 C C . ARG A 1 364 ? 5.266 10.821 -9.591 1.00 91.19 364 ARG A C 1
ATOM 2781 O O . ARG A 1 364 ? 5.469 10.291 -10.681 1.00 91.19 364 ARG A O 1
ATOM 2788 N N . GLY A 1 365 ? 5.483 12.117 -9.369 1.00 92.00 365 GLY A N 1
ATOM 2789 C CA . GLY A 1 365 ? 6.001 13.041 -10.373 1.00 92.00 365 GLY A CA 1
ATOM 2790 C C . GLY A 1 365 ? 7.478 12.816 -10.707 1.00 92.00 365 GLY A C 1
ATOM 2791 O O . GLY A 1 365 ? 8.231 12.178 -9.969 1.00 92.00 365 GLY A O 1
ATOM 2792 N N . LEU A 1 366 ? 7.905 13.379 -11.837 1.00 90.62 366 LEU A N 1
ATOM 2793 C CA . LEU A 1 366 ? 9.278 13.281 -12.353 1.00 90.62 366 LEU A CA 1
ATOM 2794 C C . LEU A 1 366 ? 10.238 14.324 -11.758 1.00 90.62 366 LEU A C 1
ATOM 2796 O O . LEU A 1 366 ? 11.455 14.240 -11.938 1.00 90.62 366 LEU A O 1
ATOM 2800 N N . GLY A 1 367 ? 9.700 15.329 -11.078 1.00 91.75 367 GLY A N 1
ATOM 2801 C CA . GLY A 1 367 ? 10.396 16.434 -10.433 1.00 91.75 367 GLY A CA 1
ATOM 2802 C C . GLY A 1 367 ? 10.394 16.325 -8.909 1.00 91.75 367 GLY A C 1
ATOM 2803 O O . GLY A 1 367 ? 9.742 15.478 -8.305 1.00 91.75 367 GLY A O 1
ATOM 2804 N N . ASN A 1 368 ? 11.171 17.197 -8.261 1.00 95.44 368 ASN A N 1
ATOM 2805 C CA . ASN A 1 368 ? 11.241 17.236 -6.801 1.00 95.44 368 ASN A CA 1
ATOM 2806 C C . ASN A 1 368 ? 10.037 17.992 -6.233 1.00 95.44 368 ASN A C 1
ATOM 2808 O O . ASN A 1 368 ? 9.893 19.193 -6.473 1.00 95.44 368 ASN A O 1
ATOM 2812 N N . ALA A 1 369 ? 9.248 17.324 -5.399 1.00 96.12 369 ALA A N 1
ATOM 2813 C CA . ALA A 1 369 ? 8.244 17.972 -4.578 1.00 96.12 369 ALA A CA 1
ATOM 2814 C C . ALA A 1 369 ? 8.924 18.754 -3.448 1.00 96.12 369 ALA A C 1
ATOM 2816 O O . ALA A 1 369 ? 9.771 18.229 -2.718 1.00 96.12 369 ALA A O 1
ATOM 2817 N N . GLY A 1 370 ? 8.550 20.023 -3.280 1.00 96.31 370 GLY A N 1
ATOM 2818 C CA . GLY A 1 370 ? 8.936 20.798 -2.102 1.00 96.31 370 GLY A CA 1
ATOM 2819 C C . GLY A 1 370 ? 8.360 20.208 -0.810 1.00 96.31 370 GLY A C 1
ATOM 2820 O O . GLY A 1 370 ? 7.575 19.265 -0.824 1.00 96.31 370 GLY A O 1
ATOM 2821 N N . ALA A 1 371 ? 8.733 20.780 0.336 1.00 96.69 371 ALA A N 1
ATOM 2822 C CA . ALA A 1 371 ? 8.043 20.447 1.581 1.00 96.69 371 ALA A CA 1
ATOM 2823 C C . ALA A 1 371 ? 6.566 20.865 1.490 1.00 96.69 371 ALA A C 1
ATOM 2825 O O . ALA A 1 371 ? 6.268 21.951 0.990 1.00 96.69 371 ALA A O 1
ATOM 2826 N N . SER A 1 372 ? 5.674 20.022 2.005 1.00 96.56 372 SER A N 1
ATOM 2827 C CA . SER A 1 372 ? 4.223 20.160 1.846 1.00 96.56 372 SER A CA 1
ATOM 2828 C C . SER A 1 372 ? 3.468 19.911 3.163 1.00 96.56 372 SER A C 1
ATOM 2830 O O . SER A 1 372 ? 4.071 19.773 4.236 1.00 96.56 372 SER A O 1
ATOM 2832 N N . THR A 1 373 ? 2.136 19.883 3.113 1.00 97.12 373 THR A N 1
ATOM 2833 C CA . THR A 1 373 ? 1.253 19.628 4.256 1.00 97.12 373 THR A CA 1
ATOM 2834 C C . THR A 1 373 ? 0.369 18.409 4.039 1.00 97.12 373 THR A C 1
ATOM 2836 O O . THR A 1 373 ? -0.412 18.371 3.102 1.00 97.12 373 THR A O 1
ATOM 2839 N N . LEU A 1 374 ? 0.419 17.459 4.967 1.00 97.56 374 LEU A N 1
ATOM 2840 C CA . LEU A 1 374 ? -0.544 16.371 5.089 1.00 97.56 374 LEU A CA 1
ATOM 2841 C C . LEU A 1 374 ? -1.730 16.832 5.941 1.00 97.56 374 LEU A C 1
ATOM 2843 O O . LEU A 1 374 ? -1.507 17.405 7.009 1.00 97.56 374 LEU A O 1
ATOM 2847 N N . SER A 1 375 ? -2.962 16.520 5.545 1.00 97.75 375 SER A N 1
ATOM 2848 C CA . SER A 1 375 ? -4.147 16.632 6.410 1.00 97.75 375 SER A CA 1
ATOM 2849 C C . SER A 1 375 ? -4.756 15.261 6.666 1.00 97.75 375 SER A C 1
ATOM 2851 O O . SER A 1 375 ? -4.889 14.473 5.739 1.00 97.75 375 SER A O 1
ATOM 2853 N N . VAL A 1 376 ? -5.159 14.988 7.907 1.00 98.00 376 VAL A N 1
ATOM 2854 C CA . VAL A 1 376 ? -5.954 13.812 8.281 1.00 98.00 376 VAL A CA 1
ATOM 2855 C C . VAL A 1 376 ? -7.229 14.268 8.981 1.00 98.00 376 VAL A C 1
ATOM 2857 O O . VAL A 1 376 ? -7.176 14.825 10.083 1.00 98.00 376 VAL A O 1
ATOM 2860 N N . ASP A 1 377 ? -8.374 14.013 8.353 1.00 98.06 377 ASP A N 1
ATOM 2861 C CA . ASP A 1 377 ? -9.709 14.229 8.910 1.00 98.06 377 ASP A CA 1
ATOM 2862 C C . ASP A 1 377 ? -10.297 12.924 9.442 1.00 98.06 377 ASP A C 1
ATOM 2864 O O . ASP A 1 377 ? -10.266 11.891 8.773 1.00 98.06 377 ASP A O 1
ATOM 2868 N N . ILE A 1 378 ? -10.839 12.977 10.660 1.00 97.81 378 ILE A N 1
ATOM 2869 C CA . ILE A 1 378 ? -11.546 11.852 11.269 1.00 97.81 378 ILE A CA 1
ATOM 2870 C C . ILE A 1 378 ? -13.011 12.248 11.461 1.00 97.81 378 ILE A C 1
ATOM 2872 O O . ILE A 1 378 ? -13.350 13.202 12.174 1.00 97.81 378 ILE A O 1
ATOM 2876 N N . SER A 1 379 ? -13.904 11.476 10.851 1.00 97.50 379 SER A N 1
ATOM 2877 C CA . SER A 1 379 ? -15.348 11.682 10.917 1.00 97.50 379 SER A CA 1
ATOM 2878 C C . SER A 1 379 ? -16.054 10.467 11.542 1.00 97.50 379 SER A C 1
ATOM 2880 O O . SER A 1 379 ? -15.564 9.346 11.415 1.00 97.50 379 SER A O 1
ATOM 2882 N N . PRO A 1 380 ? -17.188 10.655 12.246 1.00 97.31 380 PRO A N 1
ATOM 2883 C CA . PRO A 1 380 ? -17.889 11.921 12.453 1.00 97.31 380 PRO A CA 1
ATOM 2884 C C . PRO A 1 380 ? -17.270 12.786 13.568 1.00 97.31 380 PRO A C 1
ATOM 2886 O O . PRO A 1 380 ? -16.833 12.289 14.600 1.00 97.31 380 PRO A O 1
ATOM 2889 N N . GLY A 1 381 ? -17.273 14.111 13.381 1.00 93.50 381 GLY A N 1
ATOM 2890 C 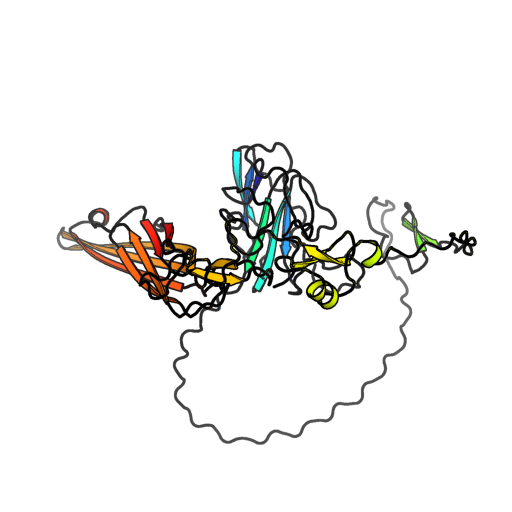CA . GLY A 1 381 ? -17.146 15.108 14.456 1.00 93.50 381 GLY A CA 1
ATOM 2891 C C . GLY A 1 381 ? -15.791 15.253 15.172 1.00 93.50 381 GLY A C 1
ATOM 2892 O O . GLY A 1 381 ? -15.685 16.122 16.047 1.00 93.50 381 GLY A O 1
ATOM 2893 N N . VAL A 1 382 ? -14.767 14.456 14.846 1.00 96.94 382 VAL A N 1
ATOM 2894 C CA . VAL A 1 382 ? -13.419 14.603 15.428 1.00 96.94 382 VAL A CA 1
ATOM 2895 C C . VAL A 1 382 ? -12.691 15.775 14.757 1.00 96.94 382 VAL A C 1
ATOM 2897 O O . VAL A 1 382 ? -12.229 16.684 15.457 1.00 96.94 382 VAL A O 1
ATOM 2900 N N . GLY A 1 383 ? -12.721 15.827 13.424 1.00 97.38 383 GLY A N 1
ATOM 2901 C CA . GLY A 1 383 ? -12.186 16.912 12.600 1.00 97.38 383 GLY A CA 1
ATOM 2902 C C . GLY A 1 383 ? -10.760 16.665 12.104 1.00 97.38 383 GLY A C 1
ATOM 2903 O O . GLY A 1 383 ? -10.165 15.621 12.376 1.00 97.38 383 GLY A O 1
ATOM 2904 N N . ALA A 1 384 ? -10.217 17.659 11.400 1.00 97.56 384 ALA A N 1
ATOM 2905 C CA . ALA A 1 384 ? -8.928 17.570 10.729 1.00 97.56 384 ALA A CA 1
ATOM 2906 C C . ALA A 1 384 ? -7.747 18.013 11.603 1.00 97.56 384 ALA A C 1
ATOM 2908 O O . ALA A 1 384 ? -7.860 18.925 12.429 1.00 97.56 384 ALA A O 1
ATOM 2909 N N . GLN A 1 385 ? -6.600 17.375 11.386 1.00 97.94 385 GLN A N 1
ATOM 2910 C CA . GLN A 1 385 ? -5.287 17.778 11.887 1.00 97.94 385 GLN A CA 1
ATOM 2911 C C . GLN A 1 385 ? -4.282 17.728 10.743 1.00 97.94 385 GLN A C 1
ATOM 2913 O O . GLN A 1 385 ? -4.399 16.888 9.855 1.00 97.94 385 GLN A O 1
ATOM 2918 N N . THR A 1 386 ? -3.287 18.610 10.778 1.00 97.31 386 THR A N 1
ATOM 2919 C CA . THR A 1 386 ? -2.277 18.712 9.720 1.00 97.31 386 THR A CA 1
ATOM 2920 C C . THR A 1 386 ? -0.875 18.445 10.245 1.00 97.31 386 THR A C 1
ATOM 2922 O O . THR A 1 386 ? -0.554 18.830 11.371 1.00 97.31 386 THR A O 1
ATOM 2925 N N . ALA A 1 387 ? -0.014 17.880 9.406 1.00 97.25 387 ALA A N 1
ATOM 2926 C CA . ALA A 1 387 ? 1.415 17.723 9.657 1.00 97.25 387 ALA A CA 1
ATOM 2927 C C . ALA A 1 387 ? 2.227 18.162 8.433 1.00 97.25 387 ALA A C 1
ATOM 2929 O O . ALA A 1 387 ? 1.712 18.212 7.321 1.00 97.25 387 ALA A O 1
ATOM 2930 N N . SER A 1 388 ? 3.501 18.496 8.629 1.00 96.81 388 SER A N 1
ATOM 2931 C CA . SER A 1 388 ? 4.404 18.802 7.515 1.00 96.81 388 SER A CA 1
ATOM 2932 C C . SER A 1 388 ? 4.990 17.522 6.930 1.00 96.81 388 SER A C 1
ATOM 2934 O O . SER A 1 388 ? 5.397 16.634 7.680 1.00 96.81 388 SER A O 1
ATOM 2936 N N . ILE A 1 389 ? 5.089 17.469 5.606 1.00 96.50 389 ILE A N 1
ATOM 2937 C CA . ILE A 1 389 ? 5.822 16.442 4.865 1.00 96.50 389 ILE A CA 1
ATOM 2938 C C . ILE A 1 389 ? 7.133 17.087 4.381 1.00 96.50 389 ILE A C 1
ATOM 2940 O O . ILE A 1 389 ? 7.097 18.215 3.876 1.00 96.50 389 ILE A O 1
ATOM 2944 N N . PRO A 1 390 ? 8.300 16.442 4.560 1.00 96.31 390 PRO A N 1
ATOM 2945 C CA . PRO A 1 390 ? 9.550 16.895 3.951 1.00 96.31 390 PRO A CA 1
ATOM 2946 C C . PRO A 1 390 ? 9.457 16.963 2.419 1.00 96.31 390 PRO A C 1
ATOM 2948 O O . PRO A 1 390 ? 8.519 16.444 1.827 1.00 96.31 390 PRO A O 1
ATOM 2951 N N . ALA A 1 391 ? 10.444 17.591 1.777 1.00 97.31 391 ALA A N 1
ATOM 2952 C CA . ALA A 1 391 ? 10.582 17.496 0.324 1.00 97.31 391 ALA A CA 1
ATOM 2953 C C . ALA A 1 391 ? 10.794 16.032 -0.094 1.00 97.31 391 ALA A C 1
ATOM 2955 O O . ALA A 1 391 ? 11.499 15.311 0.614 1.00 97.31 391 ALA A O 1
ATOM 2956 N N . LEU A 1 392 ? 10.206 15.632 -1.223 1.00 96.19 392 LEU A N 1
ATOM 2957 C CA . LEU A 1 392 ? 10.286 14.274 -1.768 1.00 96.19 392 LEU A CA 1
ATOM 2958 C C . LEU A 1 392 ? 10.807 14.320 -3.205 1.00 96.19 392 LEU A C 1
ATOM 2960 O O . LEU A 1 392 ? 10.284 15.052 -4.048 1.00 96.19 392 LEU A O 1
ATOM 2964 N N . GLY A 1 393 ? 11.840 13.535 -3.494 1.00 95.75 393 GLY A N 1
ATOM 2965 C CA . GLY A 1 393 ? 12.307 13.302 -4.855 1.00 95.75 393 GLY A CA 1
ATOM 2966 C C . GLY A 1 393 ? 11.344 12.425 -5.669 1.00 95.75 393 GLY A C 1
ATOM 2967 O O . GLY A 1 393 ? 10.401 11.864 -5.111 1.00 95.75 393 GLY A O 1
ATOM 2968 N N . PRO A 1 394 ? 11.568 12.287 -6.985 1.00 92.38 394 PRO A N 1
ATOM 2969 C CA . PRO A 1 394 ? 10.780 11.402 -7.843 1.00 92.38 394 PRO A CA 1
ATOM 2970 C C . PRO A 1 394 ? 10.788 9.954 -7.339 1.00 92.38 394 PRO A C 1
ATOM 2972 O O . PRO A 1 394 ? 11.858 9.388 -7.102 1.00 92.38 394 PRO A O 1
ATOM 2975 N N . GLY A 1 395 ? 9.606 9.362 -7.162 1.00 86.19 395 GLY A N 1
ATOM 2976 C CA . GLY A 1 395 ? 9.413 8.011 -6.625 1.00 86.19 395 GLY A CA 1
ATOM 2977 C C . GLY A 1 395 ? 9.721 7.858 -5.130 1.00 86.19 395 GLY A C 1
ATOM 2978 O O . GLY A 1 395 ? 9.614 6.755 -4.595 1.00 86.19 395 GLY A O 1
ATOM 2979 N N . GLU A 1 396 ? 10.118 8.927 -4.433 1.00 90.06 396 GLU A N 1
ATOM 2980 C CA . GLU A 1 396 ? 10.438 8.860 -3.009 1.00 90.06 396 GLU A CA 1
ATOM 2981 C C . GLU A 1 396 ? 9.160 8.737 -2.174 1.00 90.06 396 GLU A C 1
ATOM 2983 O O . GLU A 1 396 ? 8.206 9.501 -2.342 1.00 90.06 396 GLU A O 1
ATOM 2988 N N . VAL A 1 397 ? 9.170 7.793 -1.230 1.00 90.12 397 VAL A N 1
ATOM 2989 C CA . VAL A 1 397 ? 8.119 7.620 -0.225 1.00 90.12 397 VAL A CA 1
ATOM 2990 C C . VAL A 1 397 ? 8.559 8.282 1.077 1.00 90.12 397 VAL A C 1
ATOM 2992 O O . VAL A 1 397 ? 9.657 8.039 1.582 1.00 90.12 397 VAL A O 1
ATOM 2995 N N . SER A 1 398 ? 7.683 9.094 1.659 1.00 94.75 398 SER A N 1
ATOM 2996 C CA . SER A 1 398 ? 7.911 9.741 2.940 1.00 94.75 398 SER A CA 1
ATOM 2997 C C . SER A 1 398 ? 8.116 8.718 4.058 1.00 94.75 398 SER A C 1
ATOM 2999 O O . SER A 1 398 ? 7.576 7.609 4.055 1.00 94.75 398 SER A O 1
ATOM 3001 N N . GLN A 1 399 ? 8.805 9.142 5.117 1.00 90.62 399 GLN A N 1
ATOM 3002 C CA . GLN A 1 399 ? 8.685 8.452 6.400 1.00 90.62 399 GLN A CA 1
ATOM 3003 C C . GLN A 1 399 ? 7.221 8.438 6.861 1.00 90.62 399 GLN A C 1
ATOM 3005 O O . GLN A 1 399 ? 6.430 9.306 6.480 1.00 90.62 399 GLN A O 1
ATOM 3010 N N . THR A 1 400 ? 6.871 7.475 7.715 1.00 90.62 400 THR A N 1
ATOM 3011 C CA . THR A 1 400 ? 5.535 7.407 8.310 1.00 90.62 400 THR A CA 1
ATOM 3012 C C . THR A 1 400 ? 5.261 8.657 9.143 1.00 90.62 400 THR A C 1
ATOM 3014 O O . THR A 1 400 ? 5.874 8.878 10.191 1.00 90.62 400 THR A O 1
ATOM 3017 N N . VAL A 1 401 ? 4.296 9.458 8.704 1.00 95.50 401 VAL A N 1
ATOM 3018 C CA . VAL A 1 401 ? 3.815 10.636 9.419 1.00 95.50 401 VAL A CA 1
ATOM 3019 C C . VAL A 1 401 ? 2.778 10.189 10.443 1.00 95.50 401 VAL A C 1
ATOM 3021 O O . VAL A 1 401 ? 1.790 9.542 10.103 1.00 95.50 401 VAL A O 1
ATOM 3024 N N . THR A 1 402 ? 3.012 10.523 11.713 1.00 95.75 402 THR A N 1
ATOM 3025 C CA . THR A 1 402 ? 2.084 10.217 12.812 1.00 95.75 402 THR A CA 1
ATOM 3026 C C . THR A 1 402 ? 1.285 11.461 13.178 1.00 95.75 402 THR A C 1
ATOM 3028 O O . THR A 1 402 ? 1.869 12.480 13.548 1.00 95.75 402 THR A O 1
ATOM 3031 N N . ILE A 1 403 ? -0.043 11.372 13.119 1.00 97.62 403 ILE A N 1
ATOM 3032 C CA . ILE A 1 403 ? -0.959 12.454 13.504 1.00 97.62 403 ILE A CA 1
ATOM 3033 C C . ILE A 1 403 ? -1.875 11.962 14.618 1.00 97.62 403 ILE A C 1
ATOM 3035 O O . ILE A 1 403 ? -2.434 10.871 14.526 1.00 97.62 403 ILE A O 1
ATOM 3039 N N . THR A 1 404 ? -2.033 12.765 15.670 1.00 97.25 404 THR A N 1
ATOM 3040 C CA . THR A 1 404 ? -2.902 12.440 16.803 1.00 97.25 404 THR A CA 1
ATOM 3041 C C . THR A 1 404 ? -4.080 13.400 16.911 1.00 97.25 404 THR A C 1
ATOM 3043 O O . THR A 1 404 ? -3.941 14.618 16.778 1.00 97.25 404 THR A O 1
ATOM 3046 N N . HIS A 1 405 ? -5.250 12.847 17.219 1.00 97.81 405 HIS A N 1
ATOM 3047 C CA . HIS A 1 405 ? -6.469 13.593 17.506 1.00 97.81 405 HIS A CA 1
ATOM 3048 C C . HIS A 1 405 ? -6.923 13.266 18.920 1.00 97.81 405 HIS A C 1
ATOM 3050 O O . HIS A 1 405 ? -6.897 12.113 19.348 1.00 97.81 405 HIS A O 1
ATOM 3056 N N . SER A 1 406 ? -7.388 14.281 19.646 1.00 97.31 406 SER A N 1
ATOM 3057 C CA . SER A 1 406 ? -8.028 14.073 20.940 1.00 97.31 406 SER A CA 1
ATOM 3058 C C . SER A 1 406 ? -9.305 14.894 21.079 1.00 97.31 406 SER A C 1
ATOM 3060 O O . SER A 1 406 ? -9.403 16.042 20.631 1.00 97.31 406 SER A O 1
ATOM 3062 N N . LYS A 1 407 ? -10.316 14.292 21.708 1.00 98.06 407 LYS A N 1
ATOM 3063 C CA . LYS A 1 407 ? -11.547 14.963 22.141 1.00 98.06 407 LYS A CA 1
ATOM 3064 C C . LYS A 1 407 ? -11.860 14.559 23.568 1.00 98.06 407 LYS A C 1
ATOM 3066 O O . LYS A 1 407 ? -11.621 13.427 23.973 1.00 98.06 407 LYS A O 1
ATOM 3071 N N . SER A 1 408 ? -12.442 15.482 24.319 1.00 97.31 408 SER A N 1
ATOM 3072 C CA . SER A 1 408 ? -12.988 15.195 25.638 1.00 97.31 408 SER A CA 1
ATOM 3073 C C . SER A 1 408 ? -14.232 16.037 25.875 1.00 97.31 408 SER A C 1
ATOM 3075 O O . SER A 1 408 ? -14.283 17.207 25.491 1.00 97.31 408 SER A O 1
ATOM 3077 N N . ALA A 1 409 ? -15.247 15.434 26.481 1.00 97.88 409 ALA A N 1
ATOM 3078 C CA . ALA A 1 409 ? -16.453 16.119 26.912 1.00 97.88 409 ALA A CA 1
ATOM 3079 C C . ALA A 1 409 ? -16.992 15.484 28.190 1.00 97.88 409 ALA A C 1
ATOM 3081 O O . ALA A 1 409 ? -16.796 14.299 28.447 1.00 97.88 409 ALA A O 1
ATOM 3082 N N . VAL A 1 410 ? -17.712 16.281 28.972 1.00 97.50 410 VAL A N 1
ATOM 3083 C CA . VAL A 1 410 ? -18.427 15.811 30.156 1.00 97.50 410 VAL A CA 1
ATOM 3084 C C . VAL A 1 410 ? -19.920 15.879 29.868 1.00 97.50 410 VAL A C 1
ATOM 3086 O O . VAL A 1 410 ? -20.434 16.935 29.499 1.00 97.50 410 VAL A O 1
ATOM 3089 N N . VAL A 1 411 ? -20.612 14.754 30.025 1.00 97.44 411 VAL A N 1
ATOM 3090 C CA . VAL A 1 411 ? -22.054 14.621 29.792 1.00 97.44 411 VAL A CA 1
ATOM 3091 C C . VAL A 1 411 ? -22.765 14.202 31.073 1.00 97.44 411 VAL A C 1
ATOM 3093 O O . VAL A 1 411 ? -22.238 13.435 31.879 1.00 97.44 411 VAL A O 1
ATOM 3096 N N . ALA A 1 412 ? -23.984 14.701 31.271 1.00 97.00 412 ALA A N 1
ATOM 3097 C CA . ALA A 1 412 ? -24.823 14.262 32.379 1.00 97.00 412 ALA A CA 1
ATOM 3098 C C . ALA A 1 412 ? -25.325 12.833 32.123 1.00 97.00 412 ALA A C 1
ATOM 3100 O O . ALA A 1 412 ? -25.825 12.529 31.040 1.00 97.00 412 ALA A O 1
ATOM 3101 N N . GLY A 1 413 ? -25.235 11.971 33.134 1.00 95.00 413 GLY A N 1
ATOM 3102 C CA . GLY A 1 413 ? -25.641 10.570 33.057 1.00 95.00 413 GLY A CA 1
ATOM 3103 C C . GLY A 1 413 ? -24.474 9.589 33.171 1.00 95.00 413 GLY A C 1
ATOM 3104 O O . GLY A 1 413 ? -23.404 9.913 33.685 1.00 95.00 413 GLY A O 1
ATOM 3105 N N . LYS A 1 414 ? -24.733 8.352 32.748 1.00 94.62 414 LYS A N 1
ATOM 3106 C CA . LYS A 1 414 ? -23.789 7.224 32.754 1.00 94.62 414 LYS A CA 1
ATOM 3107 C C . LYS A 1 414 ? -23.019 7.131 31.429 1.00 94.62 414 LYS A C 1
ATOM 3109 O O . LYS A 1 414 ? -23.231 7.961 30.551 1.00 94.62 414 LYS A O 1
ATOM 3114 N N . ALA A 1 415 ? -22.171 6.113 31.278 1.00 86.19 415 ALA A N 1
ATOM 3115 C CA . ALA A 1 415 ? -21.369 5.841 30.081 1.00 86.19 415 ALA A CA 1
ATOM 3116 C C . ALA A 1 415 ? -22.154 5.916 28.758 1.00 86.19 415 ALA A C 1
ATOM 3118 O O . ALA A 1 415 ? -21.665 6.467 27.776 1.00 86.19 415 ALA A O 1
ATOM 3119 N N . GLU A 1 416 ? -23.406 5.454 28.729 1.00 92.88 416 GLU A N 1
ATOM 3120 C CA . GLU A 1 416 ? -24.244 5.485 27.525 1.00 92.88 416 GLU A CA 1
ATOM 3121 C C . GLU A 1 416 ? -24.566 6.913 27.062 1.00 92.88 416 GLU A C 1
ATOM 3123 O O . GLU A 1 416 ? -24.882 7.133 25.894 1.00 92.88 416 GLU A O 1
ATOM 3128 N N . ALA A 1 417 ? -24.449 7.906 27.951 1.00 93.50 417 ALA A N 1
ATOM 3129 C CA . ALA A 1 417 ? -24.615 9.306 27.590 1.00 93.50 417 ALA A CA 1
ATOM 3130 C C . ALA A 1 417 ? -23.521 9.784 26.620 1.00 93.50 417 ALA A C 1
ATOM 3132 O O . ALA A 1 417 ? -23.763 10.735 25.877 1.00 93.50 417 ALA A O 1
ATOM 3133 N N . CYS A 1 418 ? -22.358 9.120 26.555 1.00 95.88 418 CYS A N 1
ATOM 3134 C CA . CYS A 1 418 ? -21.314 9.452 25.584 1.00 95.88 418 CYS A CA 1
ATOM 3135 C C . CYS A 1 418 ? -21.798 9.304 24.135 1.00 95.88 418 CYS A C 1
ATOM 3137 O O . CYS A 1 418 ? -21.416 10.110 23.295 1.00 95.88 418 CYS A O 1
ATOM 3139 N N . ALA A 1 419 ? -22.728 8.382 23.854 1.00 95.75 419 ALA A N 1
ATOM 3140 C CA . ALA A 1 419 ? -23.312 8.198 22.521 1.00 95.75 419 ALA A CA 1
ATOM 3141 C C . ALA A 1 419 ? -24.145 9.402 22.032 1.00 95.75 419 ALA A C 1
ATOM 3143 O O . ALA A 1 419 ? -24.561 9.441 20.878 1.00 95.75 419 ALA A O 1
ATOM 3144 N N . THR A 1 420 ? -24.410 10.389 22.898 1.00 96.44 420 THR A N 1
ATOM 3145 C CA . THR A 1 420 ? -25.061 11.651 22.502 1.00 96.44 420 THR A CA 1
ATOM 3146 C C . THR A 1 420 ? -24.090 12.659 21.884 1.00 96.44 420 THR A C 1
ATOM 3148 O O . THR A 1 420 ? -24.524 13.644 21.285 1.00 96.44 420 THR A O 1
ATOM 3151 N N . LEU A 1 421 ? -22.780 12.437 22.026 1.00 97.50 421 LEU A N 1
ATOM 3152 C CA . LEU A 1 421 ? -21.746 13.291 21.458 1.00 97.50 421 LEU A CA 1
ATOM 3153 C C . LEU A 1 421 ? -21.640 13.033 19.954 1.00 97.50 421 LEU A C 1
ATOM 3155 O O . LEU A 1 421 ? -21.536 11.893 19.517 1.00 97.50 421 LEU A O 1
ATOM 3159 N N . SER A 1 422 ? -21.589 14.101 19.154 1.00 97.56 422 SER A N 1
ATOM 3160 C CA . SER A 1 422 ? -21.538 14.011 17.685 1.00 97.56 422 SER A CA 1
ATOM 3161 C C . SER A 1 422 ? -20.279 13.335 17.132 1.00 97.56 422 SER A C 1
ATOM 3163 O O . SER A 1 422 ? -20.207 13.077 15.935 1.00 97.56 422 SER A O 1
ATOM 3165 N N . TRP A 1 423 ? -19.278 13.111 17.983 1.00 97.00 423 TRP A N 1
ATOM 3166 C CA . TRP A 1 423 ? -18.018 12.453 17.655 1.00 97.00 423 TRP A CA 1
ATOM 3167 C C . TRP A 1 423 ? -17.861 11.077 18.300 1.00 97.00 423 TRP A C 1
ATOM 3169 O O . TRP A 1 423 ? -16.809 10.469 18.149 1.00 97.00 423 TRP A O 1
ATOM 3179 N N . TRP A 1 424 ? -18.867 10.577 19.025 1.00 97.00 424 TRP A N 1
ATOM 3180 C CA . TRP A 1 424 ? -18.839 9.252 19.643 1.00 97.00 424 TRP A CA 1
ATOM 3181 C C . TRP A 1 424 ? -19.563 8.246 18.748 1.00 97.00 424 TRP A C 1
ATOM 3183 O O . TRP A 1 424 ? -20.791 8.217 18.697 1.00 97.00 424 TRP A O 1
ATOM 3193 N N . SER A 1 425 ? -18.798 7.434 18.023 1.00 96.38 425 SER A N 1
ATOM 3194 C CA . SER A 1 425 ? -19.305 6.511 17.008 1.00 96.38 425 SER A CA 1
ATOM 3195 C C . SER A 1 425 ? -18.724 5.113 17.195 1.00 96.38 425 SER A C 1
ATOM 3197 O O . SER A 1 425 ? -17.649 4.944 17.762 1.00 96.38 425 SER A O 1
ATOM 3199 N N . ALA A 1 426 ? -19.436 4.102 16.697 1.00 93.88 426 ALA A N 1
ATOM 3200 C CA . ALA A 1 426 ? -18.915 2.739 16.598 1.00 93.88 426 ALA A CA 1
ATOM 3201 C C . ALA A 1 426 ? -17.965 2.562 15.400 1.00 93.88 426 ALA A C 1
ATOM 3203 O O . ALA A 1 426 ? -17.204 1.603 15.359 1.00 93.88 426 ALA A O 1
ATOM 3204 N N . THR A 1 427 ? -18.002 3.479 14.434 1.00 93.75 427 THR A N 1
ATOM 3205 C CA . THR A 1 427 ? -17.172 3.442 13.225 1.00 93.75 427 THR A CA 1
ATOM 3206 C C . THR A 1 427 ? -16.786 4.858 12.838 1.00 93.75 427 THR A C 1
ATOM 3208 O O . THR A 1 427 ? -17.606 5.777 12.935 1.00 93.75 427 THR A O 1
ATOM 3211 N N . TYR A 1 428 ? -15.549 5.022 12.391 1.00 96.44 428 TYR A N 1
ATOM 3212 C CA . TYR A 1 428 ? -15.016 6.285 11.914 1.00 96.44 428 TYR A CA 1
ATOM 3213 C C . TYR A 1 428 ? -14.499 6.132 10.491 1.00 96.44 428 TYR A C 1
ATOM 3215 O O . TYR A 1 428 ? -13.960 5.085 10.131 1.00 96.44 428 TYR A O 1
ATOM 3223 N N . THR A 1 429 ? -14.636 7.189 9.701 1.00 96.00 429 THR A N 1
ATOM 3224 C CA . THR A 1 429 ? -13.954 7.323 8.414 1.00 96.00 429 THR A CA 1
ATOM 3225 C C . THR A 1 429 ? -12.764 8.242 8.622 1.00 96.00 429 THR A C 1
ATOM 3227 O O . THR A 1 429 ? -12.914 9.341 9.164 1.00 96.00 429 THR A O 1
ATOM 3230 N N . VAL A 1 430 ? -11.591 7.768 8.221 1.00 96.94 430 VAL A N 1
ATOM 3231 C CA . VAL A 1 430 ? -10.330 8.500 8.277 1.00 96.94 430 VAL A CA 1
ATOM 3232 C C . VAL A 1 430 ? -9.945 8.832 6.848 1.00 96.94 430 VAL A C 1
ATOM 3234 O O . VAL A 1 430 ? -9.829 7.925 6.031 1.00 96.94 430 VAL A O 1
ATOM 3237 N N . THR A 1 431 ? -9.764 10.112 6.547 1.00 97.06 431 THR A N 1
ATOM 3238 C CA . THR A 1 431 ? -9.336 10.578 5.225 1.00 97.06 431 THR A CA 1
ATOM 3239 C C . THR A 1 431 ? -8.026 11.323 5.371 1.00 97.06 431 THR A C 1
ATOM 3241 O O . THR A 1 431 ? -7.952 12.290 6.128 1.00 97.06 431 THR A O 1
ATOM 3244 N N . ALA A 1 432 ? -7.006 10.872 4.654 1.00 97.44 432 ALA A N 1
ATOM 3245 C CA . ALA A 1 432 ? -5.735 11.557 4.515 1.00 97.44 432 ALA A CA 1
ATOM 3246 C C . ALA A 1 432 ? -5.667 12.238 3.145 1.00 97.44 432 ALA A C 1
ATOM 3248 O O . ALA A 1 432 ? -6.108 11.664 2.156 1.00 97.44 432 ALA A O 1
ATOM 3249 N N . THR A 1 433 ? -5.109 13.442 3.091 1.00 97.31 433 THR A N 1
ATOM 3250 C CA . THR A 1 433 ? -4.936 14.225 1.859 1.00 97.31 433 THR A CA 1
ATOM 3251 C C . THR A 1 433 ? -3.521 14.782 1.847 1.00 97.31 433 THR A C 1
ATOM 3253 O O . THR A 1 433 ? -3.149 15.520 2.774 1.00 97.31 433 THR A O 1
ATOM 3256 N N . ALA A 1 434 ? -2.726 14.384 0.852 1.00 96.88 434 ALA A N 1
ATOM 3257 C CA . ALA A 1 434 ? -1.427 14.996 0.597 1.00 96.88 434 ALA A CA 1
ATOM 3258 C C . ALA A 1 434 ? -1.629 16.435 0.094 1.00 96.88 434 ALA A C 1
ATOM 3260 O O . ALA A 1 434 ? -2.718 16.798 -0.322 1.00 96.88 434 ALA A O 1
ATOM 3261 N N . ASP A 1 435 ? -0.631 17.294 0.283 1.00 95.81 435 ASP A N 1
ATOM 3262 C CA . ASP A 1 435 ? -0.714 18.737 0.010 1.00 95.81 435 ASP A CA 1
ATOM 3263 C C . ASP A 1 435 ? -2.084 19.406 0.242 1.00 95.81 435 ASP A C 1
ATOM 3265 O O . ASP A 1 435 ? -2.617 20.140 -0.585 1.00 95.81 435 ASP A O 1
ATOM 3269 N N . ALA A 1 436 ? -2.671 19.214 1.421 1.00 92.19 436 ALA A N 1
ATOM 3270 C CA . ALA A 1 436 ? -4.003 19.751 1.711 1.00 92.19 436 ALA A CA 1
ATOM 3271 C C . ALA A 1 436 ? -4.084 21.296 1.659 1.00 92.19 436 ALA A C 1
ATOM 3273 O O . ALA A 1 436 ? -5.170 21.874 1.746 1.00 92.19 436 ALA A O 1
ATOM 3274 N N . GLY A 1 437 ? -2.936 21.978 1.586 1.00 89.50 437 GLY A N 1
ATOM 3275 C CA . GLY A 1 437 ? -2.837 23.419 1.397 1.00 89.50 437 GLY A CA 1
ATOM 3276 C C . GLY A 1 437 ? -2.757 23.859 -0.065 1.00 89.50 437 GLY A C 1
ATOM 3277 O O . GLY A 1 437 ? -2.797 25.072 -0.279 1.00 89.50 437 GLY A O 1
ATOM 3278 N N . ASN A 1 438 ? -2.633 22.920 -1.012 1.00 91.62 438 ASN A N 1
ATOM 3279 C CA . ASN A 1 438 ? -2.309 23.151 -2.421 1.00 91.62 438 ASN A CA 1
ATOM 3280 C C . ASN A 1 438 ? -1.164 24.176 -2.542 1.00 91.62 438 ASN A C 1
ATOM 3282 O O . ASN A 1 438 ? -1.312 25.299 -3.035 1.00 91.62 438 ASN A O 1
ATOM 3286 N N . GLN A 1 439 ? -0.045 23.853 -1.889 1.00 92.62 439 GLN A N 1
ATOM 3287 C CA . GLN A 1 439 ? 1.172 24.665 -1.895 1.00 92.62 439 GLN A CA 1
ATOM 3288 C C . GLN A 1 439 ? 2.075 24.313 -3.078 1.00 92.62 439 GLN A C 1
ATOM 3290 O O . GLN A 1 439 ? 2.935 25.117 -3.453 1.00 92.62 439 GLN A O 1
ATOM 3295 N N . ILE A 1 440 ? 1.891 23.123 -3.637 1.00 92.19 440 ILE A N 1
ATOM 3296 C CA . ILE A 1 440 ? 2.605 22.559 -4.764 1.00 92.19 440 ILE A CA 1
ATOM 3297 C C . ILE A 1 440 ? 1.592 22.396 -5.893 1.00 92.19 440 ILE A C 1
ATOM 3299 O O . ILE A 1 440 ? 0.512 21.860 -5.704 1.00 92.19 440 ILE A O 1
ATOM 3303 N N . ALA A 1 441 ? 1.934 22.900 -7.078 1.00 92.56 441 ALA A N 1
ATOM 3304 C CA . ALA A 1 441 ? 1.108 22.661 -8.251 1.00 92.56 441 ALA A CA 1
ATOM 3305 C C . ALA A 1 441 ? 1.302 21.205 -8.683 1.00 92.56 441 ALA A C 1
ATOM 3307 O O . ALA A 1 441 ? 2.355 20.865 -9.224 1.00 92.56 441 ALA A O 1
ATOM 3308 N N . GLU A 1 442 ? 0.301 20.378 -8.418 1.00 90.88 442 GLU A N 1
ATOM 3309 C CA . GLU A 1 442 ? 0.290 18.961 -8.763 1.00 90.88 442 GLU A CA 1
ATOM 3310 C C . GLU A 1 442 ? -0.523 18.723 -10.033 1.00 90.88 442 GLU A C 1
ATOM 3312 O O . GLU A 1 442 ? -1.345 19.548 -10.443 1.00 90.88 442 GLU A O 1
ATOM 3317 N N . CYS A 1 443 ? -0.272 17.593 -10.683 1.00 89.75 443 CYS A N 1
ATOM 3318 C CA . CYS A 1 443 ? -1.114 17.146 -11.787 1.00 89.75 443 CYS A CA 1
ATOM 3319 C C . CYS A 1 443 ? -2.495 16.710 -11.335 1.00 89.75 443 CYS A C 1
ATOM 3321 O O . CYS A 1 443 ? -3.498 16.993 -11.996 1.00 89.75 443 CYS A O 1
ATOM 3323 N N . ASN A 1 444 ? -2.520 15.962 -10.234 1.00 88.19 444 ASN A N 1
ATOM 3324 C CA . ASN A 1 444 ? -3.726 15.429 -9.659 1.00 88.19 444 ASN A CA 1
ATOM 3325 C C . ASN A 1 444 ? -3.917 16.005 -8.259 1.00 88.19 444 ASN A C 1
ATOM 3327 O O . ASN A 1 444 ? -3.219 15.666 -7.315 1.00 88.19 444 ASN A O 1
ATOM 3331 N N . GLU A 1 445 ? -4.924 16.858 -8.128 1.00 88.25 445 GLU A N 1
ATOM 3332 C CA . GLU A 1 445 ? -5.322 17.429 -6.840 1.00 88.25 445 GLU A CA 1
ATOM 3333 C C . GLU A 1 445 ? -6.172 16.442 -6.012 1.00 88.25 445 GLU A C 1
ATOM 3335 O O . GLU A 1 445 ? -6.459 16.695 -4.842 1.00 88.25 445 GLU A O 1
ATOM 3340 N N . ASP A 1 446 ? -6.587 15.309 -6.598 1.00 87.25 446 ASP A N 1
ATOM 3341 C CA . ASP A 1 446 ? -7.320 14.236 -5.919 1.00 87.25 446 ASP A CA 1
ATOM 3342 C C . ASP A 1 446 ? -6.347 13.230 -5.269 1.00 87.25 446 ASP A C 1
ATOM 3344 O O . ASP A 1 446 ? -6.417 12.022 -5.491 1.00 87.25 446 ASP A O 1
ATOM 3348 N N . ASN A 1 447 ? -5.439 13.727 -4.433 1.00 86.06 447 ASN A N 1
ATOM 3349 C CA . ASN A 1 447 ? -4.403 12.959 -3.732 1.00 86.06 447 ASN A CA 1
ATOM 3350 C C . ASN A 1 447 ? -4.837 12.490 -2.330 1.00 86.06 447 ASN A C 1
ATOM 3352 O O . ASN A 1 447 ? -4.096 12.557 -1.336 1.00 86.06 447 ASN A O 1
ATOM 3356 N N . SER A 1 448 ? -6.096 12.060 -2.229 1.00 85.56 448 SER A N 1
ATOM 3357 C CA . SER A 1 448 ? -6.708 11.650 -0.967 1.00 85.56 448 SER A CA 1
ATOM 3358 C C . SER A 1 448 ? -6.955 10.149 -0.892 1.00 85.56 448 SER A C 1
ATOM 3360 O O . SER A 1 448 ? -7.538 9.572 -1.806 1.00 85.56 448 SER A O 1
ATOM 3362 N N . LEU A 1 449 ? -6.631 9.551 0.255 1.00 88.56 449 LEU A N 1
ATOM 3363 C CA . LEU A 1 449 ? -6.967 8.169 0.588 1.00 88.56 449 LEU A CA 1
ATOM 3364 C C . LEU A 1 449 ? -7.913 8.140 1.792 1.00 88.56 449 LEU A C 1
ATOM 3366 O O . LEU A 1 449 ? -7.689 8.821 2.797 1.00 88.56 449 LEU A O 1
ATOM 3370 N N . SER A 1 450 ? -8.967 7.328 1.710 1.00 87.81 450 SER A N 1
ATOM 3371 C CA . SER A 1 450 ? -9.938 7.139 2.791 1.00 87.81 450 SER A CA 1
ATOM 3372 C C . SER A 1 450 ? -9.967 5.691 3.264 1.00 87.81 450 SER A C 1
ATOM 3374 O O . SER A 1 450 ? -10.003 4.769 2.460 1.00 87.81 450 SER A O 1
ATOM 3376 N N . GLY A 1 451 ? -10.038 5.499 4.579 1.00 85.12 451 GLY A N 1
ATOM 3377 C CA . GLY A 1 451 ? -10.206 4.198 5.220 1.00 85.12 451 GLY A CA 1
ATOM 3378 C C . GLY A 1 451 ? -11.234 4.241 6.349 1.00 85.12 451 GLY A C 1
ATOM 3379 O O . GLY A 1 451 ? -11.666 5.308 6.798 1.00 85.12 451 GLY A O 1
ATOM 3380 N N . THR A 1 452 ? -11.641 3.069 6.832 1.00 86.06 452 THR A N 1
ATOM 3381 C CA . THR A 1 452 ? -12.526 2.941 7.999 1.00 86.06 452 THR A CA 1
ATOM 3382 C C . THR A 1 452 ? -11.758 2.437 9.211 1.00 86.06 452 THR A C 1
ATOM 3384 O O . THR A 1 452 ? -11.016 1.466 9.110 1.00 86.06 452 THR A O 1
ATOM 3387 N N . ALA A 1 453 ? -11.986 3.046 10.372 1.00 82.94 453 ALA A N 1
ATOM 3388 C CA . ALA A 1 453 ? -11.418 2.616 11.642 1.00 82.94 453 ALA A CA 1
ATOM 3389 C C . ALA A 1 453 ? -12.531 2.319 12.652 1.00 82.94 453 ALA A C 1
ATOM 3391 O O . ALA A 1 453 ? -13.454 3.115 12.854 1.00 82.94 453 ALA A O 1
ATOM 3392 N N . THR A 1 454 ? -12.428 1.169 13.313 1.00 88.62 454 THR A N 1
ATOM 3393 C CA . THR A 1 454 ? -13.325 0.778 14.405 1.00 88.62 454 THR A CA 1
ATOM 3394 C C . THR A 1 454 ? -12.595 0.988 15.730 1.00 88.62 454 THR A C 1
ATOM 3396 O O . THR A 1 454 ? -11.436 0.581 15.844 1.00 88.62 454 THR A O 1
ATOM 3399 N N . PRO A 1 455 ? -13.221 1.614 16.742 1.00 88.44 455 PRO A N 1
ATOM 3400 C CA . PRO A 1 455 ? -12.603 1.767 18.047 1.00 88.44 455 PRO A CA 1
ATOM 3401 C C . PRO A 1 455 ? -12.230 0.425 18.662 1.00 88.44 455 PRO A C 1
ATOM 3403 O O . PRO A 1 455 ? -13.028 -0.515 18.656 1.00 88.44 455 PRO A O 1
ATOM 3406 N N . GLN A 1 456 ? -11.049 0.358 19.266 1.00 80.31 456 GLN A N 1
ATOM 3407 C CA . GLN A 1 456 ? -10.707 -0.760 20.132 1.00 80.31 456 GLN A CA 1
ATOM 3408 C C . GLN A 1 456 ? -11.531 -0.624 21.415 1.00 80.31 456 GLN A C 1
ATOM 3410 O O . GLN A 1 456 ? -11.417 0.366 22.139 1.00 80.31 456 GLN A O 1
ATOM 3415 N N . SER A 1 457 ? -12.416 -1.588 21.673 1.00 62.09 457 SER A N 1
ATOM 3416 C CA . SER A 1 457 ? -13.177 -1.624 22.921 1.00 62.09 457 SER A CA 1
ATOM 3417 C C . SER A 1 457 ? -12.213 -1.837 24.089 1.00 62.09 457 SER A C 1
ATOM 3419 O O . SER A 1 457 ? -11.527 -2.863 24.116 1.00 62.09 457 SER A O 1
ATOM 3421 N N . GLN A 1 458 ? -12.184 -0.904 25.041 1.00 51.03 458 GLN A N 1
ATOM 3422 C CA . GLN A 1 458 ? -11.513 -1.073 26.333 1.00 51.03 458 GLN A CA 1
ATOM 3423 C C . GLN A 1 458 ? -12.520 -1.198 27.471 1.00 51.03 458 GLN A C 1
ATOM 3425 O O . GLN A 1 458 ? -13.522 -0.444 27.462 1.00 51.03 458 GLN A O 1
#

Mean predicted aligned error: 17.74 Å

pLDDT: mean 81.11, std 19.28, range [28.75, 98.69]

Secondary structure (DSSP, 8-state):
----S-SGGGTB-EEEETTSEEESS-----SS--SSS--TT---EEEETTEEEEEEESS--S-EEEEEEE-SS-SSS--SSSSS----SPPS--EEEEEE---TTEEEEEE-S--PPTTEEEEEEEESS--SS-SSB-EEEEEEEEEEEE-----PPP---PPP-PPPPP-PPPPPPPPPPPPPPPPPPPPPP-------S--PPS----SS-S-TTEEE-TTS-EEE---PPPP-------PPPPPPTTTTT-BSSHHHHHHHSPTT-EEEEETTTTSEEEEE-----TT-BS-TTGGG---TTEEEEESTTSS-EEEEES--EEEEEEEEEEEEEEEEEEETTEEEEEEEEEEEEEEEEEE-SSS-B-SEEEEEEEETTTEEEEEEE--B-TTPBPP-EEEEEEEEEEEESSGGGGGGSTT--S-EEEEEETTTT--S--S-S--EEEEEEPPBP-